Protein AF-A0A8C6ZQV5-F1 (afdb_monomer)

InterPro domains:
  IPR005821 Ion transport domain [PF00520] (79-209)
  IPR005821 Ion transport domain [PF00520] (214-282)
  IPR005821 Ion transport domain [PF00520] (358-431)
  IPR027359 Voltage-dependent channel domain superfamily [G3DSA:1.20.120.350] (350-450)
  IPR028798 Two pore channel protein 2 [PTHR46768] (50-210)

Sequence (469 aa):
RPAAPRIREPSGGGGRARRCSWSREAPVSASPCCRPGAGPRRGGCGGRAAAVYRSINHRVDSKSLWLYRWYYSRICQWILGLTITVILALAFVETPSSLTVTSDVRYRLPPWDPPCGLTESIELLCFLVFVFDVSVKSYLIGWEEFCKTKWLMAYILILIVSLTDWIVSLSFFCTETVRIRRILRPFFLLQNSSMMKKTLKSINSTLPEMDGQQDKEWVGYFRNLPDSLTSLLVLLTTANNPDVMIPAYSKNRAYSIFFILFTVLGNLFLMNLLTAIIYNQFRGYLLKSVQSSLFRRRVGIRAAFEVLLMDVTIEANQGQNMLMVNISANLIFSSLQHPPSPEYQSHFMQKLQFVFSHSYFGCLGNVVALANIISICVSILNTFLLPAINCFFILYYLLETLLKILAMGFKRYWSYPSNRFDGLLTGILLVIDGLVIPVGYGSTCEHVNCVQIPADYSKYEGAFFPPHC

Mean predicted aligned error: 16.5 Å

Solvent-accessible surface area (backbone atoms only — not comparable to full-atom values): 28406 Å² total; per-residue (Å²): 135,86,88,82,84,84,83,78,79,83,83,87,82,93,76,93,77,78,83,78,74,84,70,91,80,78,82,77,82,72,75,94,73,86,71,92,85,78,69,86,68,62,40,60,52,34,45,55,36,19,76,66,53,47,84,92,66,57,61,90,43,77,67,48,48,51,50,51,53,54,58,69,27,72,65,49,48,49,50,55,50,49,44,51,50,50,66,60,52,44,60,45,54,39,91,78,33,65,63,49,98,51,89,51,81,90,77,46,67,84,53,60,78,70,64,84,59,56,68,59,52,55,48,49,55,41,49,52,54,50,53,50,51,52,52,53,48,38,64,43,45,30,61,76,63,38,69,70,35,64,71,54,48,52,49,52,51,52,52,52,54,37,52,50,52,49,54,49,36,59,73,53,70,62,71,67,88,77,67,72,50,66,78,52,51,64,52,61,54,42,71,71,32,73,63,53,48,52,50,50,52,55,49,64,72,68,63,76,94,77,90,84,88,84,92,86,88,88,93,45,63,78,72,46,72,69,43,30,51,51,46,50,54,41,38,56,69,48,77,45,66,63,69,75,48,48,76,49,33,76,75,39,70,72,54,45,56,56,57,51,53,50,42,49,49,37,44,67,45,49,50,47,48,51,52,51,54,52,48,54,53,49,53,56,49,49,53,52,52,53,51,52,41,54,49,37,27,52,54,22,46,50,55,19,49,55,53,44,49,58,54,45,65,66,44,63,84,60,84,80,77,77,64,64,64,58,52,55,55,52,55,55,54,56,73,73,54,78,65,76,62,72,86,64,92,49,72,66,57,47,51,47,26,56,55,59,68,32,75,62,49,58,52,51,53,52,53,52,52,50,51,49,53,52,46,51,67,61,32,75,81,42,71,85,59,44,65,62,53,50,51,53,53,51,51,48,48,49,51,52,46,52,50,41,32,70,35,35,29,63,74,34,36,65,68,37,70,65,54,43,48,54,51,49,51,44,52,50,51,51,51,52,51,64,61,46,53,74,60,64,78,73,60,78,94,75,76,83,88,74,85,82,69,73,95,79,71,83,84,77,87,82,81,90,80,88,84,87,132

Secondary structure (DSSP, 8-state):
---PPPPPPPPP-------------------S---S---TTTHHHHHHHHHTT----S---HHHHHHHHHHTSHHHHHHHHHHHHHHHHGGGTSSSP---S---TTT-PPPPPPPTTHHHHHHHHHHHHHHHHHHHHHHHH-HHHHHH-HHHHHHHHHHHHHHHHHHHHHHTTT--S--THHHHTHHHHHHH-HHHHHHHHHHHTT-----------SS-TTTSHHHHHHHHHHHTTTTTTTTTTHHHHTT-GGGHHHHHHHHIIIIIIIIHHHHHHHHHHHHHHHHHHHHHHHHHHHHHHHHHHHHHHHHHHHHTTS---SHHHHHHHHHHHHHHSPPPPP--SSHHHHHHHHHHTSHHHHHHHHHHHHHHHHHHHHHTT-TTSHHHHHHHHHHHHHHHHHHHHHHH-HHHHTTSHHHHHHHHHHHHHHHHHHHHHHHHTS-----S------TT-TTS--S------

Radius of gyration: 34.75 Å; Cα contacts (8 Å, |Δi|>4): 239; chains: 1; bounding box: 108×85×84 Å

Structure (mmCIF, N/CA/C/O backbone):
data_AF-A0A8C6ZQV5-F1
#
_entry.id   AF-A0A8C6ZQV5-F1
#
loop_
_atom_site.group_PDB
_atom_site.id
_atom_site.type_symbol
_atom_site.label_atom_id
_atom_site.label_alt_id
_atom_site.label_comp_id
_atom_site.label_asym_id
_atom_site.label_entity_id
_atom_site.label_seq_id
_atom_site.pdbx_PDB_ins_code
_atom_site.Cartn_x
_atom_site.Cartn_y
_atom_site.Cartn_z
_atom_site.occupancy
_atom_site.B_iso_or_equiv
_atom_site.auth_seq_id
_atom_site.auth_comp_id
_atom_site.auth_asym_id
_atom_site.auth_atom_id
_atom_site.pdbx_PDB_model_num
ATOM 1 N N . ARG A 1 1 ? -24.378 50.284 -5.896 1.00 38.12 1 ARG A N 1
ATOM 2 C CA . ARG A 1 1 ? -24.395 50.034 -7.365 1.00 38.12 1 ARG A CA 1
ATOM 3 C C . ARG A 1 1 ? -23.042 49.431 -7.721 1.00 38.12 1 ARG A C 1
ATOM 5 O O . ARG A 1 1 ? -22.089 49.974 -7.173 1.00 38.12 1 ARG A O 1
ATOM 12 N N . PRO A 1 2 ? -22.917 48.364 -8.539 1.00 36.16 2 PRO A N 1
ATOM 13 C CA . PRO A 1 2 ? -23.889 47.681 -9.426 1.00 36.16 2 PRO A CA 1
ATOM 14 C C . PRO A 1 2 ? -24.425 46.365 -8.794 1.00 36.16 2 PRO A C 1
ATOM 16 O O . PRO A 1 2 ? -23.757 45.787 -7.953 1.00 36.16 2 PRO A O 1
ATOM 19 N N . ALA A 1 3 ? -25.696 45.957 -8.904 1.00 28.86 3 ALA A N 1
ATOM 20 C CA . ALA A 1 3 ? -26.494 45.497 -10.055 1.00 28.86 3 ALA A CA 1
ATOM 21 C C . ALA A 1 3 ? -26.037 44.133 -10.626 1.00 28.86 3 ALA A C 1
ATOM 23 O O . ALA A 1 3 ? -25.305 44.077 -11.607 1.00 28.86 3 ALA A O 1
ATOM 24 N N . ALA A 1 4 ? -26.498 43.038 -10.004 1.00 27.84 4 ALA A N 1
ATOM 25 C CA . ALA A 1 4 ? -26.439 41.680 -10.555 1.00 27.84 4 ALA A CA 1
ATOM 26 C C . ALA A 1 4 ? -27.669 41.412 -11.460 1.00 27.84 4 ALA A C 1
ATOM 28 O O . ALA A 1 4 ? -28.760 41.904 -11.151 1.00 27.84 4 ALA A O 1
ATOM 29 N N . PRO A 1 5 ? -27.528 40.668 -12.573 1.00 30.03 5 PRO A N 1
ATOM 30 C CA . PRO A 1 5 ? -28.570 40.544 -13.591 1.00 30.03 5 PRO A CA 1
ATOM 31 C C . PRO A 1 5 ? -29.712 39.601 -13.176 1.00 30.03 5 PRO A C 1
ATOM 33 O O . PRO A 1 5 ? -29.487 38.484 -12.714 1.00 30.03 5 PRO A O 1
ATOM 36 N N . ARG A 1 6 ? -30.956 40.053 -13.397 1.00 26.98 6 ARG A N 1
ATOM 37 C CA . ARG A 1 6 ? -32.177 39.230 -13.350 1.00 26.98 6 ARG A CA 1
ATOM 38 C C . ARG A 1 6 ? -32.209 38.300 -14.560 1.00 26.98 6 ARG A C 1
ATOM 40 O O . ARG A 1 6 ? -32.257 38.775 -15.693 1.00 26.98 6 ARG A O 1
ATOM 47 N N . ILE A 1 7 ? -32.269 36.997 -14.318 1.00 27.44 7 ILE A N 1
ATOM 48 C CA . ILE A 1 7 ? -32.634 36.012 -15.338 1.00 27.44 7 ILE A CA 1
ATOM 49 C C . ILE A 1 7 ? -34.166 36.011 -15.439 1.00 27.44 7 ILE A C 1
ATOM 51 O O . ILE A 1 7 ? -34.857 35.803 -14.444 1.00 27.44 7 ILE A O 1
ATOM 55 N N . ARG A 1 8 ? -34.684 36.326 -16.633 1.00 26.48 8 ARG A N 1
ATOM 56 C CA . ARG A 1 8 ? -36.109 36.263 -16.994 1.00 26.48 8 ARG A CA 1
ATOM 57 C C . ARG A 1 8 ? -36.556 34.802 -17.072 1.00 26.48 8 ARG A C 1
ATOM 59 O O . ARG A 1 8 ? -35.966 34.030 -17.822 1.00 26.48 8 ARG A O 1
ATOM 66 N N . GLU A 1 9 ? -37.632 34.461 -16.373 1.00 26.77 9 GLU A N 1
ATOM 67 C CA . GLU A 1 9 ? -38.433 33.278 -16.693 1.00 26.77 9 GLU A CA 1
ATOM 68 C C . GLU A 1 9 ? -39.189 33.514 -18.015 1.00 26.77 9 GLU A C 1
ATOM 70 O O . GLU A 1 9 ? -39.734 34.608 -18.209 1.00 26.77 9 GLU A O 1
ATOM 75 N N . PRO A 1 10 ? -39.251 32.535 -18.936 1.00 28.45 10 PRO A N 1
ATOM 76 C CA . PRO A 1 10 ? -40.171 32.598 -20.055 1.00 28.45 10 PRO A CA 1
ATOM 77 C C . PRO A 1 10 ? -41.591 32.250 -19.593 1.00 28.45 10 PRO A C 1
ATOM 79 O O . PRO A 1 10 ? -41.844 31.229 -18.954 1.00 28.45 10 PRO A O 1
ATOM 82 N N . SER A 1 11 ? -42.506 33.137 -19.967 1.00 28.16 11 SER A N 1
ATOM 83 C CA . SER A 1 11 ? -43.960 33.030 -19.905 1.00 28.16 11 SER A CA 1
ATOM 84 C C . SER A 1 11 ? -44.490 31.727 -20.512 1.00 28.16 11 SER A C 1
ATOM 86 O O . SER A 1 11 ? -44.025 31.281 -21.560 1.00 28.16 11 SER A O 1
ATOM 88 N N . GLY A 1 12 ? -45.490 31.149 -19.846 1.00 25.73 12 GLY A N 1
ATOM 89 C CA . GLY A 1 12 ? -46.036 29.829 -20.138 1.00 25.73 12 GLY A CA 1
ATOM 90 C C . GLY A 1 12 ? -46.786 29.677 -21.464 1.00 25.73 12 GLY A C 1
ATOM 91 O O . GLY A 1 12 ? -47.400 30.605 -21.982 1.00 25.73 12 GLY A O 1
ATOM 92 N N . GLY A 1 13 ? -46.796 28.431 -21.939 1.00 25.06 13 GLY A N 1
ATOM 93 C CA . GLY A 1 13 ? -47.785 27.863 -22.851 1.00 25.06 13 GLY A CA 1
ATOM 94 C C . GLY A 1 13 ? -48.351 26.600 -22.199 1.00 25.06 13 GLY A C 1
ATOM 95 O O . GLY A 1 13 ? -47.598 25.720 -21.788 1.00 25.06 13 GLY A O 1
ATOM 96 N N . GLY A 1 14 ? -49.668 26.571 -21.999 1.00 28.14 14 GLY A N 1
ATOM 97 C CA . GLY A 1 14 ? -50.361 25.612 -21.143 1.00 28.14 14 GLY A CA 1
ATOM 98 C C . GLY A 1 14 ? -50.433 24.181 -21.684 1.00 28.14 14 GLY A C 1
ATOM 99 O O . GLY A 1 14 ? -50.724 23.944 -22.851 1.00 28.14 14 GLY A O 1
ATOM 100 N N . GLY A 1 15 ? -50.275 23.223 -20.772 1.00 24.75 15 GLY A N 1
ATOM 101 C CA . GLY A 1 15 ? -50.618 21.815 -20.957 1.00 24.75 15 GLY A CA 1
ATOM 102 C C . GLY A 1 15 ? -50.916 21.190 -19.594 1.00 24.75 15 GLY A C 1
ATOM 103 O O . GLY A 1 15 ? -50.081 21.222 -18.697 1.00 24.75 15 GLY A O 1
ATOM 104 N N . ARG A 1 16 ? -52.145 20.697 -19.407 1.00 30.30 16 ARG A N 1
ATOM 105 C CA . ARG A 1 16 ? -52.734 20.234 -18.134 1.00 30.30 16 ARG A CA 1
ATOM 106 C C . ARG A 1 16 ? -51.847 19.228 -17.383 1.00 30.30 16 ARG A C 1
ATOM 108 O O . ARG A 1 16 ? -51.823 18.051 -17.732 1.00 30.30 16 ARG A O 1
ATOM 115 N N . ALA A 1 17 ? -51.238 19.653 -16.277 1.00 24.88 17 ALA A N 1
ATOM 116 C CA . ALA A 1 17 ? -50.674 18.743 -15.284 1.00 24.88 17 ALA A CA 1
ATOM 117 C C . ALA A 1 17 ? -51.763 18.342 -14.277 1.00 24.88 17 ALA A C 1
ATOM 119 O O . ALA A 1 17 ? -52.209 19.140 -13.450 1.00 24.88 17 ALA A O 1
ATOM 120 N N . ARG A 1 18 ? -52.213 17.086 -14.375 1.00 24.55 18 ARG A N 1
ATOM 121 C CA . ARG A 1 18 ? -53.040 16.434 -13.358 1.00 24.55 18 ARG A CA 1
ATOM 122 C C . ARG A 1 18 ? -52.272 16.425 -12.037 1.00 24.55 18 ARG A C 1
ATOM 124 O O . ARG A 1 18 ? -51.125 15.993 -11.969 1.00 24.55 18 ARG A O 1
ATOM 131 N N . ARG A 1 19 ? -52.933 16.901 -10.988 1.00 22.38 19 ARG A N 1
ATOM 132 C CA . ARG A 1 19 ? -52.494 16.824 -9.598 1.00 22.38 19 ARG A CA 1
ATOM 133 C C . ARG A 1 19 ? -52.426 15.342 -9.202 1.00 22.38 19 ARG A C 1
ATOM 135 O O . ARG A 1 19 ? -53.451 14.756 -8.877 1.00 22.38 19 ARG A O 1
ATOM 142 N N . CYS A 1 20 ? -51.244 14.728 -9.263 1.00 23.28 20 CYS A N 1
ATOM 143 C CA . CYS A 1 20 ? -51.025 13.411 -8.667 1.00 23.28 20 CYS A CA 1
ATOM 144 C C . CYS A 1 20 ? -50.953 13.577 -7.148 1.00 23.28 20 CYS A C 1
ATOM 146 O O . CYS A 1 20 ? -49.944 14.002 -6.585 1.00 23.28 20 CYS A O 1
ATOM 148 N N . SER A 1 21 ? -52.078 13.277 -6.506 1.00 22.20 21 SER A N 1
ATOM 149 C CA . SER A 1 21 ? -52.161 12.915 -5.100 1.00 22.20 21 SER A CA 1
ATOM 150 C C . SER A 1 21 ? -51.141 11.818 -4.808 1.00 22.20 21 SER A C 1
ATOM 152 O O . SER A 1 21 ? -51.197 10.747 -5.411 1.00 22.20 21 SER A O 1
ATOM 154 N N . TRP A 1 22 ? -50.216 12.070 -3.886 1.00 23.86 22 TRP A N 1
ATOM 155 C CA . TRP A 1 22 ? -49.412 11.002 -3.307 1.00 23.86 22 TRP A CA 1
ATOM 156 C C . TRP A 1 22 ? -50.319 10.176 -2.403 1.00 23.86 22 TRP A C 1
ATOM 158 O O . TRP A 1 22 ? -50.593 10.533 -1.257 1.00 23.86 22 TRP A O 1
ATOM 168 N N . SER A 1 23 ? -50.834 9.098 -2.982 1.00 22.11 23 SER A N 1
ATOM 169 C CA . SER A 1 23 ? -51.510 8.015 -2.296 1.00 22.11 23 SER A CA 1
ATOM 170 C C . SER A 1 23 ? -50.590 7.485 -1.200 1.00 22.11 23 SER A C 1
ATOM 172 O O . SER A 1 23 ? -49.465 7.051 -1.457 1.00 22.11 23 SER A O 1
ATOM 174 N N . ARG A 1 24 ? -51.082 7.533 0.038 1.00 28.81 24 ARG A N 1
ATOM 175 C CA . ARG A 1 24 ? -50.662 6.613 1.092 1.00 28.81 24 ARG A CA 1
ATOM 176 C C . ARG A 1 24 ? -50.919 5.205 0.563 1.00 28.81 24 ARG A C 1
ATOM 178 O O . ARG A 1 24 ? -52.080 4.892 0.367 1.00 28.81 24 ARG A O 1
ATOM 185 N N . GLU A 1 25 ? -49.868 4.436 0.292 1.00 25.12 25 GLU A N 1
ATOM 186 C CA . GLU A 1 25 ? -49.811 2.966 0.398 1.00 25.12 25 GLU A CA 1
ATOM 187 C C . GLU A 1 25 ? -48.550 2.430 -0.295 1.00 25.12 25 GLU A C 1
ATOM 189 O O . GLU A 1 25 ? -48.494 2.228 -1.502 1.00 25.12 25 GLU A O 1
ATOM 194 N N . ALA A 1 26 ? -47.517 2.196 0.512 1.00 22.27 26 ALA A N 1
ATOM 195 C CA . ALA A 1 26 ? -46.573 1.099 0.330 1.00 22.27 26 ALA A CA 1
ATOM 196 C C . ALA A 1 26 ? -45.995 0.803 1.724 1.00 22.27 26 ALA A C 1
ATOM 198 O O . ALA A 1 26 ? -45.198 1.597 2.235 1.00 22.27 26 ALA A O 1
ATOM 199 N N . PRO A 1 27 ? -46.442 -0.266 2.405 1.00 24.61 27 PRO A N 1
ATOM 200 C CA . PRO A 1 27 ? -45.945 -0.590 3.726 1.00 24.61 27 PRO A CA 1
ATOM 201 C C . PRO A 1 27 ? -44.524 -1.132 3.571 1.00 24.61 27 PRO A C 1
ATOM 203 O O . PRO A 1 27 ? -44.310 -2.227 3.056 1.00 24.61 27 PRO A O 1
ATOM 206 N N . VAL A 1 28 ? -43.532 -0.374 4.040 1.00 27.14 28 VAL A N 1
ATOM 207 C CA . VAL A 1 28 ? -42.286 -0.996 4.491 1.00 27.14 28 VAL A CA 1
ATOM 208 C C . VAL A 1 28 ? -42.710 -1.872 5.658 1.00 27.14 28 VAL A C 1
ATOM 210 O O . VAL A 1 28 ? -43.138 -1.354 6.687 1.00 27.14 28 VAL A O 1
ATOM 213 N N . SER A 1 29 ? -42.690 -3.184 5.448 1.00 23.42 29 SER A N 1
ATOM 214 C CA . SER A 1 29 ? -43.018 -4.204 6.436 1.00 23.42 29 SER A CA 1
ATOM 215 C C . SER A 1 29 ? -42.168 -3.995 7.690 1.00 23.42 29 SER A C 1
ATOM 217 O O . SER A 1 29 ? -41.038 -4.472 7.794 1.00 23.42 29 SER A O 1
ATOM 219 N N . ALA A 1 30 ? -42.712 -3.228 8.628 1.00 25.41 30 ALA A N 1
ATOM 220 C CA . ALA A 1 30 ? -42.221 -3.116 9.980 1.00 25.41 30 ALA A CA 1
ATOM 221 C C . ALA A 1 30 ? -42.555 -4.437 10.670 1.00 25.41 30 ALA A C 1
ATOM 223 O O . ALA A 1 30 ? -43.711 -4.716 10.985 1.00 25.41 30 ALA A O 1
ATOM 224 N N . SER A 1 31 ? -41.545 -5.283 10.858 1.00 22.30 31 SER A N 1
ATOM 225 C CA . SER A 1 31 ? -41.691 -6.486 11.667 1.00 22.30 31 SER A CA 1
ATOM 226 C C . SER A 1 31 ? -42.163 -6.103 13.083 1.00 22.30 31 SER A C 1
ATOM 228 O O . SER A 1 31 ? -41.608 -5.178 13.688 1.00 22.30 31 SER A O 1
ATOM 230 N N . PRO A 1 32 ? -43.162 -6.804 13.645 1.00 25.22 32 PRO A N 1
ATOM 231 C CA . PRO A 1 32 ? -43.802 -6.447 14.906 1.00 25.22 32 PRO A CA 1
ATOM 232 C C . PRO A 1 32 ? -42.971 -6.949 16.096 1.00 25.22 32 PRO A C 1
ATOM 234 O O . PRO A 1 32 ? -43.280 -7.976 16.687 1.00 25.22 32 PRO A O 1
ATOM 237 N N . CYS A 1 33 ? -41.877 -6.270 16.451 1.00 23.83 33 CYS A N 1
ATOM 238 C CA . CYS A 1 33 ? -41.068 -6.639 17.630 1.00 23.83 33 CYS A CA 1
ATOM 239 C C . CYS A 1 33 ? -40.565 -5.444 18.459 1.00 23.83 33 CYS A C 1
ATOM 241 O O . CYS A 1 33 ? -39.566 -5.546 19.172 1.00 23.83 33 CYS A O 1
ATOM 243 N N . CYS A 1 34 ? -41.272 -4.315 18.436 1.00 26.92 34 CYS A N 1
ATOM 244 C CA . CYS A 1 34 ? -41.066 -3.254 19.423 1.00 26.92 34 CYS A CA 1
ATOM 245 C C . CYS A 1 34 ? -41.996 -3.479 20.623 1.00 26.92 34 CYS A C 1
ATOM 247 O O . CYS A 1 34 ? -43.039 -2.845 20.740 1.00 26.92 34 CYS A O 1
ATOM 249 N N . ARG A 1 35 ? -41.628 -4.411 21.515 1.00 25.62 35 ARG A N 1
ATOM 250 C CA . ARG A 1 35 ? -42.170 -4.420 22.883 1.00 25.62 35 ARG A CA 1
ATOM 251 C C . ARG A 1 35 ? -41.535 -3.267 23.682 1.00 25.62 35 ARG A C 1
ATOM 253 O O . ARG A 1 35 ? -40.314 -3.103 23.595 1.00 25.62 35 ARG A O 1
ATOM 260 N N . PRO A 1 36 ? -42.315 -2.499 24.461 1.00 28.03 36 PRO A N 1
ATOM 261 C CA . PRO A 1 36 ? -41.799 -1.415 25.290 1.00 28.03 36 PRO A CA 1
ATOM 262 C C . PRO A 1 36 ? -41.079 -2.016 26.506 1.00 28.03 36 PRO A C 1
ATOM 264 O O . PRO A 1 36 ? -41.659 -2.828 27.223 1.00 28.03 36 PRO A O 1
ATOM 267 N N . GLY A 1 37 ? -39.803 -1.675 26.715 1.00 28.50 37 GLY A N 1
ATOM 268 C CA . GLY A 1 37 ? -39.078 -2.108 27.921 1.00 28.50 37 GLY A CA 1
ATOM 269 C C . GLY A 1 37 ? -37.552 -2.236 27.847 1.00 28.50 37 GLY A C 1
ATOM 270 O O . GLY A 1 37 ? -36.955 -2.703 28.810 1.00 28.50 37 GLY A O 1
ATOM 271 N N . ALA A 1 38 ? -36.876 -1.853 26.758 1.00 30.28 38 ALA A N 1
ATOM 272 C CA . ALA A 1 38 ? -35.413 -1.963 26.670 1.00 30.28 38 ALA A CA 1
ATOM 273 C C . ALA A 1 38 ? -34.769 -0.594 26.405 1.00 30.28 38 ALA A C 1
ATOM 275 O O . ALA A 1 38 ? -34.793 -0.122 25.275 1.00 30.28 38 ALA A O 1
ATOM 276 N N . GLY A 1 39 ? -34.197 0.001 27.460 1.00 33.81 39 GLY A N 1
ATOM 277 C CA . GLY A 1 39 ? -33.744 1.398 27.534 1.00 33.81 39 GLY A CA 1
ATOM 278 C C . GLY A 1 39 ? -32.574 1.842 26.622 1.00 33.81 39 GLY A C 1
ATOM 279 O O . GLY A 1 39 ? -32.268 1.195 25.615 1.00 33.81 39 GLY A O 1
ATOM 280 N N . PRO A 1 40 ? -31.845 2.922 26.989 1.00 39.09 40 PRO A N 1
ATOM 281 C CA . PRO A 1 40 ? -31.168 3.881 26.084 1.00 39.09 40 PRO A CA 1
ATOM 282 C C . PRO A 1 40 ? -29.980 3.351 25.246 1.00 39.09 40 PRO A C 1
ATOM 284 O O . PRO A 1 40 ? -29.268 4.096 24.571 1.00 39.09 40 PRO A O 1
ATOM 287 N N . ARG A 1 41 ? -29.723 2.038 25.246 1.00 41.12 41 ARG A N 1
ATOM 288 C CA . ARG A 1 41 ? -28.588 1.405 24.555 1.00 41.12 41 ARG A CA 1
ATOM 289 C C . ARG A 1 41 ? -28.793 1.220 23.047 1.00 41.12 41 ARG A C 1
ATOM 291 O O . ARG A 1 41 ? -27.793 0.960 22.369 1.00 41.12 41 ARG A O 1
ATOM 298 N N . ARG A 1 42 ? -30.017 1.339 22.512 1.00 42.41 42 ARG A N 1
ATOM 299 C CA . ARG A 1 42 ? -30.316 1.132 21.077 1.00 42.41 42 ARG A CA 1
ATOM 300 C C . ARG A 1 42 ? -29.920 2.334 20.202 1.00 42.41 42 ARG A C 1
ATOM 302 O O . ARG A 1 42 ? -29.215 2.133 19.211 1.00 42.41 42 ARG A O 1
ATOM 309 N N . GLY A 1 43 ? -30.223 3.569 20.617 1.00 40.72 43 GLY A N 1
ATOM 310 C CA . GLY A 1 43 ? -29.863 4.793 19.873 1.00 40.72 43 GLY A CA 1
ATOM 311 C C . GLY A 1 43 ? -28.350 4.970 19.639 1.00 40.72 43 GLY A C 1
ATOM 312 O O . GLY A 1 43 ? -27.910 5.373 18.560 1.00 40.72 43 GLY A O 1
ATOM 313 N N . GLY A 1 44 ? -27.518 4.543 20.598 1.00 42.44 44 GLY A N 1
ATOM 314 C CA . GLY A 1 44 ? -26.054 4.626 20.500 1.00 42.44 44 GLY A CA 1
ATOM 315 C C . GLY A 1 44 ? -25.405 3.726 19.433 1.00 42.44 44 GLY A C 1
ATOM 316 O O . GLY A 1 44 ? -24.237 3.935 19.091 1.00 42.44 44 GLY A O 1
ATOM 317 N N . CYS A 1 45 ? -26.125 2.727 18.904 1.00 44.41 45 CYS A N 1
ATOM 318 C CA . CYS A 1 45 ? -25.633 1.863 17.823 1.00 44.41 45 CYS A CA 1
ATOM 319 C C . CYS A 1 45 ? -25.812 2.519 16.444 1.00 44.41 45 CYS A C 1
ATOM 321 O O . CYS A 1 45 ? -24.885 2.493 15.633 1.00 44.41 45 CYS A O 1
ATOM 323 N N . GLY A 1 46 ? -26.954 3.181 16.214 1.00 43.56 46 GLY A N 1
ATOM 324 C CA . GLY A 1 46 ? -27.216 3.949 14.991 1.00 43.56 46 GLY A CA 1
ATOM 325 C C . GLY A 1 46 ? -26.233 5.110 14.815 1.00 43.56 46 GLY A C 1
ATOM 326 O O . GLY A 1 46 ? -25.640 5.259 13.747 1.00 43.56 46 GLY A O 1
ATOM 327 N N . GLY A 1 47 ? -25.951 5.851 15.894 1.00 43.75 47 GLY A N 1
ATOM 328 C CA . GLY A 1 47 ? -24.976 6.950 15.880 1.00 43.75 47 GLY A CA 1
ATOM 329 C C . GLY A 1 47 ? -23.541 6.509 15.550 1.00 43.75 47 GLY A C 1
ATOM 330 O O . GLY A 1 47 ? -22.867 7.146 14.740 1.00 43.75 47 GLY A O 1
ATOM 331 N N . ARG A 1 48 ? -23.075 5.375 16.098 1.00 44.75 48 ARG A N 1
ATOM 332 C CA . ARG A 1 48 ? -21.741 4.820 15.784 1.00 44.75 48 ARG A CA 1
ATOM 333 C C . ARG A 1 48 ? -21.648 4.250 14.367 1.00 44.75 48 ARG A C 1
ATOM 335 O O . ARG A 1 48 ? -20.618 4.417 13.722 1.00 44.75 48 ARG A O 1
ATOM 342 N N . ALA A 1 49 ? -22.708 3.621 13.855 1.00 47.75 49 ALA A N 1
ATOM 343 C CA . ALA A 1 49 ? -22.753 3.163 12.464 1.00 47.75 49 ALA A CA 1
ATOM 344 C C . ALA A 1 49 ? -22.752 4.340 11.465 1.00 47.75 49 ALA A C 1
ATOM 346 O O . ALA A 1 49 ? -22.073 4.272 10.438 1.00 47.75 49 ALA A O 1
ATOM 347 N N . ALA A 1 50 ? -23.438 5.440 11.803 1.00 47.00 50 ALA A N 1
ATOM 348 C CA . ALA A 1 50 ? -23.463 6.677 11.022 1.00 47.00 50 ALA A CA 1
ATOM 349 C C . ALA A 1 50 ? -22.107 7.406 11.008 1.00 47.00 50 ALA A C 1
ATOM 351 O O . ALA A 1 50 ? -21.710 7.936 9.970 1.00 47.00 50 ALA A O 1
ATOM 352 N N . ALA A 1 51 ? -21.376 7.394 12.130 1.00 50.03 51 ALA A N 1
ATOM 353 C CA . ALA A 1 51 ? -20.033 7.970 12.238 1.00 50.03 51 ALA A CA 1
ATOM 354 C C . ALA A 1 51 ? -18.977 7.225 11.393 1.00 50.03 51 ALA A C 1
ATOM 356 O O . ALA A 1 51 ? -17.983 7.825 10.995 1.00 50.03 51 ALA A O 1
ATOM 357 N N . VAL A 1 52 ? -19.205 5.940 11.085 1.00 55.50 52 VAL A N 1
ATOM 358 C CA . VAL A 1 52 ? -18.280 5.067 10.330 1.00 55.50 52 VAL A CA 1
ATOM 359 C C . VAL A 1 52 ? -18.814 4.736 8.919 1.00 55.50 52 VAL A C 1
ATOM 361 O O . VAL A 1 52 ? -18.315 3.841 8.244 1.00 55.50 52 VAL A O 1
ATOM 364 N N . TYR A 1 53 ? -19.820 5.469 8.424 1.00 54.25 53 TYR A N 1
ATOM 365 C CA . TYR A 1 53 ? -20.346 5.345 7.050 1.00 54.25 53 TYR A CA 1
ATOM 366 C C . TYR A 1 53 ? -20.829 3.930 6.651 1.00 54.25 53 TYR A C 1
ATOM 368 O O . TYR A 1 53 ? -20.775 3.540 5.475 1.00 54.25 53 TYR A O 1
ATOM 376 N N . ARG A 1 54 ? -21.328 3.141 7.614 1.00 63.72 54 ARG A N 1
ATOM 377 C CA . ARG A 1 54 ? -21.788 1.758 7.386 1.00 63.72 54 ARG A CA 1
ATOM 378 C C . ARG A 1 54 ? -23.292 1.678 7.072 1.00 63.72 54 ARG A C 1
ATOM 380 O O . ARG A 1 54 ? -24.076 2.489 7.550 1.00 63.72 54 ARG A O 1
ATOM 387 N N . SER A 1 55 ? -23.694 0.689 6.266 1.00 65.88 55 SER A N 1
ATOM 388 C CA . SER A 1 55 ? -25.101 0.367 5.969 1.00 65.88 55 SER A CA 1
ATOM 389 C C . SER A 1 55 ? -25.805 -0.365 7.122 1.00 65.88 55 SER A C 1
ATOM 391 O O . SER A 1 55 ? -25.202 -1.191 7.807 1.00 65.88 55 SER A O 1
ATOM 393 N N . ILE A 1 56 ? -27.101 -0.099 7.309 1.00 63.47 56 ILE A N 1
ATOM 394 C CA . ILE A 1 56 ? -27.934 -0.627 8.405 1.00 63.47 56 ILE A CA 1
ATOM 395 C C . ILE A 1 56 ? -28.690 -1.889 7.938 1.00 63.47 56 ILE A C 1
ATOM 397 O O . ILE A 1 56 ? -29.909 -1.942 7.989 1.00 63.47 56 ILE A O 1
ATOM 401 N N . ASN A 1 57 ? -27.975 -2.906 7.453 1.00 67.56 57 ASN A N 1
ATOM 402 C CA . ASN A 1 57 ? -28.583 -4.188 7.046 1.00 67.56 57 ASN A CA 1
ATOM 403 C C . ASN A 1 57 ? -28.137 -5.316 7.994 1.00 67.56 57 ASN A C 1
ATOM 405 O O . ASN A 1 57 ? -27.563 -6.302 7.546 1.00 67.56 57 ASN A O 1
ATOM 409 N N . HIS A 1 58 ? -28.293 -5.142 9.310 1.00 74.31 58 HIS A N 1
ATOM 410 C CA . HIS A 1 58 ? -27.900 -6.152 10.307 1.00 74.31 58 HIS A CA 1
ATOM 411 C C . HIS A 1 58 ? -29.049 -6.458 11.270 1.00 74.31 58 HIS A C 1
ATOM 413 O O . HIS A 1 58 ? -29.896 -5.597 11.514 1.00 74.31 58 HIS A O 1
ATOM 419 N N . ARG A 1 59 ? -29.070 -7.676 11.829 1.00 75.56 59 ARG A N 1
ATOM 420 C CA . ARG A 1 59 ? -30.079 -8.089 12.821 1.00 75.56 59 ARG A CA 1
ATOM 421 C C . ARG A 1 59 ? -29.993 -7.236 14.094 1.00 75.56 59 ARG A C 1
ATOM 423 O O . ARG A 1 59 ? -28.898 -6.938 14.571 1.00 75.56 59 ARG A O 1
ATOM 430 N N . VAL A 1 60 ? -31.146 -6.885 14.672 1.00 76.62 60 VAL A N 1
ATOM 431 C CA . VAL A 1 60 ? -31.269 -5.953 15.816 1.00 76.62 60 VAL A CA 1
ATOM 432 C C . VAL A 1 60 ? -31.692 -6.682 17.103 1.00 76.62 60 VAL A C 1
ATOM 434 O O . VAL A 1 60 ? -32.535 -6.214 17.865 1.00 76.62 60 VAL A O 1
ATOM 437 N N . ASP A 1 61 ? -31.093 -7.843 17.369 1.00 82.25 61 ASP A N 1
ATOM 438 C CA . ASP A 1 61 ? -31.314 -8.590 18.617 1.00 82.25 61 ASP A CA 1
ATOM 439 C C . ASP A 1 61 ? -30.291 -8.182 19.688 1.00 82.25 61 ASP A C 1
ATOM 441 O O . ASP A 1 61 ? -29.193 -7.721 19.376 1.00 82.25 61 ASP A O 1
ATOM 445 N N . SER A 1 62 ? -30.596 -8.384 20.973 1.00 78.06 62 SER A N 1
ATOM 446 C CA . SER A 1 62 ? -29.685 -8.025 22.077 1.00 78.06 62 SER A CA 1
ATOM 447 C C . SER A 1 62 ? -28.326 -8.741 21.995 1.00 78.06 62 SER A C 1
ATOM 449 O O . SER A 1 62 ? -27.285 -8.096 22.140 1.00 78.06 62 SER A O 1
ATOM 451 N N . LYS A 1 63 ? -28.326 -10.049 21.698 1.00 85.00 63 LYS A N 1
ATOM 452 C CA . LYS A 1 63 ? -27.110 -10.852 21.468 1.00 85.00 63 LYS A CA 1
ATOM 453 C C . LYS A 1 63 ? -26.379 -10.423 20.189 1.00 85.00 63 LYS A C 1
ATOM 455 O O . LYS A 1 63 ? -25.165 -10.228 20.214 1.00 85.00 63 LYS A O 1
ATOM 460 N N . SER A 1 64 ? -27.123 -10.190 19.106 1.00 83.00 64 SER A N 1
ATOM 461 C CA . SER A 1 64 ? -26.603 -9.735 17.808 1.00 83.00 64 SER A CA 1
ATOM 462 C C . SER A 1 64 ? -25.912 -8.367 17.910 1.00 83.00 64 SER A C 1
ATOM 464 O O . SER A 1 64 ? -24.837 -8.172 17.350 1.00 83.00 64 SER A O 1
ATOM 466 N N . LEU A 1 65 ? -26.461 -7.432 18.694 1.00 81.88 65 LEU A N 1
ATOM 467 C CA . LEU A 1 65 ? -25.873 -6.109 18.938 1.00 81.88 65 LEU A CA 1
ATOM 468 C C . LEU A 1 65 ? -24.608 -6.169 19.803 1.00 81.88 65 LEU A C 1
ATOM 470 O O . LEU A 1 65 ? -23.671 -5.403 19.563 1.00 81.88 65 LEU A O 1
ATOM 474 N N . TRP A 1 66 ? -24.566 -7.052 20.806 1.00 86.75 66 TRP A N 1
ATOM 475 C CA . TRP A 1 66 ? -23.347 -7.285 21.586 1.00 86.75 66 TRP A CA 1
ATOM 476 C C . TRP A 1 66 ? -22.234 -7.845 20.694 1.00 86.75 66 TRP A C 1
ATOM 478 O O . TRP A 1 66 ? -21.140 -7.279 20.658 1.00 86.75 66 TRP A O 1
ATOM 488 N N . LEU A 1 67 ? -22.548 -8.872 19.895 1.00 87.44 67 LEU A N 1
ATOM 489 C CA . LEU A 1 67 ? -21.605 -9.482 18.959 1.00 87.44 67 LEU A CA 1
ATOM 490 C C . LEU A 1 67 ? -21.127 -8.473 17.906 1.00 87.44 67 LEU A C 1
ATOM 492 O O . LEU A 1 67 ? -19.934 -8.386 17.637 1.00 87.44 67 LEU A O 1
ATOM 496 N N . TYR A 1 68 ? -22.030 -7.645 17.374 1.00 86.38 68 TYR A N 1
ATOM 497 C CA . TYR A 1 68 ? -21.696 -6.558 16.452 1.00 86.38 68 TYR A CA 1
ATOM 498 C C . TYR A 1 68 ? -20.705 -5.562 17.075 1.00 86.38 68 TYR A C 1
ATOM 500 O O . TYR A 1 68 ? -19.729 -5.170 16.435 1.00 86.38 68 TYR A O 1
ATOM 508 N N . ARG A 1 69 ? -20.920 -5.151 18.334 1.00 86.94 69 ARG A N 1
ATOM 509 C CA . ARG A 1 69 ? -20.020 -4.224 19.047 1.00 86.94 69 ARG A CA 1
ATOM 510 C C . ARG A 1 69 ? -18.647 -4.833 19.307 1.00 86.94 69 ARG A C 1
ATOM 512 O O . ARG A 1 69 ? -17.653 -4.121 19.189 1.00 86.94 69 ARG A O 1
ATOM 519 N N . TRP A 1 70 ? -18.596 -6.113 19.660 1.00 90.12 70 TRP A N 1
ATOM 520 C CA . TRP A 1 70 ? -17.344 -6.831 19.880 1.00 90.12 70 TRP A CA 1
ATOM 521 C C . TRP A 1 70 ? -16.571 -7.037 18.571 1.00 90.12 70 TRP A C 1
ATOM 523 O O . TRP A 1 70 ? -15.394 -6.687 18.496 1.00 90.12 70 TRP A O 1
ATOM 533 N N . TYR A 1 71 ? -17.244 -7.488 17.512 1.00 91.19 71 TYR A N 1
ATOM 534 C CA . TYR A 1 71 ? -16.646 -7.714 16.195 1.00 91.19 71 TYR A CA 1
ATOM 535 C C . TYR A 1 71 ? -16.091 -6.421 15.569 1.00 91.19 71 TYR A C 1
ATOM 537 O O . TYR A 1 71 ? -14.994 -6.404 15.012 1.00 91.19 71 TYR A O 1
ATOM 545 N N . TYR A 1 72 ? -16.801 -5.298 15.720 1.00 87.81 72 TYR A N 1
ATOM 546 C CA . TYR A 1 72 ? -16.327 -3.978 15.276 1.00 87.81 72 TYR A CA 1
ATOM 547 C C . TYR A 1 72 ? -15.528 -3.206 16.324 1.00 87.81 72 TYR A C 1
ATOM 549 O O . TYR A 1 72 ? -15.279 -2.009 16.159 1.00 87.81 72 TYR A O 1
ATOM 557 N N . SER A 1 73 ? -15.102 -3.871 17.396 1.00 90.88 73 SER A N 1
ATOM 558 C CA . SER A 1 73 ? -14.145 -3.286 18.324 1.00 90.88 73 SER A CA 1
ATOM 559 C C . SER A 1 73 ? -12.796 -3.072 17.638 1.00 90.88 73 SER A C 1
ATOM 561 O O . SER A 1 73 ? -12.423 -3.775 16.696 1.00 90.88 73 SER A O 1
ATOM 563 N N . ARG A 1 74 ? -12.036 -2.095 18.141 1.00 89.19 74 ARG A N 1
ATOM 564 C CA . ARG A 1 74 ? -10.710 -1.770 17.605 1.00 89.19 74 ARG A CA 1
ATOM 565 C C . ARG A 1 74 ? -9.791 -2.998 17.648 1.00 89.19 74 ARG A C 1
ATOM 567 O O . ARG A 1 74 ? -9.115 -3.276 16.671 1.00 89.19 74 ARG A O 1
ATOM 574 N N . ILE A 1 75 ? -9.837 -3.757 18.741 1.00 91.62 75 ILE A N 1
ATOM 575 C CA . ILE A 1 75 ? -8.996 -4.937 18.973 1.00 91.62 75 ILE A CA 1
ATOM 576 C C . ILE A 1 75 ? -9.290 -6.037 17.946 1.00 91.62 75 ILE A C 1
ATOM 578 O O . ILE A 1 75 ? -8.370 -6.516 17.296 1.00 91.62 75 ILE A O 1
ATOM 582 N N . CYS A 1 76 ? -10.562 -6.396 17.740 1.00 92.25 76 CYS A N 1
ATOM 583 C CA . CYS A 1 76 ? -10.931 -7.456 16.796 1.00 92.25 76 CYS A CA 1
ATOM 584 C C . CYS A 1 76 ? -10.542 -7.103 15.348 1.00 92.25 76 CYS A C 1
ATOM 586 O O . CYS A 1 76 ? -10.000 -7.938 14.627 1.00 92.25 76 CYS A O 1
ATOM 588 N N . GLN A 1 77 ? -10.728 -5.843 14.941 1.00 92.12 77 GLN A N 1
ATOM 589 C CA . GLN A 1 77 ? -10.316 -5.379 13.612 1.00 92.12 77 GLN A CA 1
ATOM 590 C C . GLN A 1 77 ? -8.786 -5.330 13.448 1.00 92.12 77 GLN A C 1
ATOM 592 O O . GLN A 1 77 ? -8.286 -5.629 12.365 1.00 92.12 77 GLN A O 1
ATOM 597 N N . TRP A 1 78 ? -8.040 -5.003 14.511 1.00 94.31 78 TRP A N 1
ATOM 598 C CA . TRP A 1 78 ? -6.575 -5.084 14.522 1.00 94.31 78 TRP A CA 1
ATOM 599 C C . TRP A 1 78 ? -6.076 -6.523 14.403 1.00 94.31 78 TRP A C 1
ATOM 601 O O . TRP A 1 78 ? -5.156 -6.764 13.632 1.00 94.31 78 TRP A O 1
ATOM 611 N N . ILE A 1 79 ? -6.702 -7.473 15.105 1.00 94.75 79 ILE A N 1
ATOM 612 C CA . ILE A 1 79 ? -6.373 -8.901 14.992 1.00 94.75 79 ILE A CA 1
ATOM 613 C C . ILE A 1 79 ? -6.595 -9.377 13.556 1.00 94.75 79 ILE A C 1
ATOM 615 O O . ILE A 1 79 ? -5.689 -9.954 12.969 1.00 94.75 79 ILE A O 1
ATOM 619 N N . LEU A 1 80 ? -7.747 -9.062 12.953 1.00 93.81 80 LEU A N 1
ATOM 620 C CA . LEU A 1 80 ? -8.023 -9.426 11.561 1.00 93.81 80 LEU A CA 1
ATOM 621 C C . LEU A 1 80 ? -6.998 -8.808 10.593 1.00 93.81 80 LEU A C 1
ATOM 623 O O . LEU A 1 80 ? -6.532 -9.477 9.675 1.00 93.81 80 LEU A O 1
ATOM 627 N N . GLY A 1 81 ? -6.626 -7.541 10.807 1.00 94.31 81 GLY A N 1
ATOM 628 C CA . GLY A 1 81 ? -5.573 -6.875 10.039 1.00 94.31 81 GLY A CA 1
ATOM 629 C C . GLY A 1 81 ? -4.212 -7.556 10.193 1.00 94.31 81 GLY A C 1
ATOM 630 O O . GLY A 1 81 ? -3.548 -7.812 9.193 1.00 94.31 81 GLY A O 1
ATOM 631 N N . LEU A 1 82 ? -3.830 -7.912 11.421 1.00 95.50 82 LEU A N 1
ATOM 632 C CA . LEU A 1 82 ? -2.592 -8.629 11.718 1.00 95.50 82 LEU A CA 1
ATOM 633 C C . LEU A 1 82 ? -2.570 -10.005 11.045 1.00 95.50 82 LEU A C 1
ATOM 635 O O . LEU A 1 82 ? -1.574 -10.343 10.419 1.00 95.50 82 LEU A O 1
ATOM 639 N N . THR A 1 83 ? -3.665 -10.767 11.099 1.00 96.44 83 THR A N 1
ATOM 640 C CA . THR A 1 83 ? -3.777 -12.066 10.418 1.00 96.44 83 THR A CA 1
ATOM 641 C C . THR A 1 83 ? -3.580 -11.933 8.905 1.00 96.44 83 THR A C 1
ATOM 643 O O . THR A 1 83 ? -2.858 -12.733 8.315 1.00 96.44 83 THR A O 1
ATOM 646 N N . ILE A 1 84 ? -4.159 -10.902 8.273 1.00 95.75 84 ILE A N 1
ATOM 647 C CA . ILE A 1 84 ? -3.951 -10.620 6.841 1.00 95.75 84 ILE A CA 1
ATOM 648 C C . ILE A 1 84 ? -2.481 -10.274 6.555 1.00 95.75 84 ILE A C 1
ATOM 650 O O . ILE A 1 84 ? -1.920 -10.724 5.559 1.00 95.75 84 ILE A O 1
ATOM 654 N N . THR A 1 85 ? -1.837 -9.496 7.422 1.00 95.62 85 THR A N 1
ATOM 655 C CA . THR A 1 85 ? -0.411 -9.183 7.272 1.00 95.62 85 THR A CA 1
ATOM 656 C C . THR A 1 85 ? 0.451 -10.437 7.405 1.00 95.62 85 THR A C 1
ATOM 658 O O . THR A 1 85 ? 1.341 -10.642 6.586 1.00 95.62 85 THR A O 1
ATOM 661 N N . VAL A 1 86 ? 0.165 -11.304 8.380 1.00 95.88 86 VAL A N 1
ATOM 662 C CA . VAL A 1 86 ? 0.910 -12.551 8.612 1.00 95.88 86 VAL A CA 1
ATOM 663 C C . VAL A 1 86 ? 0.793 -13.498 7.417 1.00 95.88 86 VAL A C 1
ATOM 665 O O . VAL A 1 86 ? 1.816 -13.957 6.919 1.00 95.88 86 VAL A O 1
ATOM 668 N N . ILE A 1 87 ? -0.417 -13.745 6.897 1.00 95.25 87 ILE A N 1
ATOM 669 C CA . ILE A 1 87 ? -0.607 -14.672 5.765 1.00 95.25 87 ILE A CA 1
ATOM 670 C C . ILE A 1 87 ? 0.111 -14.188 4.492 1.00 95.25 87 ILE A C 1
ATOM 672 O O . ILE A 1 87 ? 0.651 -14.999 3.739 1.00 95.25 87 ILE A O 1
ATOM 676 N N . LEU A 1 88 ? 0.173 -12.870 4.260 1.00 94.88 88 LEU A N 1
ATOM 677 C CA . LEU A 1 88 ? 0.923 -12.287 3.141 1.00 94.88 88 LEU A CA 1
ATOM 678 C C . LEU A 1 88 ? 2.439 -12.322 3.383 1.00 94.88 88 LEU A C 1
ATOM 680 O O . LEU A 1 88 ? 3.194 -12.607 2.457 1.00 94.88 88 LEU A O 1
ATOM 684 N N . ALA A 1 89 ? 2.884 -12.079 4.618 1.00 94.19 89 ALA A N 1
ATOM 685 C CA . ALA A 1 89 ? 4.298 -12.086 4.983 1.00 94.19 89 ALA A CA 1
ATOM 686 C C . ALA A 1 89 ? 4.922 -13.492 4.981 1.00 94.19 89 ALA A C 1
ATOM 688 O O . ALA A 1 89 ? 6.129 -13.616 4.788 1.00 94.19 89 ALA A O 1
ATOM 689 N N . LEU A 1 90 ? 4.123 -14.557 5.130 1.00 92.94 90 LEU A N 1
ATOM 690 C CA . LEU A 1 90 ? 4.614 -15.936 5.025 1.00 92.94 90 LEU A CA 1
ATOM 691 C C . LEU A 1 90 ? 5.337 -16.215 3.696 1.00 92.94 90 LEU A C 1
ATOM 693 O O . LEU A 1 90 ? 6.248 -17.038 3.673 1.00 92.94 90 LEU A O 1
ATOM 697 N N . ALA A 1 91 ? 5.020 -15.483 2.621 1.00 90.75 91 ALA A N 1
ATOM 698 C CA . ALA A 1 91 ? 5.711 -15.605 1.336 1.00 90.75 91 ALA A CA 1
ATOM 699 C C . ALA A 1 91 ? 7.226 -15.316 1.406 1.00 90.75 91 ALA A C 1
ATOM 701 O O . ALA A 1 91 ? 7.963 -15.809 0.562 1.00 90.75 91 ALA A O 1
ATOM 702 N N . PHE A 1 92 ? 7.703 -14.552 2.399 1.00 91.56 92 PHE A N 1
ATOM 703 C CA . PHE A 1 92 ? 9.136 -14.286 2.589 1.00 91.56 92 PHE A CA 1
ATOM 704 C C . PHE A 1 92 ? 9.887 -15.467 3.232 1.00 91.56 92 PHE A C 1
ATOM 706 O O . PHE A 1 92 ? 11.093 -15.619 3.040 1.00 91.56 92 PHE A O 1
ATOM 713 N N . VAL A 1 93 ? 9.182 -16.300 4.004 1.00 91.06 93 VAL A N 1
ATOM 714 C CA . VAL A 1 93 ? 9.762 -17.413 4.781 1.00 91.06 93 VAL A CA 1
ATOM 715 C C . VAL A 1 93 ? 9.548 -18.761 4.091 1.00 91.06 93 VAL A C 1
ATOM 717 O O . VAL A 1 93 ? 10.352 -19.675 4.240 1.00 91.06 93 VAL A O 1
ATOM 720 N N . GLU A 1 94 ? 8.457 -18.903 3.342 1.00 89.19 94 GLU A N 1
ATOM 721 C CA . GLU A 1 94 ? 8.165 -20.095 2.551 1.00 89.19 94 GLU A CA 1
ATOM 722 C C . GLU A 1 94 ? 9.177 -20.335 1.427 1.00 89.19 94 GLU A C 1
ATOM 724 O O . GLU A 1 94 ? 9.838 -19.416 0.968 1.00 89.19 94 GLU A O 1
ATOM 729 N N . THR A 1 95 ? 9.245 -21.567 0.919 1.00 84.44 95 THR A N 1
ATOM 730 C CA . THR A 1 95 ? 10.114 -21.930 -0.206 1.00 84.44 95 THR A CA 1
ATOM 731 C C . THR A 1 95 ? 9.579 -21.378 -1.544 1.00 84.44 95 THR A C 1
ATOM 733 O O . THR A 1 95 ? 8.419 -21.645 -1.885 1.00 84.44 95 THR A O 1
ATOM 736 N N . PRO A 1 96 ? 10.375 -20.640 -2.347 1.00 86.62 96 PRO A N 1
ATOM 737 C CA . PRO A 1 96 ? 11.760 -20.222 -2.100 1.00 86.62 96 PRO A CA 1
ATOM 738 C C . PRO A 1 96 ? 11.847 -19.052 -1.109 1.00 86.62 96 PRO A C 1
ATOM 740 O O . PRO A 1 96 ? 11.206 -18.022 -1.320 1.00 86.62 96 PRO A O 1
ATOM 743 N N . SER A 1 97 ? 12.674 -19.179 -0.066 1.00 86.94 97 SER A N 1
ATOM 744 C CA . SER A 1 97 ? 12.750 -18.139 0.961 1.00 86.94 97 SER A CA 1
ATOM 745 C C . SER A 1 97 ? 13.563 -16.934 0.486 1.00 86.94 97 SER A C 1
ATOM 747 O O . SER A 1 97 ? 14.540 -17.045 -0.268 1.00 86.94 97 SER A O 1
ATOM 749 N N . SER A 1 98 ? 13.142 -15.748 0.923 1.00 89.50 98 SER A N 1
ATOM 750 C CA . SER A 1 98 ? 13.823 -14.482 0.634 1.00 89.50 98 SER A CA 1
ATOM 751 C C . SER A 1 98 ? 14.872 -14.128 1.690 1.00 89.50 98 SER A C 1
ATOM 753 O O . SER A 1 98 ? 15.425 -13.031 1.661 1.00 89.50 98 SER A O 1
ATOM 755 N N . LEU A 1 99 ? 15.099 -15.011 2.666 1.00 88.44 99 LEU A N 1
ATOM 756 C CA . LEU A 1 99 ? 16.033 -14.808 3.770 1.00 88.44 99 LEU A CA 1
ATOM 757 C C . LEU A 1 99 ? 17.465 -15.085 3.301 1.00 88.44 99 LEU A C 1
ATOM 759 O O . LEU A 1 99 ? 18.079 -16.083 3.671 1.00 88.44 99 LEU A O 1
ATOM 763 N N . THR A 1 100 ? 17.985 -14.194 2.459 1.00 88.56 100 THR A N 1
ATOM 764 C CA . THR A 1 100 ? 19.383 -14.183 2.022 1.00 88.56 100 THR A CA 1
ATOM 765 C C . THR A 1 100 ? 19.971 -12.784 2.158 1.00 88.56 100 THR A C 1
ATOM 767 O O . THR A 1 100 ? 19.274 -11.785 2.009 1.00 88.56 100 THR A O 1
ATOM 770 N N . VAL A 1 101 ? 21.273 -12.703 2.450 1.00 88.56 101 VAL A N 1
ATOM 771 C CA . VAL A 1 101 ? 21.985 -11.417 2.598 1.00 88.56 101 VAL A CA 1
ATOM 772 C C . VAL A 1 101 ? 22.052 -10.659 1.268 1.00 88.56 101 VAL A C 1
ATOM 774 O O . VAL A 1 101 ? 21.973 -9.436 1.244 1.00 88.56 101 VAL A O 1
ATOM 777 N N . THR A 1 102 ? 22.165 -11.390 0.157 1.00 90.06 102 THR A N 1
ATOM 778 C CA . THR A 1 102 ? 22.189 -10.844 -1.203 1.00 90.06 102 THR A CA 1
ATOM 779 C C . THR A 1 102 ? 21.148 -11.534 -2.084 1.00 90.06 102 THR A C 1
ATOM 781 O O . THR A 1 102 ? 20.855 -12.722 -1.904 1.00 90.06 102 THR A O 1
ATOM 784 N N . SER A 1 103 ? 20.575 -10.781 -3.025 1.00 89.38 103 SER A N 1
ATOM 785 C CA . SER A 1 103 ? 19.725 -11.291 -4.108 1.00 89.38 103 SER A CA 1
ATOM 786 C C . SER A 1 103 ? 20.520 -11.634 -5.372 1.00 89.38 103 SER A C 1
ATOM 788 O O . SER A 1 103 ? 19.957 -12.232 -6.290 1.00 89.38 103 SER A O 1
ATOM 790 N N . ASP A 1 104 ? 21.812 -11.283 -5.428 1.00 89.50 104 ASP A N 1
ATOM 791 C CA . ASP A 1 104 ? 22.673 -11.577 -6.572 1.00 89.50 104 ASP A CA 1
ATOM 792 C C . ASP A 1 104 ? 22.926 -13.081 -6.673 1.00 89.50 104 ASP A C 1
ATOM 794 O O . ASP A 1 104 ? 23.565 -13.682 -5.809 1.00 89.50 104 ASP A O 1
ATOM 798 N N . VAL A 1 105 ? 22.449 -13.673 -7.769 1.00 89.88 105 VAL A N 1
ATOM 799 C CA . VAL A 1 105 ? 22.580 -15.100 -8.082 1.00 89.88 105 VAL A CA 1
ATOM 800 C C . VAL A 1 105 ? 24.044 -15.555 -8.070 1.00 89.88 105 VAL A C 1
ATOM 802 O O . VAL A 1 105 ? 24.306 -16.711 -7.753 1.00 89.88 105 VAL A O 1
ATOM 805 N N . ARG A 1 106 ? 25.001 -14.663 -8.358 1.00 92.19 106 ARG A N 1
ATOM 806 C CA . ARG A 1 106 ? 26.436 -14.990 -8.403 1.00 92.19 106 ARG A CA 1
ATOM 807 C C . ARG A 1 106 ? 27.039 -15.293 -7.032 1.00 92.19 106 ARG A C 1
ATOM 809 O O . ARG A 1 106 ? 27.937 -16.120 -6.945 1.00 92.19 106 ARG A O 1
ATOM 816 N N . TYR A 1 107 ? 26.549 -14.640 -5.979 1.00 90.69 107 TYR A N 1
ATOM 817 C CA . TYR A 1 107 ? 27.126 -14.703 -4.626 1.00 90.69 107 TYR A CA 1
ATOM 818 C C . TYR A 1 107 ? 26.109 -15.157 -3.568 1.00 90.69 107 TYR A C 1
ATOM 820 O O . TYR A 1 107 ? 26.318 -14.987 -2.365 1.00 90.69 107 TYR A O 1
ATOM 828 N N . ARG A 1 108 ? 24.966 -15.701 -4.001 1.00 88.06 108 ARG A N 1
ATOM 829 C CA . ARG A 1 108 ? 23.863 -16.074 -3.116 1.00 88.06 108 ARG A CA 1
ATOM 830 C C . ARG A 1 108 ? 24.196 -17.339 -2.326 1.00 88.06 108 ARG A C 1
ATOM 832 O O . ARG A 1 108 ? 24.287 -18.427 -2.887 1.00 88.06 108 ARG A O 1
ATOM 839 N N . LEU A 1 109 ? 24.297 -17.192 -1.006 1.00 88.06 109 LEU A N 1
ATOM 840 C CA . LEU A 1 109 ? 24.300 -18.315 -0.066 1.00 88.06 109 LEU A CA 1
ATOM 841 C C . LEU A 1 109 ? 22.976 -19.096 -0.147 1.00 88.06 109 LEU A C 1
ATOM 843 O O . LEU A 1 109 ? 21.941 -18.496 -0.463 1.00 88.06 109 LEU A O 1
ATOM 847 N N . PRO A 1 110 ? 22.984 -20.410 0.152 1.00 86.12 110 PRO A N 1
ATOM 848 C CA . PRO A 1 110 ? 21.766 -21.206 0.141 1.00 86.12 110 PRO A CA 1
ATOM 849 C C . PRO A 1 110 ? 20.716 -20.582 1.079 1.00 86.12 110 PRO A C 1
ATOM 851 O O . PRO A 1 110 ? 21.051 -20.208 2.208 1.00 86.12 110 PRO A O 1
ATOM 854 N N . PRO A 1 111 ? 19.466 -20.415 0.611 1.00 87.00 111 PRO A N 1
ATOM 855 C CA . PRO A 1 111 ? 18.398 -19.852 1.423 1.00 87.00 111 PRO A CA 1
ATOM 856 C C . PRO A 1 111 ? 18.091 -20.748 2.627 1.00 87.00 111 PRO A C 1
ATOM 858 O O . PRO A 1 111 ? 18.263 -21.963 2.576 1.00 87.00 111 PRO A O 1
ATOM 861 N N . TRP A 1 112 ? 17.620 -20.145 3.719 1.00 87.44 112 TRP A N 1
ATOM 862 C CA . TRP A 1 112 ? 17.150 -20.909 4.872 1.00 87.44 112 TRP A CA 1
ATOM 863 C C . TRP A 1 112 ? 15.813 -21.584 4.552 1.00 87.44 112 TRP A C 1
ATOM 865 O O . TRP A 1 112 ? 14.852 -20.893 4.195 1.00 87.44 112 TRP A O 1
ATOM 875 N N . ASP A 1 113 ? 15.745 -22.906 4.710 1.00 87.12 113 ASP A N 1
ATOM 876 C CA . ASP A 1 113 ? 14.525 -23.684 4.500 1.00 87.12 113 ASP A CA 1
ATOM 877 C C . ASP A 1 113 ? 13.815 -23.969 5.837 1.00 87.12 113 ASP A C 1
ATOM 879 O O . ASP A 1 113 ? 14.431 -24.503 6.767 1.00 87.12 113 ASP A O 1
ATOM 883 N N . PRO A 1 114 ? 12.517 -23.634 5.968 1.00 88.31 114 PRO A N 1
ATOM 884 C CA . PRO A 1 114 ? 11.767 -23.910 7.184 1.00 88.31 114 PRO A CA 1
ATOM 885 C C . PRO A 1 114 ? 11.493 -25.414 7.352 1.00 88.31 114 PRO A C 1
ATOM 887 O O . PRO A 1 114 ? 11.265 -26.117 6.362 1.00 88.31 114 PRO A O 1
ATOM 890 N N . PRO A 1 115 ? 11.414 -25.919 8.599 1.00 89.50 115 PRO A N 1
ATOM 891 C CA . PRO A 1 115 ? 11.002 -27.296 8.845 1.00 89.50 115 PRO A CA 1
ATOM 892 C C . PRO A 1 115 ? 9.572 -27.538 8.341 1.00 89.50 115 PRO A C 1
ATOM 894 O O . PRO A 1 115 ? 8.697 -26.667 8.447 1.00 89.50 115 PRO A O 1
ATOM 897 N N . CYS A 1 116 ? 9.324 -28.741 7.814 1.00 84.56 116 CYS A N 1
ATOM 898 C CA . CYS A 1 116 ? 8.007 -29.126 7.316 1.00 84.56 116 CYS A CA 1
ATOM 899 C C . CYS A 1 116 ? 6.943 -28.969 8.416 1.00 84.56 116 CYS A C 1
ATOM 901 O O . CYS A 1 116 ? 7.148 -29.364 9.564 1.00 84.56 116 CYS A O 1
ATOM 903 N N . GLY A 1 117 ? 5.803 -28.371 8.070 1.00 86.44 117 GLY A N 1
ATOM 904 C CA . GLY A 1 117 ? 4.693 -28.149 8.997 1.00 86.44 117 GLY A CA 1
ATOM 905 C C . GLY A 1 117 ? 4.717 -26.822 9.767 1.00 86.44 117 GLY A C 1
ATOM 906 O O . GLY A 1 117 ? 3.651 -26.383 10.193 1.00 86.44 117 GLY A O 1
ATOM 907 N N . LEU A 1 118 ? 5.854 -26.121 9.901 1.00 90.38 118 LEU A N 1
ATOM 908 C CA . LEU A 1 118 ? 5.880 -24.821 10.595 1.00 90.38 118 LEU A CA 1
ATOM 909 C C . LEU A 1 118 ? 5.031 -23.777 9.856 1.00 90.38 118 LEU A C 1
ATOM 911 O O . LEU A 1 118 ? 4.096 -23.219 10.429 1.00 90.38 118 LEU A O 1
ATOM 915 N N . THR A 1 119 ? 5.320 -23.542 8.576 1.00 92.31 119 THR A N 1
ATOM 916 C CA . THR A 1 119 ? 4.579 -22.578 7.745 1.00 92.31 119 THR A CA 1
ATOM 917 C C . THR A 1 119 ? 3.124 -23.004 7.549 1.00 92.31 119 THR A C 1
ATOM 919 O O . THR A 1 119 ? 2.225 -22.171 7.658 1.00 92.31 119 THR A O 1
ATOM 922 N N . GLU A 1 120 ? 2.878 -24.306 7.383 1.00 92.25 120 GLU A N 1
ATOM 923 C CA . GLU A 1 120 ? 1.528 -24.867 7.250 1.00 92.25 120 GLU A CA 1
ATOM 924 C C . GLU A 1 120 ? 0.698 -24.703 8.537 1.00 92.25 120 GLU A C 1
ATOM 926 O O . GLU A 1 120 ? -0.503 -24.450 8.462 1.00 92.25 120 GLU A O 1
ATOM 931 N N . SER A 1 121 ? 1.311 -24.787 9.726 1.00 93.25 121 SER A N 1
ATOM 932 C CA . SER A 1 121 ? 0.610 -24.567 11.002 1.00 93.25 121 SER A CA 1
ATOM 933 C C . SER A 1 121 ? 0.182 -23.108 11.194 1.00 93.25 121 SER A C 1
ATOM 935 O O . SER A 1 121 ? -0.935 -22.836 11.643 1.00 93.25 121 SER A O 1
ATOM 937 N N . ILE A 1 122 ? 1.038 -22.158 10.800 1.00 94.88 122 ILE A N 1
ATOM 938 C CA . ILE A 1 122 ? 0.729 -20.724 10.850 1.00 94.88 122 ILE A CA 1
ATOM 939 C C . ILE A 1 122 ? -0.370 -20.394 9.831 1.00 94.88 122 ILE A C 1
ATOM 941 O O . ILE A 1 122 ? -1.290 -19.630 10.138 1.00 94.88 122 ILE A O 1
ATOM 945 N N . GLU A 1 123 ? -0.317 -20.994 8.639 1.00 94.56 123 GLU A N 1
ATOM 946 C CA . GLU A 1 123 ? -1.352 -20.847 7.613 1.00 94.56 123 GLU A CA 1
ATOM 947 C C . GLU A 1 123 ? -2.710 -21.402 8.089 1.00 94.56 123 GLU A C 1
ATOM 949 O O . GLU A 1 123 ? -3.721 -20.701 7.980 1.00 94.56 123 GLU A O 1
ATOM 954 N N . LEU A 1 124 ? -2.739 -22.581 8.725 1.00 94.88 124 LEU A N 1
ATOM 955 C CA . LEU A 1 124 ? -3.959 -23.143 9.319 1.00 94.88 124 LEU A CA 1
ATOM 956 C C . LEU A 1 124 ? -4.564 -22.206 10.370 1.00 94.88 124 LEU A C 1
ATOM 958 O O . LEU A 1 124 ? -5.769 -21.947 10.350 1.00 94.88 124 LEU A O 1
ATOM 962 N N . LEU A 1 125 ? -3.738 -21.661 11.269 1.00 96.25 125 LEU A N 1
ATOM 963 C CA . LEU A 1 125 ? -4.194 -20.713 12.287 1.00 96.25 125 LEU A CA 1
ATOM 964 C C . LEU A 1 125 ? -4.850 -19.478 11.648 1.00 96.25 125 LEU A C 1
ATOM 966 O O . LEU A 1 125 ? -5.900 -19.024 12.108 1.00 96.25 125 LEU A O 1
ATOM 970 N N . CYS A 1 126 ? -4.275 -18.961 10.559 1.00 96.81 126 CYS A N 1
ATOM 971 C CA . CYS A 1 126 ? -4.855 -17.845 9.813 1.00 96.81 126 CYS A CA 1
ATOM 972 C C . CYS A 1 126 ? -6.200 -18.221 9.173 1.00 96.81 126 CYS A C 1
ATOM 974 O O . CYS A 1 126 ? -7.161 -17.453 9.268 1.00 96.81 126 CYS A O 1
ATOM 976 N N . PHE A 1 127 ? -6.309 -19.409 8.569 1.00 96.31 127 PHE A N 1
ATOM 977 C CA . PHE A 1 127 ? -7.570 -19.876 7.991 1.00 96.31 127 PHE A CA 1
ATOM 978 C C . PHE A 1 127 ? -8.662 -20.073 9.039 1.00 96.31 127 PHE A C 1
ATOM 980 O O . PHE A 1 127 ? -9.802 -19.694 8.779 1.00 96.31 127 PHE A O 1
ATOM 987 N N . LEU A 1 128 ? -8.340 -20.559 10.240 1.00 96.62 128 LEU A N 1
ATOM 988 C CA . LEU A 1 128 ? -9.308 -20.656 11.338 1.00 96.62 128 LEU A CA 1
ATOM 989 C C . LEU A 1 128 ? -9.871 -19.282 11.730 1.00 96.62 128 LEU A C 1
ATOM 991 O O . LEU A 1 128 ? -11.081 -19.136 11.917 1.00 96.62 128 LEU A O 1
ATOM 995 N N . VAL A 1 129 ? -9.022 -18.250 11.781 1.00 96.62 129 VAL A N 1
ATOM 996 C CA . VAL A 1 129 ? -9.469 -16.867 12.020 1.00 96.62 129 VAL A CA 1
ATOM 997 C C . VAL A 1 129 ? -10.373 -16.370 10.885 1.00 96.62 129 VAL A C 1
ATOM 999 O O . VAL A 1 129 ? -11.391 -15.729 11.154 1.00 96.62 129 VAL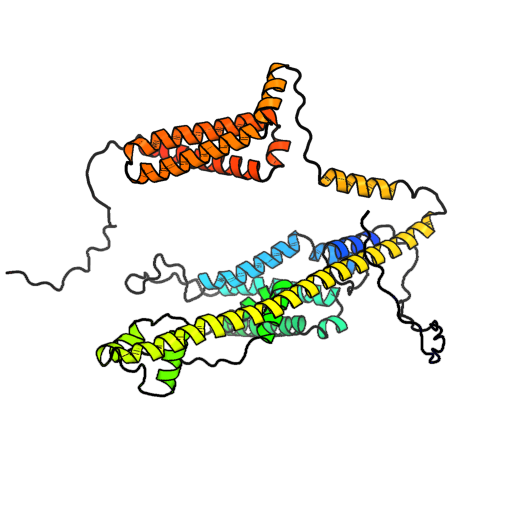 A O 1
ATOM 1002 N N . PHE A 1 130 ? -10.071 -16.691 9.623 1.00 96.75 130 PHE A N 1
ATOM 1003 C CA . PHE A 1 130 ? -10.925 -16.320 8.487 1.00 96.75 130 PHE A CA 1
ATOM 1004 C C . PHE A 1 130 ? -12.262 -17.075 8.463 1.00 96.75 130 PHE A C 1
ATOM 1006 O O . PHE A 1 130 ? -13.295 -16.464 8.182 1.00 96.75 130 PHE A O 1
ATOM 1013 N N . VAL A 1 131 ? -12.284 -18.361 8.829 1.00 96.12 131 VAL A N 1
ATOM 1014 C CA . VAL A 1 131 ? -13.524 -19.136 9.015 1.00 96.12 131 VAL A CA 1
ATOM 1015 C C . VAL A 1 131 ? -14.387 -18.486 10.091 1.00 96.12 131 VAL A C 1
ATOM 1017 O O . VAL A 1 131 ? -15.589 -18.288 9.892 1.00 96.12 131 VAL A O 1
ATOM 1020 N N . PHE A 1 132 ? -13.779 -18.098 11.213 1.00 95.25 132 PHE A N 1
ATOM 1021 C CA . PHE A 1 132 ? -14.474 -17.395 12.283 1.00 95.25 132 PHE A CA 1
ATOM 1022 C C . PHE A 1 132 ? -15.028 -16.037 11.813 1.00 95.25 132 PHE A C 1
ATOM 1024 O O . PHE A 1 132 ? -16.195 -15.730 12.054 1.00 95.25 132 PHE A O 1
ATOM 1031 N N . ASP A 1 133 ? -14.242 -15.251 11.072 1.00 94.62 133 ASP A N 1
ATOM 1032 C CA . ASP A 1 133 ? -14.669 -13.970 10.493 1.00 94.62 133 ASP A CA 1
ATOM 1033 C C . ASP A 1 133 ? -15.875 -14.122 9.547 1.00 94.62 133 ASP A C 1
ATOM 1035 O O . ASP A 1 133 ? -16.861 -13.388 9.673 1.00 94.62 133 ASP A O 1
ATOM 1039 N N . VAL A 1 134 ? -15.838 -15.095 8.628 1.00 94.25 134 VAL A N 1
ATOM 1040 C CA . VAL A 1 134 ? -16.965 -15.402 7.730 1.00 94.25 134 VAL A CA 1
ATOM 1041 C C . VAL A 1 134 ? -18.199 -15.820 8.521 1.00 94.25 134 VAL A C 1
ATOM 1043 O O . VAL A 1 134 ? -19.296 -15.348 8.223 1.00 94.25 134 VAL A O 1
ATOM 1046 N N . SER A 1 135 ? -18.023 -16.661 9.540 1.00 93.25 135 SER A N 1
ATOM 1047 C CA . SER A 1 135 ? -19.115 -17.178 10.372 1.00 93.25 135 SER A CA 1
ATOM 1048 C C . SER A 1 135 ? -19.809 -16.068 11.165 1.00 93.25 135 SER A C 1
ATOM 1050 O O . SER A 1 135 ? -21.036 -15.998 11.222 1.00 93.25 135 SER A O 1
ATOM 1052 N N . VAL A 1 136 ? -19.043 -15.130 11.731 1.00 92.62 136 VAL A N 1
ATOM 1053 C CA . VAL A 1 136 ? -19.613 -13.961 12.417 1.00 92.62 136 VAL A CA 1
ATOM 1054 C C . VAL A 1 136 ? -20.324 -13.037 11.421 1.00 92.62 136 VAL A C 1
ATOM 1056 O O . VAL A 1 136 ? -21.413 -12.536 11.714 1.00 92.62 136 VAL A O 1
ATOM 1059 N N . LYS A 1 137 ? -19.765 -12.831 10.218 1.00 91.12 137 LYS A N 1
ATOM 1060 C CA . LYS A 1 137 ? -20.407 -12.030 9.158 1.00 91.12 137 LYS A CA 1
ATOM 1061 C C . LYS A 1 137 ? -21.720 -12.642 8.675 1.00 91.12 137 LYS A C 1
ATOM 1063 O O . LYS A 1 137 ? -22.695 -11.902 8.531 1.00 91.12 137 LYS A O 1
ATOM 1068 N N . SER A 1 138 ? -21.758 -13.951 8.429 1.00 91.19 138 SER A N 1
ATOM 1069 C CA . SER A 1 138 ? -22.962 -14.648 7.964 1.00 91.19 138 SER A CA 1
ATOM 1070 C C . SER A 1 138 ? -24.082 -14.582 9.003 1.00 91.19 138 SER A C 1
ATOM 1072 O O . SER A 1 138 ? -25.232 -14.315 8.647 1.00 91.19 138 SER A O 1
ATOM 1074 N N . TYR A 1 139 ? -23.741 -14.689 10.291 1.00 90.81 139 TYR A N 1
ATOM 1075 C CA . TYR A 1 139 ? -24.691 -14.518 11.388 1.00 90.81 139 TYR A CA 1
ATOM 1076 C C . TYR A 1 139 ? -25.222 -13.075 11.505 1.00 90.81 139 TYR A C 1
ATOM 1078 O O . TYR A 1 139 ? -26.435 -12.869 11.579 1.00 90.81 139 TYR A O 1
ATOM 1086 N N . LEU A 1 140 ? -24.339 -12.063 11.488 1.00 89.19 140 LEU A N 1
ATOM 1087 C CA . LEU A 1 140 ? -24.718 -10.654 11.691 1.00 89.19 140 LEU A CA 1
ATOM 1088 C C . LEU A 1 140 ? -25.554 -10.064 10.541 1.00 89.19 140 LEU A C 1
ATOM 1090 O O . LEU A 1 140 ? -26.462 -9.267 10.793 1.00 89.19 140 LEU A O 1
ATOM 1094 N N . ILE A 1 141 ? -25.229 -10.419 9.294 1.00 86.88 141 ILE A N 1
ATOM 1095 C CA . ILE A 1 141 ? -25.911 -9.927 8.083 1.00 86.88 141 ILE A CA 1
ATOM 1096 C C . ILE A 1 141 ? -27.199 -10.725 7.821 1.00 86.88 141 ILE A C 1
ATOM 1098 O O . ILE A 1 141 ? -28.195 -10.162 7.376 1.00 86.88 141 ILE A O 1
ATOM 1102 N N . GLY A 1 142 ? -27.201 -12.020 8.154 1.00 86.69 142 GLY A N 1
ATOM 1103 C CA . GLY A 1 142 ? -28.267 -12.960 7.818 1.00 86.69 142 GLY A CA 1
ATOM 1104 C C . GLY A 1 142 ? -27.992 -13.695 6.503 1.00 86.69 142 GLY A C 1
ATOM 1105 O O . GLY A 1 142 ? -27.491 -13.109 5.547 1.00 86.69 142 GLY A O 1
ATOM 1106 N N . TRP A 1 143 ? -28.329 -14.987 6.463 1.00 83.44 143 TRP A N 1
ATOM 1107 C CA . TRP A 1 143 ? -27.961 -15.9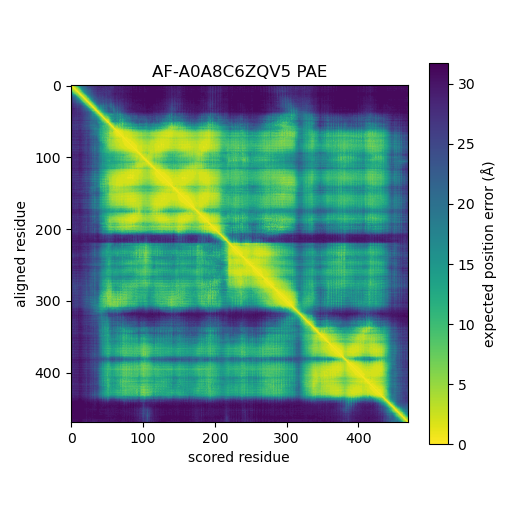07 5.378 1.00 83.44 143 TRP A CA 1
ATOM 1108 C C . TRP A 1 143 ? -28.462 -15.476 3.991 1.00 83.44 143 TRP A C 1
ATOM 1110 O O . TRP A 1 143 ? -27.691 -15.441 3.036 1.00 83.44 143 TRP A O 1
ATOM 1120 N N . GLU A 1 144 ? -29.728 -15.069 3.884 1.00 86.88 144 GLU A N 1
ATOM 1121 C CA . GLU A 1 144 ? -30.325 -14.664 2.604 1.00 86.88 144 GLU A CA 1
ATOM 1122 C C . GLU A 1 144 ? -29.643 -13.433 1.995 1.00 86.88 144 GLU A C 1
ATOM 1124 O O . GLU A 1 144 ? -29.400 -13.372 0.791 1.00 86.88 144 GLU A O 1
ATOM 1129 N N . GLU A 1 145 ? -29.304 -12.450 2.828 1.00 86.44 145 GLU A N 1
ATOM 1130 C CA . GLU A 1 145 ? -28.644 -11.226 2.376 1.00 86.44 145 GLU A CA 1
ATOM 1131 C C . GLU A 1 145 ? -27.142 -11.451 2.152 1.00 86.44 145 GLU A C 1
ATOM 1133 O O . GLU A 1 145 ? -26.544 -10.873 1.243 1.00 86.44 145 GLU A O 1
ATOM 1138 N N . PHE A 1 146 ? -26.537 -12.357 2.923 1.00 87.94 146 PHE A N 1
ATOM 1139 C CA . PHE A 1 146 ? -25.154 -12.782 2.756 1.00 87.94 146 PHE A CA 1
ATOM 1140 C C . PHE A 1 146 ? -24.923 -13.408 1.370 1.00 87.94 146 PHE A C 1
ATOM 1142 O O . PHE A 1 146 ? -24.028 -12.960 0.645 1.00 87.94 146 PHE A O 1
ATOM 1149 N N . CYS A 1 147 ? -25.771 -14.358 0.951 1.00 88.88 147 CYS A N 1
ATOM 1150 C CA . CYS A 1 147 ? -25.649 -15.044 -0.342 1.00 88.88 147 CYS A CA 1
ATOM 1151 C C . CYS A 1 147 ? -25.816 -14.116 -1.557 1.00 88.88 147 CYS A C 1
ATOM 1153 O O . CYS A 1 147 ? -25.235 -14.373 -2.611 1.00 88.88 147 CYS A O 1
ATOM 1155 N N . LYS A 1 148 ? -26.539 -12.996 -1.426 1.00 88.25 148 LYS A N 1
ATOM 1156 C CA . LYS A 1 148 ? -26.662 -12.001 -2.510 1.00 88.25 148 LYS A CA 1
ATOM 1157 C C . LYS A 1 148 ? -25.352 -11.264 -2.789 1.00 88.25 148 LYS A C 1
ATOM 1159 O O . LYS A 1 148 ? -25.141 -10.742 -3.887 1.00 88.25 148 LYS A O 1
ATOM 1164 N N . THR A 1 149 ? -24.453 -11.185 -1.809 1.00 87.69 149 THR A N 1
ATOM 1165 C CA . THR A 1 149 ? -23.199 -10.446 -1.967 1.00 87.69 149 THR A CA 1
ATOM 1166 C C . THR A 1 149 ? -22.110 -11.319 -2.597 1.00 87.69 149 THR A C 1
ATOM 1168 O O . THR A 1 149 ? -21.458 -12.128 -1.942 1.00 87.69 149 THR A O 1
ATOM 1171 N N . LYS A 1 150 ? -21.842 -11.096 -3.893 1.00 91.19 150 LYS A N 1
ATOM 1172 C CA . LYS A 1 150 ? -20.834 -11.851 -4.671 1.00 91.19 150 LYS A CA 1
ATOM 1173 C C . LYS A 1 150 ? -19.450 -11.908 -4.007 1.00 91.19 150 LYS A C 1
ATOM 1175 O O . LYS A 1 150 ? -18.779 -12.928 -4.064 1.00 91.19 150 LYS A O 1
ATOM 1180 N N . TRP A 1 151 ? -19.043 -10.833 -3.330 1.00 90.62 151 TRP A N 1
ATOM 1181 C CA . TRP A 1 151 ? -17.777 -10.765 -2.595 1.00 90.62 151 TRP A CA 1
ATOM 1182 C C . TRP A 1 151 ? -17.712 -11.719 -1.394 1.00 90.62 151 TRP A C 1
ATOM 1184 O O . TRP A 1 151 ? -16.635 -12.217 -1.087 1.00 90.62 151 TRP A O 1
ATOM 1194 N N . LEU A 1 152 ? -18.817 -11.957 -0.678 1.00 90.62 152 LEU A N 1
ATOM 1195 C CA . LEU A 1 152 ? -18.834 -12.910 0.440 1.00 90.62 152 LEU A CA 1
ATOM 1196 C C . LEU A 1 152 ? -18.878 -14.355 -0.069 1.00 90.62 152 LEU A C 1
ATOM 1198 O O . LEU A 1 152 ? -18.196 -15.207 0.489 1.00 90.62 152 LEU A O 1
ATOM 1202 N N . MET A 1 153 ? -19.581 -14.610 -1.175 1.00 92.62 153 MET A N 1
ATOM 1203 C CA . MET A 1 153 ? -19.561 -15.922 -1.833 1.00 92.62 153 MET A CA 1
ATOM 1204 C C . MET A 1 153 ? -18.172 -16.278 -2.372 1.00 92.62 153 MET A C 1
ATOM 1206 O O . MET A 1 153 ? -17.681 -17.373 -2.118 1.00 92.62 153 MET A O 1
ATOM 1210 N N . ALA A 1 154 ? -17.499 -15.335 -3.039 1.00 92.88 154 ALA A N 1
ATOM 1211 C CA . ALA A 1 154 ? -16.117 -15.516 -3.484 1.00 92.88 154 ALA A CA 1
ATOM 1212 C C . ALA A 1 154 ? -15.159 -15.765 -2.306 1.00 92.88 154 ALA A C 1
ATOM 1214 O O . ALA A 1 154 ? -14.231 -16.555 -2.428 1.00 92.88 154 ALA A O 1
ATOM 1215 N N . TYR A 1 155 ? -15.411 -15.144 -1.150 1.00 94.75 155 TYR A N 1
ATOM 1216 C CA . TYR A 1 155 ? -14.618 -15.373 0.057 1.00 94.75 155 TYR A CA 1
ATOM 1217 C C . TYR A 1 155 ? -14.774 -16.794 0.606 1.00 94.75 155 TYR A C 1
ATOM 1219 O O . TYR A 1 15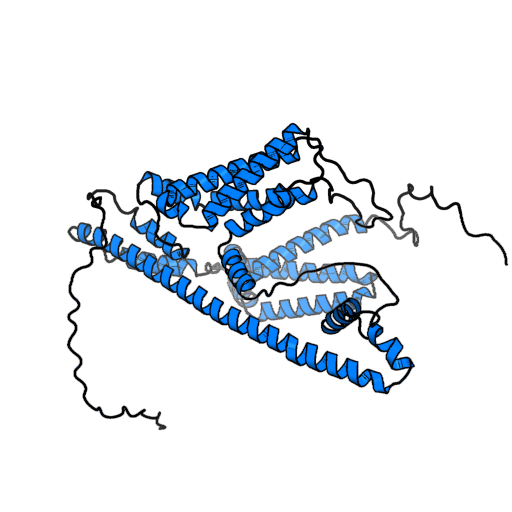5 ? -13.766 -17.415 0.922 1.00 94.75 155 TYR A O 1
ATOM 1227 N N . ILE A 1 156 ? -15.998 -17.334 0.650 1.00 94.38 156 ILE A N 1
ATOM 1228 C CA . ILE A 1 156 ? -16.223 -18.744 1.010 1.00 94.38 156 ILE A CA 1
ATOM 1229 C C . ILE A 1 156 ? -15.535 -19.673 0.009 1.00 94.38 156 ILE A C 1
ATOM 1231 O O . ILE A 1 156 ? -14.829 -20.586 0.422 1.00 94.38 156 ILE A O 1
ATOM 1235 N N . LEU A 1 157 ? -15.706 -19.426 -1.293 1.00 95.25 157 LEU A N 1
ATOM 1236 C CA . LEU A 1 157 ? -15.108 -20.253 -2.341 1.00 95.25 157 LEU A CA 1
ATOM 1237 C C . LEU A 1 157 ? -13.581 -20.309 -2.214 1.00 95.25 157 LEU A C 1
ATOM 1239 O O . LEU A 1 157 ? -13.006 -21.392 -2.186 1.00 95.25 157 LEU A O 1
ATOM 1243 N N . ILE A 1 158 ? -12.933 -19.150 -2.088 1.00 95.31 158 ILE A N 1
ATOM 1244 C CA . ILE A 1 158 ? -11.477 -19.058 -1.941 1.00 95.31 158 ILE A CA 1
ATOM 1245 C C . ILE A 1 158 ? -11.013 -19.742 -0.659 1.00 95.31 158 ILE A C 1
ATOM 1247 O O . ILE A 1 158 ? -10.002 -20.432 -0.673 1.00 95.31 158 ILE A O 1
ATOM 1251 N N . LEU A 1 159 ? -11.761 -19.605 0.434 1.00 95.44 159 LEU A N 1
ATOM 1252 C CA . LEU A 1 159 ? -11.429 -20.269 1.687 1.00 95.44 159 LEU A CA 1
ATOM 1253 C C . LEU A 1 159 ? -11.513 -21.801 1.563 1.00 95.44 159 LEU A C 1
ATOM 1255 O O . LEU A 1 159 ? -10.632 -22.490 2.065 1.00 95.44 159 LEU A O 1
ATOM 1259 N N . ILE A 1 160 ? -12.514 -22.335 0.855 1.00 95.75 160 ILE A N 1
ATOM 1260 C CA . ILE A 1 160 ? -12.644 -23.780 0.596 1.00 95.75 160 ILE A CA 1
ATOM 1261 C C . ILE A 1 160 ? -11.494 -24.289 -0.279 1.00 95.75 160 ILE A C 1
ATOM 1263 O O . ILE A 1 160 ? -10.875 -25.300 0.057 1.00 95.75 160 ILE A O 1
ATOM 1267 N N . VAL A 1 161 ? -11.181 -23.588 -1.374 1.00 95.69 161 VAL A N 1
ATOM 1268 C CA . VAL A 1 161 ? -10.063 -23.951 -2.262 1.00 95.69 161 VAL A CA 1
ATOM 1269 C C . VAL A 1 161 ? -8.746 -23.937 -1.485 1.00 95.69 161 VAL A C 1
ATOM 1271 O O . VAL A 1 161 ? -7.995 -24.906 -1.544 1.00 95.69 161 VAL A O 1
ATOM 1274 N N . SER A 1 162 ? -8.504 -22.899 -0.683 1.00 94.81 162 SER A N 1
ATOM 1275 C CA . SER A 1 162 ? -7.293 -22.790 0.131 1.00 94.81 162 SER A CA 1
ATOM 1276 C C . SER A 1 162 ? -7.189 -23.864 1.218 1.00 94.81 162 SER A C 1
ATOM 1278 O O . SER A 1 162 ? 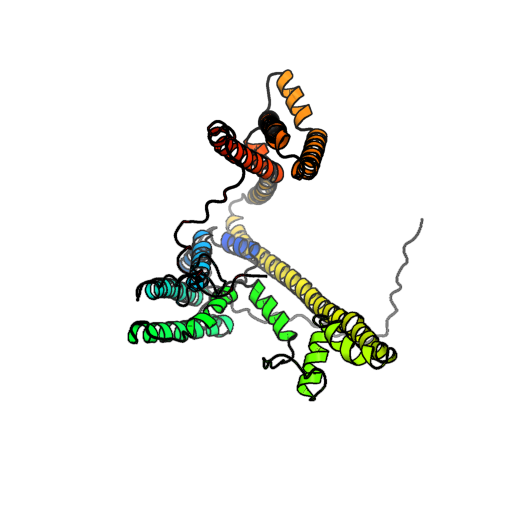-6.101 -24.379 1.446 1.00 94.81 162 SER A O 1
ATOM 1280 N N . LEU A 1 163 ? -8.293 -24.241 1.875 1.00 94.88 163 LEU A N 1
ATOM 1281 C CA . LEU A 1 163 ? -8.289 -25.347 2.841 1.00 94.88 163 LEU A CA 1
ATOM 1282 C C . LEU A 1 163 ? -8.032 -26.698 2.167 1.00 94.88 163 LEU A C 1
ATOM 1284 O O . LEU A 1 163 ? -7.319 -27.528 2.720 1.00 94.88 163 LEU A O 1
ATOM 1288 N N . THR A 1 164 ? -8.584 -26.911 0.972 1.00 93.88 164 THR A N 1
ATOM 1289 C CA . THR A 1 164 ? -8.379 -28.152 0.210 1.00 93.88 164 THR A CA 1
ATOM 1290 C C . THR A 1 164 ? -6.915 -28.299 -0.191 1.00 93.88 164 THR A C 1
ATOM 1292 O O . THR A 1 164 ? -6.306 -29.330 0.070 1.00 93.88 164 THR A O 1
ATOM 1295 N N . ASP A 1 165 ? -6.332 -27.241 -0.750 1.00 92.75 165 ASP A N 1
ATOM 1296 C CA . ASP A 1 165 ? -4.921 -27.190 -1.140 1.00 92.75 165 ASP A CA 1
ATOM 1297 C C . ASP A 1 165 ? -4.004 -27.375 0.092 1.00 92.75 165 ASP A C 1
ATOM 1299 O O . ASP A 1 165 ? -3.004 -28.080 0.019 1.00 92.75 165 ASP A O 1
ATOM 1303 N N . TRP A 1 166 ? -4.375 -26.838 1.265 1.00 93.50 166 TRP A N 1
ATOM 1304 C CA . TRP A 1 166 ? -3.627 -27.045 2.516 1.00 93.50 166 TRP A CA 1
ATOM 1305 C C . TRP A 1 166 ? -3.641 -28.515 2.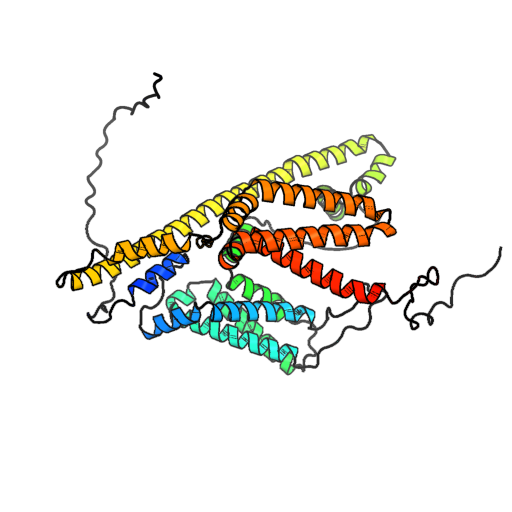968 1.00 93.50 166 TRP A C 1
ATOM 1307 O O . TRP A 1 166 ? -2.597 -29.059 3.332 1.00 93.50 166 TRP A O 1
ATOM 1317 N N . ILE A 1 167 ? -4.797 -29.188 2.884 1.00 92.62 167 ILE A N 1
ATOM 1318 C CA . ILE A 1 167 ? -4.912 -30.631 3.162 1.00 92.62 167 ILE A CA 1
ATOM 1319 C C . ILE A 1 167 ? -4.046 -31.433 2.182 1.00 92.62 167 ILE A C 1
ATOM 1321 O O . ILE A 1 167 ? -3.355 -32.367 2.596 1.00 92.62 167 ILE A O 1
ATOM 1325 N N . VAL A 1 168 ? -4.056 -31.064 0.897 1.00 92.50 168 VAL A N 1
ATOM 1326 C CA . VAL A 1 168 ? -3.229 -31.694 -0.141 1.00 92.50 168 VAL A CA 1
ATOM 1327 C C . VAL A 1 168 ? -1.744 -31.536 0.192 1.00 92.50 168 VAL A C 1
ATOM 1329 O O . VAL A 1 168 ? -1.042 -32.541 0.295 1.00 92.50 168 VAL A O 1
ATOM 1332 N N . SER A 1 169 ? -1.268 -30.323 0.483 1.00 89.75 169 SER A N 1
ATOM 1333 C CA . SER A 1 169 ? 0.144 -30.097 0.822 1.00 89.75 169 SER A CA 1
ATOM 1334 C C . SER A 1 169 ? 0.595 -30.865 2.071 1.00 89.75 169 SER A C 1
ATOM 1336 O O . SER A 1 169 ? 1.729 -31.351 2.110 1.00 89.75 169 SER A O 1
ATOM 1338 N N . LEU A 1 170 ? -0.278 -31.018 3.076 1.00 88.88 170 LEU A N 1
ATOM 1339 C CA . LEU A 1 170 ? 0.007 -31.841 4.256 1.00 88.88 170 LEU A CA 1
ATOM 1340 C C . LEU A 1 170 ? 0.077 -33.334 3.899 1.00 88.88 170 LEU A C 1
ATOM 1342 O O . LEU A 1 170 ? 0.963 -34.040 4.375 1.00 88.88 170 LEU A O 1
ATOM 1346 N N . SER A 1 171 ? -0.817 -33.796 3.022 1.00 91.12 171 SER A N 1
ATOM 1347 C CA . SER A 1 171 ? -0.862 -35.186 2.548 1.00 91.12 171 SER A CA 1
ATOM 1348 C C . SER A 1 171 ? 0.398 -35.575 1.764 1.00 91.12 171 SER A C 1
ATOM 1350 O O . SER A 1 171 ? 0.855 -36.710 1.854 1.00 91.12 171 SER A O 1
ATOM 1352 N N . PHE A 1 172 ? 0.999 -34.623 1.044 1.00 90.44 172 PHE A N 1
ATOM 1353 C CA . PHE A 1 172 ? 2.257 -34.794 0.308 1.00 90.44 172 PHE A CA 1
ATOM 1354 C C . PHE A 1 172 ? 3.512 -34.441 1.130 1.00 90.44 172 PHE A C 1
ATOM 1356 O O . PHE A 1 172 ? 4.577 -34.214 0.554 1.00 90.44 172 PHE A O 1
ATOM 1363 N N . PHE A 1 173 ? 3.423 -34.361 2.464 1.00 87.50 173 PHE A N 1
ATOM 1364 C CA . PHE A 1 173 ? 4.559 -34.045 3.348 1.00 87.50 173 PHE A CA 1
ATOM 1365 C C . PHE A 1 173 ? 5.345 -32.788 2.920 1.00 87.50 173 PHE A C 1
ATOM 1367 O O . PHE A 1 173 ? 6.570 -32.745 3.007 1.00 87.50 173 PHE A O 1
ATOM 1374 N N . CYS A 1 174 ? 4.644 -31.746 2.456 1.00 84.06 174 CYS A N 1
ATOM 1375 C CA . CYS A 1 174 ? 5.230 -30.471 2.018 1.00 84.06 174 CYS A CA 1
ATOM 1376 C C . CYS A 1 174 ? 6.159 -30.548 0.783 1.00 84.06 174 CYS A C 1
ATOM 1378 O O . CYS A 1 174 ? 6.898 -29.595 0.533 1.00 84.06 174 CYS A O 1
ATOM 1380 N N . THR A 1 175 ? 6.107 -31.627 -0.009 1.00 84.44 175 THR A N 1
ATOM 1381 C CA . THR A 1 175 ? 6.952 -31.820 -1.214 1.00 84.44 175 THR A CA 1
ATOM 1382 C C . THR A 1 175 ? 6.391 -31.189 -2.497 1.00 84.44 175 THR A C 1
ATOM 1384 O O . THR A 1 175 ? 6.959 -31.327 -3.578 1.00 84.44 175 THR A O 1
ATOM 1387 N N . GLU A 1 176 ? 5.281 -30.464 -2.388 1.00 84.12 176 GLU A N 1
ATOM 1388 C CA . GLU A 1 176 ? 4.602 -29.830 -3.512 1.00 84.12 176 GLU A CA 1
ATOM 1389 C C . GLU A 1 176 ? 5.339 -28.571 -3.999 1.00 84.12 176 GLU A C 1
ATOM 1391 O O . GLU A 1 176 ? 5.641 -27.659 -3.221 1.00 84.12 176 GLU A O 1
ATOM 1396 N N . THR A 1 177 ? 5.606 -28.511 -5.307 1.00 78.69 177 THR A N 1
ATOM 1397 C CA . THR A 1 177 ? 6.366 -27.426 -5.948 1.00 78.69 177 THR A CA 1
ATOM 1398 C C . THR A 1 177 ? 5.519 -26.188 -6.239 1.00 78.69 177 THR A C 1
ATOM 1400 O O . THR A 1 177 ? 6.025 -25.068 -6.172 1.00 78.69 177 THR A O 1
ATOM 1403 N N . VAL A 1 178 ? 4.226 -26.362 -6.532 1.00 84.12 178 VAL A N 1
ATOM 1404 C CA . VAL A 1 178 ? 3.300 -25.274 -6.874 1.00 84.12 178 VAL A CA 1
ATOM 1405 C C . VAL A 1 178 ? 2.161 -25.242 -5.865 1.00 84.12 178 VAL A C 1
ATOM 1407 O O . VAL A 1 178 ? 1.340 -26.144 -5.830 1.00 84.12 178 VAL A O 1
ATOM 1410 N N . ARG A 1 179 ? 2.085 -24.173 -5.066 1.00 87.25 179 ARG A N 1
ATOM 1411 C CA . ARG A 1 179 ? 1.023 -23.980 -4.065 1.00 87.25 179 ARG A CA 1
ATOM 1412 C C . ARG A 1 179 ? 0.027 -22.933 -4.547 1.00 87.25 179 ARG A C 1
ATOM 1414 O O . ARG A 1 179 ? 0.331 -21.735 -4.527 1.00 87.25 179 ARG A O 1
ATOM 1421 N N . ILE A 1 180 ? -1.164 -23.366 -4.962 1.00 88.88 180 ILE A N 1
ATOM 1422 C CA . ILE A 1 180 ? -2.202 -22.494 -5.545 1.00 88.88 180 ILE A CA 1
ATOM 1423 C C . ILE A 1 180 ? -2.681 -21.453 -4.519 1.00 88.88 180 ILE A C 1
ATOM 1425 O O . ILE A 1 180 ? -2.940 -20.297 -4.873 1.00 88.88 180 ILE A O 1
ATOM 1429 N N . ARG A 1 181 ? -2.700 -21.817 -3.229 1.00 91.25 181 ARG A N 1
ATOM 1430 C CA . ARG A 1 181 ? -3.007 -20.926 -2.091 1.00 91.25 181 ARG A CA 1
ATOM 1431 C C . ARG A 1 181 ? -2.346 -19.559 -2.165 1.00 91.25 181 ARG A C 1
ATOM 1433 O O . ARG A 1 181 ? -2.991 -18.559 -1.851 1.00 91.25 181 ARG A O 1
ATOM 1440 N N . ARG A 1 182 ? -1.081 -19.488 -2.592 1.00 90.88 182 ARG A N 1
ATOM 1441 C CA . ARG A 1 182 ? -0.290 -18.245 -2.598 1.00 90.88 182 ARG A CA 1
ATOM 1442 C C . ARG A 1 182 ? -0.932 -17.155 -3.450 1.00 90.88 182 ARG A C 1
ATOM 1444 O O . ARG A 1 182 ? -1.018 -16.008 -3.016 1.00 90.88 182 ARG A O 1
ATOM 1451 N N . ILE A 1 183 ? -1.447 -17.534 -4.619 1.00 91.81 183 ILE A N 1
ATOM 1452 C CA . ILE A 1 183 ? -2.085 -16.620 -5.577 1.00 91.81 183 ILE A CA 1
ATOM 1453 C C . ILE A 1 183 ? -3.406 -16.078 -5.012 1.00 91.81 183 ILE A C 1
ATOM 1455 O O . ILE A 1 183 ? -3.805 -14.953 -5.308 1.00 91.81 183 ILE A O 1
ATOM 1459 N N . LEU A 1 184 ? -4.071 -16.851 -4.150 1.00 92.88 184 LEU A N 1
ATOM 1460 C CA . LEU A 1 184 ? -5.358 -16.492 -3.561 1.00 92.88 184 LEU A CA 1
ATOM 1461 C C . LEU A 1 184 ? -5.235 -15.566 -2.335 1.00 92.88 184 LEU A C 1
ATOM 1463 O O . LEU A 1 184 ? -6.188 -14.854 -2.020 1.00 92.88 184 LEU A O 1
ATOM 1467 N N . ARG A 1 185 ? -4.081 -15.502 -1.652 1.00 93.69 185 ARG A N 1
ATOM 1468 C CA . ARG A 1 185 ? -3.899 -14.704 -0.416 1.00 93.69 185 ARG A CA 1
ATOM 1469 C C . ARG A 1 185 ? -4.198 -13.202 -0.554 1.00 93.69 185 ARG A C 1
ATOM 1471 O O . ARG A 1 185 ? -4.856 -12.660 0.341 1.00 93.69 185 ARG A O 1
ATOM 1478 N N . PRO A 1 186 ? -3.809 -12.506 -1.644 1.00 93.75 186 PRO A N 1
ATOM 1479 C CA . PRO A 1 186 ? -4.153 -11.096 -1.840 1.00 93.75 186 PRO A CA 1
ATOM 1480 C C . PRO A 1 186 ? -5.663 -10.823 -1.805 1.00 93.75 186 PRO A C 1
ATOM 1482 O O . PRO A 1 186 ? -6.088 -9.721 -1.445 1.00 93.75 186 PRO A O 1
ATOM 1485 N N . PHE A 1 187 ? -6.496 -11.827 -2.105 1.00 93.62 187 PHE A N 1
ATOM 1486 C CA . PHE A 1 187 ? -7.943 -11.694 -2.008 1.00 93.62 187 PHE A CA 1
ATOM 1487 C C . PHE A 1 187 ? -8.412 -11.375 -0.583 1.00 93.62 187 PHE A C 1
ATOM 1489 O O . PHE A 1 187 ? -9.345 -10.590 -0.427 1.00 93.62 187 PHE A O 1
ATOM 1496 N N . PHE A 1 188 ? -7.773 -11.902 0.468 1.00 92.75 188 PHE A N 1
ATOM 1497 C CA . PHE A 1 188 ? -8.178 -11.629 1.855 1.00 92.75 188 PHE A CA 1
ATOM 1498 C C . PHE A 1 188 ? -8.011 -10.146 2.226 1.00 92.75 188 PHE A C 1
ATOM 1500 O O . PHE A 1 188 ? -8.879 -9.559 2.880 1.00 92.75 188 PHE A O 1
ATOM 1507 N N . LEU A 1 189 ? -6.955 -9.501 1.717 1.00 92.94 189 LEU A N 1
ATOM 1508 C CA . LEU A 1 189 ? -6.747 -8.058 1.850 1.00 92.94 189 LEU A CA 1
ATOM 1509 C C . LEU A 1 189 ? -7.801 -7.264 1.062 1.00 92.94 189 LEU A C 1
ATOM 1511 O O . LEU A 1 189 ? -8.431 -6.346 1.599 1.00 92.94 189 LEU A O 1
ATOM 1515 N N . LEU A 1 190 ? -8.041 -7.654 -0.195 1.00 90.19 190 LEU A N 1
ATOM 1516 C CA . LEU A 1 190 ? -9.065 -7.042 -1.048 1.00 90.19 190 LEU A CA 1
ATOM 1517 C C . LEU A 1 190 ? -10.463 -7.162 -0.441 1.00 90.19 190 LEU A C 1
ATOM 1519 O O . LEU A 1 190 ? -11.258 -6.223 -0.495 1.00 90.19 190 LEU A O 1
ATOM 1523 N N . GLN A 1 191 ? -10.765 -8.301 0.176 1.00 90.12 191 GLN A N 1
ATOM 1524 C CA . GLN A 1 191 ? -12.055 -8.575 0.778 1.00 90.12 191 GLN A CA 1
ATOM 1525 C C . GLN A 1 191 ? -12.324 -7.694 2.002 1.00 90.12 191 GLN A C 1
ATOM 1527 O O . GLN A 1 191 ? -13.470 -7.273 2.209 1.00 90.12 191 GLN A O 1
ATOM 1532 N N . ASN A 1 192 ? -11.296 -7.378 2.790 1.00 87.31 192 ASN A N 1
ATOM 1533 C CA . ASN A 1 192 ? -11.430 -6.527 3.969 1.00 87.31 192 ASN A CA 1
ATOM 1534 C C . ASN A 1 192 ? -11.517 -5.029 3.606 1.00 87.31 192 ASN A C 1
ATOM 1536 O O . ASN A 1 192 ? -12.256 -4.265 4.230 1.00 87.31 192 ASN A O 1
ATOM 1540 N N . SER A 1 193 ? -10.822 -4.596 2.549 1.00 88.06 193 SER A N 1
ATOM 1541 C CA . SER A 1 193 ? -10.765 -3.183 2.163 1.00 88.06 193 SER A CA 1
ATOM 1542 C C . SER A 1 193 ? -11.903 -2.761 1.229 1.00 88.06 193 SER A C 1
ATOM 1544 O O . SER A 1 193 ? -11.950 -3.090 0.044 1.00 88.06 193 SER A O 1
ATOM 1546 N N . SER A 1 194 ? -12.820 -1.931 1.736 1.00 80.94 194 SER A N 1
ATOM 1547 C CA . SER A 1 194 ? -13.905 -1.366 0.916 1.00 80.94 194 SER A CA 1
ATOM 1548 C C . SER A 1 194 ? -13.420 -0.385 -0.160 1.00 80.94 194 SER A C 1
ATOM 1550 O O . SER A 1 194 ? -14.095 -0.220 -1.177 1.00 80.94 194 SER A O 1
ATOM 1552 N N . MET A 1 195 ? -12.264 0.255 0.042 1.00 75.62 195 MET A N 1
ATOM 1553 C CA . MET A 1 195 ? -11.678 1.185 -0.924 1.00 75.62 195 MET A CA 1
ATOM 1554 C C . MET A 1 195 ? -11.039 0.427 -2.084 1.00 75.62 195 MET A C 1
ATOM 1556 O O . MET A 1 195 ? -11.365 0.716 -3.232 1.00 75.62 195 MET A O 1
ATOM 1560 N N . MET A 1 196 ? -10.247 -0.613 -1.799 1.00 82.25 196 MET A N 1
ATOM 1561 C CA . MET A 1 196 ? -9.590 -1.421 -2.835 1.00 82.25 196 MET A CA 1
ATOM 1562 C C . MET A 1 196 ? -10.604 -2.094 -3.765 1.00 82.25 196 MET A C 1
ATOM 1564 O O . MET A 1 196 ? -10.420 -2.063 -4.976 1.00 82.25 196 MET A O 1
ATOM 1568 N N . LYS A 1 197 ? -11.733 -2.599 -3.240 1.00 85.56 197 LYS A N 1
ATOM 1569 C CA . LYS A 1 197 ? -12.826 -3.142 -4.077 1.00 85.56 197 LYS A CA 1
ATOM 1570 C C . LYS A 1 197 ? -13.358 -2.130 -5.079 1.00 85.56 197 LYS A C 1
ATOM 1572 O O . LYS A 1 197 ? -13.682 -2.475 -6.213 1.00 85.56 197 LYS A O 1
ATOM 1577 N N . LYS A 1 198 ? -13.503 -0.878 -4.649 1.00 81.06 198 LYS A N 1
ATOM 1578 C CA . LYS A 1 198 ? -14.011 0.175 -5.518 1.00 81.06 198 LYS A CA 1
ATOM 1579 C C . LYS A 1 198 ? -12.950 0.623 -6.533 1.00 81.06 198 LYS A C 1
ATOM 1581 O O . LYS A 1 198 ? -13.314 0.860 -7.679 1.00 81.06 198 LYS A O 1
ATOM 1586 N N . THR A 1 199 ? -11.677 0.684 -6.137 1.00 80.00 199 THR A N 1
ATOM 1587 C CA . THR A 1 199 ? -10.555 0.980 -7.040 1.00 80.00 199 THR A CA 1
ATOM 1588 C C . THR A 1 199 ? -10.409 -0.102 -8.105 1.00 80.00 199 THR A C 1
ATOM 1590 O O . THR A 1 199 ? -10.417 0.223 -9.285 1.00 80.00 199 THR A O 1
ATOM 1593 N N . LEU A 1 200 ? -10.402 -1.385 -7.725 1.00 81.62 200 LEU A N 1
ATOM 1594 C CA . LEU A 1 200 ? -10.366 -2.501 -8.676 1.00 81.62 200 LEU A CA 1
ATOM 1595 C C . LEU A 1 200 ? -11.563 -2.496 -9.619 1.00 81.62 200 LEU A C 1
ATOM 1597 O O . LEU A 1 200 ? -11.399 -2.737 -10.804 1.00 81.62 200 LEU A O 1
ATOM 1601 N N . LYS A 1 201 ? -12.765 -2.173 -9.127 1.00 78.81 201 LYS A N 1
ATOM 1602 C CA . LYS A 1 201 ? -13.932 -2.027 -10.003 1.00 78.81 201 LYS A CA 1
ATOM 1603 C C . LYS A 1 201 ? -13.748 -0.889 -11.015 1.00 78.81 201 LYS A C 1
ATOM 1605 O O . LYS A 1 201 ? -14.176 -1.035 -12.154 1.00 78.81 201 LYS A O 1
ATOM 1610 N N . SER A 1 202 ? -13.125 0.219 -10.608 1.00 65.75 202 SER A N 1
ATOM 1611 C CA . SER A 1 202 ? -12.793 1.334 -11.502 1.00 65.75 202 SER A CA 1
ATOM 1612 C C . SER A 1 202 ? -11.763 0.917 -12.553 1.00 65.75 202 SER A C 1
ATOM 1614 O O . SER A 1 202 ? -11.981 1.189 -13.723 1.00 65.75 202 SER A O 1
ATOM 1616 N N . ILE A 1 203 ? -10.704 0.206 -12.147 1.00 74.38 203 ILE A N 1
ATOM 1617 C CA . ILE A 1 203 ? -9.639 -0.292 -13.034 1.00 74.38 203 ILE A CA 1
ATOM 1618 C C . ILE A 1 203 ? -10.180 -1.346 -14.010 1.00 74.38 203 ILE A C 1
ATOM 1620 O O . ILE A 1 203 ? -9.934 -1.269 -15.207 1.00 74.38 203 ILE A O 1
ATOM 1624 N N . ASN A 1 204 ? -10.983 -2.298 -13.532 1.00 70.75 204 ASN A N 1
ATOM 1625 C CA . ASN A 1 204 ? -11.589 -3.335 -14.371 1.00 70.75 204 ASN A CA 1
ATOM 1626 C C . ASN A 1 204 ? -12.593 -2.766 -15.383 1.00 70.75 204 ASN A C 1
ATOM 1628 O O . ASN A 1 204 ? -12.886 -3.390 -16.389 1.00 70.75 204 ASN A O 1
ATOM 1632 N N . SER A 1 205 ? -13.125 -1.569 -15.124 1.00 63.88 205 SER A N 1
ATOM 1633 C CA . SER A 1 205 ? -13.964 -0.862 -16.096 1.00 63.88 205 SER A CA 1
ATOM 1634 C C . SER A 1 205 ? -13.136 -0.149 -17.177 1.00 63.88 205 SER A C 1
ATOM 1636 O O . SER A 1 205 ? -13.719 0.432 -18.086 1.00 63.88 205 SER A O 1
ATOM 1638 N N . THR A 1 206 ? -11.801 -0.154 -17.065 1.00 55.88 206 THR A N 1
ATOM 1639 C CA . THR A 1 206 ? -10.865 0.554 -17.954 1.00 55.88 206 THR A CA 1
ATOM 1640 C C . THR A 1 206 ? -9.837 -0.348 -18.641 1.00 55.88 206 THR A C 1
ATOM 1642 O O . THR A 1 206 ? -9.070 0.163 -19.445 1.00 55.88 206 THR A O 1
ATOM 1645 N N . LEU A 1 207 ? -9.793 -1.651 -18.341 1.00 49.84 207 LEU A N 1
ATOM 1646 C CA . LEU A 1 207 ? -8.827 -2.579 -18.939 1.00 49.84 207 LEU A CA 1
ATOM 1647 C C . LEU A 1 207 ? -9.373 -3.161 -20.257 1.00 49.84 207 LEU A C 1
ATOM 1649 O O . LEU A 1 207 ? -10.327 -3.938 -20.202 1.00 49.84 207 LEU A O 1
ATOM 1653 N N . PRO A 1 208 ? -8.803 -2.825 -21.429 1.00 52.91 208 PRO A N 1
ATOM 1654 C CA . PRO A 1 208 ? -8.847 -3.713 -22.584 1.00 52.91 208 PRO A CA 1
ATOM 1655 C C . PRO A 1 208 ? -7.901 -4.905 -22.356 1.00 52.91 208 PRO A C 1
ATOM 1657 O O . PRO A 1 208 ? -6.871 -4.769 -21.692 1.00 52.91 208 PRO A O 1
ATOM 1660 N N . GLU A 1 209 ? -8.270 -6.072 -22.886 1.00 42.22 209 GLU A N 1
ATOM 1661 C CA . GLU A 1 209 ? -7.451 -7.290 -22.860 1.00 42.22 209 GLU A CA 1
ATOM 1662 C C . GLU A 1 209 ? -6.115 -7.054 -23.574 1.00 42.22 209 GLU A C 1
ATOM 1664 O O . GLU A 1 209 ? -6.075 -6.612 -24.723 1.00 42.22 209 GLU A O 1
ATOM 1669 N N . MET A 1 210 ? -5.016 -7.335 -22.875 1.00 40.22 210 MET A N 1
ATOM 1670 C CA . MET A 1 210 ? -3.660 -7.298 -23.413 1.00 40.22 210 MET A CA 1
ATOM 1671 C C . MET A 1 210 ? -2.987 -8.619 -23.045 1.00 40.22 210 MET A C 1
ATOM 1673 O O . MET A 1 210 ? -2.639 -8.831 -21.883 1.00 40.22 210 MET A O 1
ATOM 1677 N N . ASP A 1 211 ? -2.845 -9.500 -24.033 1.00 35.69 211 ASP A N 1
ATOM 1678 C CA . ASP A 1 211 ? -2.080 -10.740 -23.910 1.00 35.69 211 ASP A CA 1
ATOM 1679 C C . ASP A 1 211 ? -0.585 -10.451 -24.083 1.00 35.69 211 ASP A C 1
ATOM 1681 O O . ASP A 1 211 ? -0.172 -9.703 -24.974 1.00 35.69 211 ASP A O 1
ATOM 1685 N N . GLY A 1 212 ? 0.224 -11.030 -23.197 1.00 38.09 212 GLY A N 1
ATOM 1686 C CA . GLY A 1 212 ? 1.673 -10.874 -23.160 1.00 38.09 212 GLY A CA 1
ATOM 1687 C C . GLY A 1 212 ? 2.382 -12.188 -23.463 1.00 38.09 212 GLY A C 1
ATOM 1688 O O . GLY A 1 212 ? 2.056 -13.221 -22.886 1.00 38.09 212 GLY A O 1
ATOM 1689 N N . GLN A 1 213 ? 3.403 -12.126 -24.317 1.00 34.47 213 GLN A N 1
ATOM 1690 C CA . GLN A 1 213 ? 4.375 -13.200 -24.516 1.00 34.47 213 GLN A CA 1
ATOM 1691 C C . GLN A 1 213 ? 5.787 -12.596 -24.515 1.00 34.47 213 GLN A C 1
ATOM 1693 O O . GLN A 1 213 ? 5.995 -11.502 -25.041 1.00 34.47 213 GLN A O 1
ATOM 1698 N N . GLN A 1 214 ? 6.740 -13.301 -23.903 1.00 39.81 214 GLN A N 1
ATOM 1699 C CA . GLN A 1 214 ? 8.027 -12.774 -23.454 1.00 39.81 214 GLN A CA 1
ATOM 1700 C C . GLN A 1 214 ? 9.249 -13.573 -24.003 1.00 39.81 214 GLN A C 1
ATOM 1702 O O . GLN A 1 214 ? 9.168 -14.789 -24.159 1.00 39.81 214 GLN A O 1
ATOM 1707 N N . ASP A 1 215 ? 10.352 -12.832 -24.235 1.00 36.25 215 ASP A N 1
ATOM 1708 C CA . ASP A 1 215 ? 11.803 -13.136 -24.400 1.00 36.25 215 ASP A CA 1
ATOM 1709 C C . ASP A 1 215 ? 12.395 -13.819 -25.665 1.00 36.25 215 ASP A C 1
ATOM 1711 O O . ASP A 1 215 ? 12.202 -15.009 -25.907 1.00 36.25 215 ASP A O 1
ATOM 1715 N N . LYS A 1 216 ? 13.305 -13.117 -26.380 1.00 37.91 216 LYS A N 1
ATOM 1716 C CA . LYS A 1 216 ? 14.792 -13.150 -26.229 1.00 37.91 216 LYS A CA 1
ATOM 1717 C C . LYS A 1 216 ? 15.485 -12.160 -27.190 1.00 37.91 216 LYS A C 1
ATOM 1719 O O . LYS A 1 216 ? 14.958 -11.802 -28.236 1.00 37.91 216 LYS A O 1
ATOM 1724 N N . GLU A 1 217 ? 16.662 -11.699 -26.784 1.00 48.62 217 GLU A N 1
ATOM 1725 C CA . GLU A 1 217 ? 17.274 -10.426 -27.171 1.00 48.62 217 GLU A CA 1
ATOM 1726 C C . GLU A 1 217 ? 18.228 -10.491 -28.392 1.00 48.62 217 GLU A C 1
ATOM 1728 O O . GLU A 1 217 ? 19.005 -11.433 -28.550 1.00 48.62 217 GLU A O 1
ATOM 1733 N N . TRP A 1 218 ? 18.192 -9.395 -29.165 1.00 48.50 218 TRP A N 1
ATOM 1734 C CA . TRP A 1 218 ? 19.087 -8.916 -30.236 1.00 48.50 218 TRP A CA 1
ATOM 1735 C C . TRP A 1 218 ? 18.933 -9.467 -31.673 1.00 48.50 218 TRP A C 1
ATOM 1737 O O . TRP A 1 218 ? 18.795 -10.654 -31.937 1.00 48.50 218 TRP A O 1
ATOM 1747 N N . VAL A 1 219 ? 19.023 -8.512 -32.617 1.00 48.94 219 VAL A N 1
ATOM 1748 C CA . VAL A 1 219 ? 19.060 -8.560 -34.102 1.00 48.94 219 VAL A CA 1
ATOM 1749 C C . VAL A 1 219 ? 17.740 -8.266 -34.867 1.00 48.94 219 VAL A C 1
ATOM 1751 O O . VAL A 1 219 ? 17.759 -8.177 -36.094 1.00 48.94 219 VAL A O 1
ATOM 1754 N N . GLY A 1 220 ? 16.599 -8.009 -34.210 1.00 57.00 220 GLY A N 1
ATOM 1755 C CA . GLY A 1 220 ? 15.282 -8.085 -34.877 1.00 57.00 220 GLY A CA 1
ATOM 1756 C C . GLY A 1 220 ? 14.303 -6.906 -34.833 1.00 57.00 220 GLY A C 1
ATOM 1757 O O . GLY A 1 220 ? 13.149 -7.160 -35.149 1.00 57.00 220 GLY A O 1
ATOM 1758 N N . TYR A 1 221 ? 14.691 -5.665 -34.496 1.00 70.25 221 TYR A N 1
ATOM 1759 C CA . TYR A 1 221 ? 13.716 -4.574 -34.244 1.00 70.25 221 TYR A CA 1
ATOM 1760 C C . TYR A 1 221 ? 12.592 -4.436 -35.290 1.00 70.25 221 TYR A C 1
ATOM 1762 O O . TYR A 1 221 ? 11.453 -4.175 -34.928 1.00 70.25 221 TYR A O 1
ATOM 1770 N N . PHE A 1 222 ? 12.898 -4.637 -36.577 1.00 76.31 222 PHE A N 1
ATOM 1771 C CA . PHE A 1 222 ? 11.915 -4.600 -37.667 1.00 76.31 222 PHE A CA 1
ATOM 1772 C C . PHE A 1 222 ? 12.063 -5.793 -38.625 1.00 76.31 222 PHE A C 1
ATOM 1774 O O . PHE A 1 222 ? 12.134 -5.614 -39.840 1.00 76.31 222 PHE A O 1
ATOM 1781 N N . ARG A 1 223 ? 12.197 -7.019 -38.093 1.00 75.75 223 ARG A N 1
ATOM 1782 C CA . ARG A 1 223 ? 12.274 -8.241 -38.924 1.00 75.75 223 ARG A CA 1
ATOM 1783 C C . ARG A 1 223 ? 10.906 -8.843 -39.224 1.00 75.75 223 ARG A C 1
ATOM 1785 O O . ARG A 1 223 ? 10.616 -9.130 -40.380 1.00 75.75 223 ARG A O 1
ATOM 1792 N N . ASN A 1 224 ? 10.077 -9.004 -38.196 1.00 77.38 224 ASN A N 1
ATOM 1793 C CA . ASN A 1 224 ? 8.728 -9.554 -38.305 1.00 77.38 224 ASN A CA 1
ATOM 1794 C C . ASN A 1 224 ? 7.703 -8.571 -37.730 1.00 77.38 224 ASN A C 1
ATOM 1796 O O . ASN A 1 224 ? 8.044 -7.687 -36.943 1.00 77.38 224 ASN A O 1
ATOM 1800 N N . LEU A 1 225 ? 6.432 -8.742 -38.093 1.00 77.44 225 LEU A N 1
ATOM 1801 C CA . LEU A 1 225 ? 5.326 -7.939 -37.565 1.00 77.44 225 LEU A CA 1
ATOM 1802 C C . LEU A 1 225 ? 5.233 -7.941 -36.020 1.00 77.44 225 LEU A C 1
ATOM 1804 O O . LEU A 1 225 ? 5.146 -6.846 -35.467 1.00 77.44 225 LEU A O 1
ATOM 1808 N N . PRO A 1 226 ? 5.306 -9.083 -35.300 1.00 80.44 226 PRO A N 1
ATOM 1809 C CA . PRO A 1 226 ? 5.295 -9.070 -33.833 1.00 80.44 226 PRO A CA 1
ATOM 1810 C C . PRO A 1 226 ? 6.495 -8.322 -33.239 1.00 80.44 226 PRO A C 1
ATOM 1812 O O . PRO A 1 226 ? 6.302 -7.487 -32.363 1.00 80.44 226 PRO A O 1
ATOM 1815 N N . ASP A 1 227 ? 7.704 -8.533 -33.766 1.00 74.75 227 ASP A N 1
ATOM 1816 C CA . ASP A 1 227 ? 8.930 -7.869 -33.289 1.00 74.75 227 ASP A CA 1
ATOM 1817 C C . ASP A 1 227 ? 8.899 -6.352 -33.535 1.00 74.75 227 ASP A C 1
ATOM 1819 O O . ASP A 1 227 ? 9.377 -5.556 -32.727 1.00 74.75 227 ASP A O 1
ATOM 1823 N N . SER A 1 228 ? 8.287 -5.944 -34.650 1.00 83.06 228 SER A N 1
ATOM 1824 C CA . SER A 1 228 ? 8.087 -4.535 -34.998 1.00 83.06 228 SER A CA 1
ATOM 1825 C C . SER A 1 228 ? 7.067 -3.879 -34.070 1.00 83.06 228 SER A C 1
ATOM 1827 O O . SER A 1 228 ? 7.278 -2.759 -33.608 1.00 83.06 228 SER A O 1
ATOM 1829 N N . LEU A 1 229 ? 5.967 -4.576 -33.766 1.00 85.25 229 LEU A N 1
ATOM 1830 C CA . LEU A 1 229 ? 4.942 -4.093 -32.843 1.00 85.25 229 LEU A CA 1
ATOM 1831 C C . LEU A 1 229 ? 5.474 -3.983 -31.414 1.00 85.25 229 LEU A C 1
ATOM 1833 O O . LEU A 1 229 ? 5.234 -2.963 -30.774 1.00 85.25 229 LEU A O 1
ATOM 1837 N N . THR A 1 230 ? 6.223 -4.973 -30.921 1.00 83.94 230 THR A N 1
ATOM 1838 C CA . THR A 1 230 ? 6.843 -4.903 -29.590 1.00 83.94 230 THR A CA 1
ATOM 1839 C C . THR A 1 230 ? 7.882 -3.788 -29.530 1.00 83.94 230 THR A C 1
ATOM 1841 O O . THR A 1 230 ? 7.862 -2.995 -28.593 1.00 83.94 230 THR A O 1
ATOM 1844 N N . SER A 1 231 ? 8.719 -3.633 -30.558 1.00 83.75 231 SER A N 1
ATOM 1845 C CA . SER A 1 231 ? 9.714 -2.553 -30.625 1.00 83.75 231 SER A CA 1
ATOM 1846 C C . SER A 1 231 ? 9.075 -1.161 -30.632 1.00 83.75 231 SER A C 1
ATOM 1848 O O . SER A 1 231 ? 9.574 -0.261 -29.954 1.00 83.75 231 SER A O 1
ATOM 1850 N N . LEU A 1 232 ? 7.956 -0.980 -31.346 1.00 88.00 232 LEU A N 1
ATOM 1851 C CA . LEU A 1 232 ? 7.184 0.267 -31.354 1.00 88.00 232 LEU A CA 1
ATOM 1852 C C . LEU A 1 232 ? 6.400 0.485 -30.051 1.00 88.00 232 LEU A C 1
ATOM 1854 O O . LEU A 1 232 ? 6.276 1.621 -29.603 1.00 88.00 232 LEU A O 1
ATOM 1858 N N . LEU A 1 233 ? 5.911 -0.577 -29.409 1.00 88.38 233 LEU A N 1
ATOM 1859 C CA . LEU A 1 233 ? 5.256 -0.507 -28.100 1.00 88.38 233 LEU A CA 1
ATOM 1860 C C . LEU A 1 233 ? 6.246 -0.113 -26.993 1.00 88.38 233 LEU A C 1
ATOM 1862 O O . LEU A 1 233 ? 5.919 0.704 -26.138 1.00 88.38 233 LEU A O 1
ATOM 1866 N N . VAL A 1 234 ? 7.471 -0.640 -27.028 1.00 88.62 234 VAL A N 1
ATOM 1867 C CA . VAL A 1 234 ? 8.563 -0.227 -26.129 1.00 88.62 234 VAL A CA 1
ATOM 1868 C C . VAL A 1 234 ? 9.029 1.196 -26.462 1.00 88.62 234 VAL A C 1
ATOM 1870 O O . VAL A 1 234 ? 9.318 1.984 -25.564 1.00 88.62 234 VAL A O 1
ATOM 1873 N N . LEU A 1 235 ? 9.025 1.589 -27.739 1.00 88.75 235 LEU A N 1
ATOM 1874 C CA . LEU A 1 235 ? 9.311 2.973 -28.128 1.00 88.75 235 LEU A CA 1
ATOM 1875 C C . LEU A 1 235 ? 8.230 3.950 -27.643 1.00 88.75 235 LEU A C 1
ATOM 1877 O O . LEU A 1 235 ? 8.548 5.078 -27.268 1.00 88.75 235 LEU A O 1
ATOM 1881 N N . LEU A 1 236 ? 6.974 3.509 -27.564 1.00 90.69 236 LEU A N 1
ATOM 1882 C CA . LEU A 1 236 ? 5.872 4.259 -26.958 1.00 90.69 236 LEU A CA 1
ATOM 1883 C C . LEU A 1 236 ? 6.074 4.483 -25.442 1.00 90.69 236 LEU A C 1
ATOM 1885 O O . LEU A 1 236 ? 5.439 5.354 -24.861 1.00 90.69 236 LEU A O 1
ATOM 1889 N N . THR A 1 237 ? 6.976 3.746 -24.781 1.00 90.50 237 THR A N 1
ATOM 1890 C CA . THR A 1 237 ? 7.427 4.039 -23.404 1.00 90.50 237 THR A CA 1
ATOM 1891 C C . THR A 1 237 ? 8.797 4.724 -23.354 1.00 90.50 237 THR A C 1
ATOM 1893 O O . THR A 1 237 ? 9.290 5.041 -22.274 1.00 90.50 237 THR A O 1
ATOM 1896 N N . THR A 1 238 ? 9.412 5.007 -24.508 1.00 90.75 238 THR A N 1
ATOM 1897 C CA . THR A 1 238 ? 10.761 5.587 -24.691 1.00 90.75 238 THR A CA 1
ATOM 1898 C C . THR A 1 238 ? 11.921 4.791 -24.099 1.00 90.75 238 THR A C 1
ATOM 1900 O O . THR A 1 238 ? 13.035 5.302 -24.044 1.00 90.75 238 THR A O 1
ATOM 1903 N N . ALA A 1 239 ? 11.702 3.535 -23.703 1.00 88.69 239 ALA A N 1
ATOM 1904 C CA . ALA A 1 239 ? 12.725 2.734 -23.031 1.00 88.69 239 ALA A CA 1
ATOM 1905 C C . ALA A 1 239 ? 13.893 2.328 -23.951 1.00 88.69 239 ALA A C 1
ATOM 1907 O O . ALA A 1 239 ? 14.998 2.112 -23.469 1.00 88.69 239 ALA A O 1
ATOM 1908 N N . ASN A 1 240 ? 13.660 2.251 -25.265 1.00 87.44 240 ASN A N 1
ATOM 1909 C CA . ASN A 1 240 ? 14.650 1.869 -26.280 1.00 87.44 240 ASN A CA 1
ATOM 1910 C C . ASN A 1 240 ? 15.056 3.032 -27.214 1.00 87.44 240 ASN A C 1
ATOM 1912 O O . ASN A 1 240 ? 15.550 2.792 -28.316 1.00 87.44 240 ASN A O 1
ATOM 1916 N N . ASN A 1 241 ? 14.827 4.292 -26.821 1.00 87.00 241 ASN A N 1
ATOM 1917 C CA . ASN A 1 241 ? 15.304 5.474 -27.551 1.00 87.00 241 ASN A CA 1
ATOM 1918 C C . ASN A 1 241 ? 16.661 5.919 -26.963 1.00 87.00 241 ASN A C 1
ATOM 1920 O O . ASN A 1 241 ? 16.703 6.180 -25.762 1.00 87.00 241 ASN A O 1
ATOM 1924 N N . PRO A 1 242 ? 17.753 6.062 -27.744 1.00 89.25 242 PRO A N 1
ATOM 1925 C CA . PRO A 1 242 ? 17.846 6.078 -29.212 1.00 89.25 242 PRO A CA 1
ATOM 1926 C C . PRO A 1 242 ? 18.122 4.728 -29.896 1.00 89.25 242 PRO A C 1
ATOM 1928 O O . PRO A 1 242 ? 18.171 4.683 -31.126 1.00 89.25 242 PRO A O 1
ATOM 1931 N N . ASP A 1 243 ? 18.289 3.642 -29.146 1.00 86.38 243 ASP A N 1
ATOM 1932 C CA . ASP A 1 243 ? 18.788 2.346 -29.635 1.00 86.38 243 ASP A CA 1
ATOM 1933 C C . ASP A 1 243 ? 18.017 1.764 -30.830 1.00 86.38 243 ASP A C 1
ATOM 1935 O O . ASP A 1 243 ? 18.628 1.257 -31.774 1.00 86.38 243 ASP A O 1
ATOM 1939 N N . VAL A 1 244 ? 16.687 1.896 -30.856 1.00 86.81 244 VAL A N 1
ATOM 1940 C CA . VAL A 1 244 ? 15.845 1.435 -31.978 1.00 86.81 244 VAL A CA 1
ATOM 1941 C C . VAL A 1 244 ? 16.028 2.274 -33.254 1.00 86.81 244 VAL A C 1
ATOM 1943 O O . VAL A 1 244 ? 15.837 1.781 -34.367 1.00 86.81 244 VAL A O 1
ATOM 1946 N N . MET A 1 245 ? 16.428 3.542 -33.113 1.00 87.31 245 MET A N 1
ATOM 1947 C CA . MET A 1 245 ? 16.580 4.502 -34.210 1.00 87.31 245 MET A CA 1
ATOM 1948 C C . MET A 1 245 ? 17.996 4.494 -34.811 1.00 87.31 245 MET A C 1
ATOM 1950 O O . MET A 1 245 ? 18.144 4.748 -36.009 1.00 87.31 245 MET A O 1
ATOM 1954 N N . ILE A 1 246 ? 19.035 4.193 -34.020 1.00 84.38 246 ILE A N 1
ATOM 1955 C CA . ILE A 1 246 ? 20.451 4.284 -34.431 1.00 84.38 246 ILE A CA 1
ATOM 1956 C C . ILE A 1 246 ? 20.762 3.541 -35.751 1.00 84.38 246 ILE A C 1
ATOM 1958 O O . ILE A 1 246 ? 21.374 4.160 -36.629 1.00 84.38 246 ILE A O 1
ATOM 1962 N N . PRO A 1 247 ? 20.335 2.276 -35.973 1.00 83.31 247 PRO A N 1
ATOM 1963 C CA . PRO A 1 247 ? 20.663 1.543 -37.202 1.00 83.31 247 PRO A CA 1
ATOM 1964 C C . PRO A 1 247 ? 20.020 2.126 -38.469 1.00 83.31 247 PRO A C 1
ATOM 1966 O O . PRO A 1 247 ? 20.554 1.971 -39.567 1.00 83.31 247 PRO A O 1
ATOM 1969 N N . ALA A 1 248 ? 18.863 2.779 -38.336 1.00 81.50 248 ALA A N 1
ATOM 1970 C CA . ALA A 1 248 ? 18.202 3.464 -39.442 1.00 81.50 248 ALA A CA 1
ATOM 1971 C C . ALA A 1 248 ? 18.836 4.842 -39.678 1.00 81.50 248 ALA A C 1
ATOM 1973 O O . ALA A 1 248 ? 19.145 5.203 -40.813 1.00 81.50 248 ALA A O 1
ATOM 1974 N N . TYR A 1 249 ? 19.107 5.583 -38.603 1.00 85.94 249 TYR A N 1
ATOM 1975 C CA . TYR A 1 249 ? 19.708 6.913 -38.655 1.00 85.94 249 TYR A CA 1
ATOM 1976 C C . TYR A 1 249 ? 21.104 6.920 -39.291 1.00 85.94 249 TYR A C 1
ATOM 1978 O O . TYR A 1 249 ? 21.428 7.827 -40.059 1.00 85.94 249 TYR A O 1
ATOM 1986 N N . SER A 1 250 ? 21.915 5.892 -39.022 1.00 84.50 250 SER A N 1
ATOM 1987 C CA . SER A 1 250 ? 23.254 5.750 -39.606 1.00 84.50 250 SER A CA 1
ATOM 1988 C C . SER A 1 250 ? 23.234 5.498 -41.117 1.00 84.50 250 SER A C 1
ATOM 1990 O O . SER A 1 250 ? 24.197 5.844 -41.798 1.00 84.50 250 SER A O 1
ATOM 1992 N N . LYS A 1 251 ? 22.134 4.954 -41.663 1.00 81.62 251 LYS A N 1
ATOM 1993 C CA . LYS A 1 251 ? 21.943 4.794 -43.113 1.00 81.62 251 LYS A CA 1
ATOM 1994 C C . LYS A 1 251 ? 21.480 6.083 -43.781 1.00 81.62 251 LYS A C 1
ATOM 1996 O O . LYS A 1 251 ? 21.982 6.438 -44.842 1.00 81.62 251 LYS A O 1
ATOM 2001 N N . ASN A 1 252 ? 20.504 6.770 -43.191 1.00 87.06 252 ASN A N 1
ATOM 2002 C CA . ASN A 1 252 ? 20.049 8.074 -43.663 1.00 87.06 252 ASN A CA 1
ATOM 2003 C C . ASN A 1 252 ? 19.470 8.878 -42.497 1.00 87.06 252 ASN A C 1
ATOM 2005 O O . ASN A 1 252 ? 18.559 8.423 -41.801 1.00 87.06 252 ASN A O 1
ATOM 2009 N N . ARG A 1 253 ? 19.939 10.121 -42.343 1.00 92.69 253 ARG A N 1
ATOM 2010 C CA . ARG A 1 253 ? 19.463 11.043 -41.304 1.00 92.69 253 ARG A CA 1
ATOM 2011 C C . ARG A 1 253 ? 17.966 11.332 -41.417 1.00 92.69 253 ARG A C 1
ATOM 2013 O O . ARG A 1 253 ? 17.348 11.619 -40.403 1.00 92.69 253 ARG A O 1
ATOM 2020 N N . ALA A 1 254 ? 17.377 11.218 -42.610 1.00 92.88 254 ALA A N 1
ATOM 2021 C CA . ALA A 1 254 ? 15.946 11.437 -42.827 1.00 92.88 254 ALA A CA 1
ATOM 2022 C C . ALA A 1 254 ? 15.048 10.434 -42.074 1.00 92.88 254 ALA A C 1
ATOM 2024 O O . ALA A 1 254 ? 13.918 10.773 -41.729 1.00 92.88 254 ALA A O 1
ATOM 2025 N N . TYR A 1 255 ? 15.537 9.225 -41.767 1.00 86.38 255 TYR A N 1
ATOM 2026 C CA . TYR A 1 255 ? 14.737 8.220 -41.060 1.00 86.38 255 TYR A CA 1
ATOM 2027 C C . TYR A 1 255 ? 14.419 8.603 -39.604 1.00 86.38 255 TYR A C 1
ATOM 2029 O O . TYR A 1 255 ? 13.456 8.076 -39.050 1.00 86.38 255 TYR A O 1
ATOM 2037 N N . SER A 1 256 ? 15.142 9.551 -38.987 1.00 90.50 256 SER A N 1
ATOM 2038 C CA . SER A 1 256 ? 14.814 10.042 -37.634 1.00 90.50 256 SER A CA 1
ATOM 2039 C C . SER A 1 256 ? 13.453 10.735 -37.562 1.00 90.50 256 SER A C 1
ATOM 2041 O O . SER A 1 256 ? 12.806 10.695 -36.519 1.00 90.50 256 SER A O 1
ATOM 2043 N N . ILE A 1 257 ? 12.982 11.315 -38.672 1.00 94.50 257 ILE A N 1
ATOM 2044 C CA . ILE A 1 257 ? 11.694 12.018 -38.743 1.00 94.50 257 ILE A CA 1
ATOM 2045 C C . ILE A 1 257 ? 10.545 11.074 -38.368 1.00 94.50 257 ILE A C 1
ATOM 2047 O O . ILE A 1 257 ? 9.647 11.472 -37.629 1.00 94.50 257 ILE A O 1
ATOM 2051 N N . PHE A 1 258 ? 10.599 9.814 -38.813 1.00 92.75 258 PHE A N 1
ATOM 2052 C CA . PHE A 1 258 ? 9.599 8.801 -38.469 1.00 92.75 258 PHE A CA 1
ATOM 2053 C C . PHE A 1 258 ? 9.534 8.555 -36.954 1.00 92.75 258 PHE A C 1
ATOM 2055 O O . PHE A 1 258 ? 8.460 8.634 -36.361 1.00 92.75 258 PHE A O 1
ATOM 2062 N N . PHE A 1 259 ? 10.683 8.315 -36.317 1.00 91.31 259 PHE A N 1
ATOM 2063 C CA . PHE A 1 259 ? 10.758 8.024 -34.882 1.00 91.31 259 PHE A CA 1
ATOM 2064 C C . PHE A 1 259 ? 10.382 9.236 -34.020 1.00 91.31 259 PHE A C 1
ATOM 2066 O O . PHE A 1 259 ? 9.701 9.079 -33.005 1.00 91.31 259 PHE A O 1
ATOM 2073 N N . ILE A 1 260 ? 10.755 10.449 -34.443 1.00 93.31 260 ILE A N 1
ATOM 2074 C CA . ILE A 1 260 ? 10.361 11.700 -33.779 1.00 93.31 260 ILE A CA 1
ATOM 2075 C C . ILE A 1 260 ? 8.843 11.888 -33.858 1.00 93.31 260 ILE A C 1
ATOM 2077 O O . ILE A 1 260 ? 8.205 12.124 -32.833 1.00 93.31 260 ILE A O 1
ATOM 2081 N N . LEU A 1 261 ? 8.247 11.737 -35.046 1.00 94.50 261 LEU A N 1
ATOM 2082 C CA . LEU A 1 261 ? 6.801 11.870 -35.236 1.00 94.50 261 LEU A CA 1
ATOM 2083 C C . LEU A 1 261 ? 6.032 10.827 -34.414 1.00 94.50 261 LEU A C 1
ATOM 2085 O O . LEU A 1 261 ? 5.074 11.173 -33.725 1.00 94.50 261 LEU A O 1
ATOM 2089 N N . PHE A 1 262 ? 6.477 9.568 -34.450 1.00 93.31 262 PHE A N 1
ATOM 2090 C CA . PHE A 1 262 ? 5.882 8.480 -33.677 1.00 93.31 262 PHE A CA 1
ATOM 2091 C C . PHE A 1 262 ? 5.923 8.768 -32.171 1.00 93.31 262 PHE A C 1
ATOM 2093 O O . PHE A 1 262 ? 4.902 8.654 -31.499 1.00 93.31 262 PHE A O 1
ATOM 2100 N N . THR A 1 263 ? 7.070 9.210 -31.650 1.00 91.75 263 THR A N 1
ATOM 2101 C CA . THR A 1 263 ? 7.249 9.510 -30.219 1.00 91.75 263 THR A CA 1
ATOM 2102 C C . THR A 1 263 ? 6.407 10.712 -29.783 1.00 91.75 263 THR A C 1
ATOM 2104 O O . THR A 1 263 ? 5.778 10.680 -28.727 1.00 91.75 263 THR A O 1
ATOM 2107 N N . VAL A 1 264 ? 6.341 11.765 -30.603 1.00 92.31 264 VAL A N 1
ATOM 2108 C CA . VAL A 1 264 ? 5.522 12.957 -30.329 1.00 92.31 264 VAL A CA 1
ATOM 2109 C C . VAL A 1 264 ? 4.036 12.602 -30.309 1.00 92.31 264 VAL A C 1
ATOM 2111 O O . VAL A 1 264 ? 3.344 12.928 -29.347 1.00 92.31 264 VAL A O 1
ATOM 2114 N N . LEU A 1 265 ? 3.538 11.896 -31.325 1.00 94.00 265 LEU A N 1
ATOM 2115 C CA . LEU A 1 265 ? 2.132 11.490 -31.384 1.00 94.00 265 LEU A CA 1
ATOM 2116 C C . LEU A 1 265 ? 1.786 10.477 -30.282 1.00 94.00 265 LEU A C 1
ATOM 2118 O O . LEU A 1 265 ? 0.774 10.614 -29.599 1.00 94.00 265 LEU A O 1
ATOM 2122 N N . GLY A 1 266 ? 2.638 9.482 -30.065 1.00 90.19 266 GLY A N 1
ATOM 2123 C CA . GLY A 1 266 ? 2.428 8.450 -29.059 1.00 90.19 266 GLY A CA 1
ATOM 2124 C C . GLY A 1 266 ? 2.424 8.998 -27.632 1.00 90.19 266 GLY A C 1
ATOM 2125 O O . GLY A 1 266 ? 1.457 8.821 -26.889 1.00 90.19 266 GLY A O 1
ATOM 2126 N N . ASN A 1 267 ? 3.469 9.728 -27.250 1.00 86.44 267 ASN A N 1
ATOM 2127 C CA . ASN A 1 267 ? 3.656 10.122 -25.854 1.00 86.44 267 ASN A CA 1
ATOM 2128 C C . ASN A 1 267 ? 2.923 11.409 -25.514 1.00 86.44 267 ASN A C 1
ATOM 2130 O O . ASN A 1 267 ? 2.295 11.507 -24.462 1.00 86.44 267 ASN A O 1
ATOM 2134 N N . LEU A 1 268 ? 2.984 12.411 -26.395 1.00 86.25 268 LEU A N 1
ATOM 2135 C CA . LEU A 1 268 ? 2.385 13.706 -26.085 1.00 86.25 268 LEU A CA 1
ATOM 2136 C C . LEU A 1 268 ? 0.883 13.721 -26.346 1.00 86.25 268 LEU A C 1
ATOM 2138 O O . LEU A 1 268 ? 0.172 14.424 -25.631 1.00 86.25 268 LEU A O 1
ATOM 2142 N N . PHE A 1 269 ? 0.389 12.954 -27.323 1.00 89.19 269 PHE A N 1
ATOM 2143 C CA . PHE A 1 269 ? -1.042 12.903 -27.618 1.00 89.19 269 PHE A CA 1
ATOM 2144 C C . PHE A 1 269 ? -1.719 11.679 -26.991 1.00 89.19 269 PHE A C 1
ATOM 2146 O O . PHE A 1 269 ? -2.587 11.857 -26.137 1.00 89.19 269 PHE A O 1
ATOM 2153 N N . LEU A 1 270 ? -1.323 10.446 -27.339 1.00 87.69 270 LEU A N 1
ATOM 2154 C CA . LEU A 1 270 ? -2.052 9.247 -26.891 1.00 87.69 270 LEU A CA 1
ATOM 2155 C C . LEU A 1 270 ? -1.914 8.976 -25.384 1.00 87.69 270 LEU A C 1
ATOM 2157 O O . LEU A 1 270 ? -2.932 8.785 -24.718 1.00 87.69 270 LEU A O 1
ATOM 2161 N N . MET A 1 271 ? -0.703 9.010 -24.815 1.00 87.94 271 MET A N 1
ATOM 2162 C CA . MET A 1 271 ? -0.509 8.752 -23.375 1.00 87.94 271 MET A CA 1
ATOM 2163 C C . MET A 1 271 ? -1.139 9.835 -22.484 1.00 87.94 271 MET A C 1
ATOM 2165 O O . MET A 1 271 ? -1.762 9.531 -21.460 1.00 87.94 271 MET A O 1
ATOM 2169 N N . ASN A 1 272 ? -1.061 11.103 -22.896 1.00 88.94 272 ASN A N 1
ATOM 2170 C CA . ASN A 1 272 ? -1.715 12.203 -22.183 1.00 88.94 272 ASN A CA 1
ATOM 2171 C C . ASN A 1 272 ? -3.246 12.147 -22.306 1.00 88.94 272 ASN A C 1
ATOM 2173 O O . ASN A 1 272 ? -3.948 12.411 -21.327 1.00 88.94 272 ASN A O 1
ATOM 2177 N N . LEU A 1 273 ? -3.778 11.746 -23.466 1.00 90.56 273 LEU A N 1
ATOM 2178 C CA . LEU A 1 273 ? -5.211 11.509 -23.645 1.00 90.56 273 LEU A CA 1
ATOM 2179 C C . LEU A 1 273 ? -5.696 10.341 -22.775 1.00 90.56 273 LEU A C 1
ATOM 2181 O O . LEU A 1 273 ? -6.716 10.474 -22.099 1.00 90.56 273 LEU A O 1
ATOM 2185 N N . LEU A 1 274 ? -4.954 9.229 -22.733 1.00 86.31 274 LEU A N 1
ATOM 2186 C CA . LEU A 1 274 ? -5.260 8.087 -21.867 1.00 86.31 274 LEU A CA 1
ATOM 2187 C C . LEU A 1 274 ? -5.309 8.518 -20.395 1.00 86.31 274 LEU A C 1
ATOM 2189 O O . LEU A 1 274 ? -6.277 8.226 -19.690 1.00 86.31 274 LEU A O 1
ATOM 2193 N N . THR A 1 275 ? -4.319 9.294 -19.952 1.00 88.12 275 THR A N 1
ATOM 2194 C CA . THR A 1 275 ? -4.278 9.861 -18.596 1.00 88.12 275 THR A CA 1
ATOM 2195 C C . THR A 1 275 ? -5.489 10.761 -18.323 1.00 88.12 275 THR A C 1
ATOM 2197 O O . THR A 1 275 ? -6.108 10.654 -17.262 1.00 88.12 275 THR A O 1
ATOM 2200 N N . ALA A 1 276 ? -5.895 11.600 -19.284 1.00 91.88 276 ALA A N 1
ATOM 2201 C CA . ALA A 1 276 ? -7.082 12.448 -19.159 1.00 91.88 276 ALA A CA 1
ATOM 2202 C C . ALA A 1 276 ? -8.387 11.634 -19.061 1.00 91.88 276 ALA A C 1
ATOM 2204 O O . ALA A 1 276 ? -9.264 11.963 -18.256 1.00 91.88 276 ALA A O 1
ATOM 2205 N N . ILE A 1 277 ? -8.517 10.546 -19.830 1.00 90.44 277 ILE A N 1
ATOM 2206 C CA . ILE A 1 277 ? -9.665 9.628 -19.763 1.00 90.44 277 ILE A CA 1
ATOM 2207 C C . ILE A 1 277 ? -9.728 8.959 -18.384 1.00 90.44 277 ILE A C 1
ATOM 2209 O O . ILE A 1 277 ? -10.780 8.985 -17.737 1.00 90.44 277 ILE A O 1
ATOM 2213 N N . ILE A 1 278 ? -8.603 8.420 -17.901 1.00 87.31 278 ILE A N 1
ATOM 2214 C CA . ILE A 1 278 ? -8.509 7.787 -16.578 1.00 87.31 278 ILE A CA 1
ATOM 2215 C C . ILE A 1 278 ? -8.857 8.797 -15.478 1.00 87.31 278 ILE A C 1
ATOM 2217 O O . ILE A 1 278 ? -9.664 8.495 -14.594 1.00 87.31 278 ILE A O 1
ATOM 2221 N N . TYR A 1 279 ? -8.320 10.019 -15.550 1.00 87.06 279 TYR A N 1
ATOM 2222 C CA . TYR A 1 279 ? -8.617 11.078 -14.587 1.00 87.06 279 TYR A CA 1
ATOM 2223 C C . TYR A 1 279 ? -10.106 11.437 -14.565 1.00 87.06 279 TYR A C 1
ATOM 2225 O O . TYR A 1 279 ? -10.695 11.550 -13.488 1.00 87.06 279 TYR A O 1
ATOM 2233 N N . ASN A 1 280 ? -10.748 11.572 -15.729 1.00 86.50 280 ASN A N 1
ATOM 2234 C CA . ASN A 1 280 ? -12.173 11.894 -15.805 1.00 86.50 280 ASN A CA 1
ATOM 2235 C C . ASN A 1 280 ? -13.051 10.791 -15.192 1.00 86.50 280 ASN A C 1
ATOM 2237 O O . ASN A 1 280 ? -13.984 11.102 -14.442 1.00 86.50 280 ASN A O 1
ATOM 2241 N N . GLN A 1 281 ? -12.718 9.516 -15.422 1.00 82.50 281 GLN A N 1
ATOM 2242 C CA . GLN A 1 281 ? -13.401 8.391 -14.773 1.00 82.50 281 GLN A CA 1
ATOM 2243 C C . GLN A 1 281 ? -13.182 8.397 -13.254 1.00 82.50 281 GLN A C 1
ATOM 2245 O O . GLN A 1 281 ? -14.135 8.269 -12.477 1.00 82.50 281 GLN A O 1
ATOM 2250 N N . PHE A 1 282 ? -11.944 8.627 -12.811 1.00 84.56 282 PHE A N 1
ATOM 2251 C CA . PHE A 1 282 ? -11.604 8.665 -11.392 1.00 84.56 282 PHE A CA 1
ATOM 2252 C C . PHE A 1 282 ? -12.270 9.838 -10.657 1.00 84.56 282 PHE A C 1
ATOM 2254 O O . PHE A 1 282 ? -12.818 9.659 -9.567 1.00 84.56 282 PHE A O 1
ATOM 2261 N N . ARG A 1 283 ? -12.309 11.031 -11.263 1.00 83.50 283 ARG A N 1
ATOM 2262 C CA . ARG A 1 283 ? -12.991 12.217 -10.719 1.00 83.50 283 ARG A CA 1
ATOM 2263 C C . ARG A 1 283 ? -14.492 11.973 -10.557 1.00 83.50 283 ARG A C 1
ATOM 2265 O O . ARG A 1 283 ? -15.046 12.282 -9.498 1.00 83.50 283 ARG A O 1
ATOM 2272 N N . GLY A 1 284 ? -15.145 11.384 -11.564 1.00 82.00 284 GLY A N 1
ATOM 2273 C CA . GLY A 1 284 ? -16.557 10.995 -11.483 1.00 82.00 284 GLY A CA 1
ATOM 2274 C C . GLY A 1 284 ? -16.816 9.983 -10.362 1.00 82.00 284 GLY A C 1
ATOM 2275 O O . GLY A 1 284 ? -17.764 10.122 -9.581 1.00 82.00 284 GLY A O 1
ATOM 2276 N N . TYR A 1 285 ? -15.922 9.006 -10.217 1.00 84.38 285 TYR A N 1
ATOM 2277 C CA . TYR A 1 285 ? -15.963 8.026 -9.139 1.00 84.38 285 TYR A CA 1
ATOM 2278 C C . TYR A 1 285 ? -15.785 8.657 -7.740 1.00 84.38 285 TYR A C 1
ATOM 2280 O O . TYR A 1 285 ? -16.559 8.336 -6.831 1.00 84.38 285 TYR A O 1
ATOM 2288 N N . LEU A 1 286 ? -14.827 9.574 -7.552 1.00 80.50 286 LEU A N 1
ATOM 2289 C CA . LEU A 1 286 ? -14.588 10.248 -6.269 1.00 80.50 286 LEU A CA 1
ATOM 2290 C C . LEU A 1 286 ? -15.819 11.026 -5.803 1.00 80.50 286 LEU A C 1
ATOM 2292 O O . LEU A 1 286 ? -16.251 10.856 -4.661 1.00 80.50 286 LEU A O 1
ATOM 2296 N N . LEU A 1 287 ? -16.429 11.818 -6.692 1.00 83.19 287 LEU A N 1
ATOM 2297 C CA . LEU A 1 287 ? -17.643 12.575 -6.378 1.00 83.19 287 LEU A CA 1
ATOM 2298 C C . LEU A 1 287 ? -18.785 11.645 -5.955 1.00 83.19 287 LEU A C 1
ATOM 2300 O O . LEU A 1 287 ? -19.416 11.873 -4.922 1.00 83.19 287 LEU A O 1
ATOM 2304 N N . LYS A 1 288 ? -18.996 10.543 -6.686 1.00 85.69 288 LYS A N 1
ATOM 2305 C CA . LYS A 1 288 ? -20.007 9.534 -6.339 1.00 85.69 288 LYS A CA 1
ATOM 2306 C C . LYS A 1 288 ? -19.707 8.847 -5.000 1.00 85.69 288 LYS A C 1
ATOM 2308 O O . LYS A 1 288 ? -20.626 8.573 -4.225 1.00 85.69 288 LYS A O 1
ATOM 2313 N N . SER A 1 289 ? -18.434 8.583 -4.698 1.00 80.12 289 SER A N 1
ATOM 2314 C CA . SER A 1 289 ? -18.001 7.988 -3.427 1.00 80.12 289 SER A CA 1
ATOM 2315 C C . SER A 1 289 ? -18.254 8.935 -2.248 1.00 80.12 289 SER A C 1
ATOM 2317 O O . SER A 1 289 ? -18.827 8.509 -1.242 1.00 80.12 289 SER A O 1
ATOM 2319 N N . VAL A 1 290 ? -17.922 10.225 -2.391 1.00 82.31 290 VAL A N 1
ATOM 2320 C CA . VAL A 1 290 ? -18.184 11.266 -1.381 1.00 82.31 290 VAL A CA 1
ATOM 2321 C C . VAL A 1 290 ? -19.687 11.457 -1.172 1.00 82.31 290 VAL A C 1
ATOM 2323 O O . VAL A 1 290 ? -20.150 11.424 -0.033 1.00 82.31 290 VAL A O 1
ATOM 2326 N N . GLN A 1 291 ? -20.473 11.571 -2.247 1.00 88.06 291 GLN A N 1
ATOM 2327 C CA . GLN A 1 291 ? -21.932 11.692 -2.164 1.00 88.06 291 GLN A CA 1
ATOM 2328 C C . GLN A 1 291 ? -22.569 10.485 -1.464 1.00 88.06 291 GLN A C 1
ATOM 2330 O O . GLN A 1 291 ? -23.385 10.664 -0.561 1.00 88.06 291 GLN A O 1
ATOM 2335 N N . SER A 1 292 ? -22.170 9.257 -1.819 1.00 80.12 292 SER A N 1
ATOM 2336 C CA . SER A 1 292 ? -22.677 8.047 -1.158 1.00 80.12 292 SER A CA 1
ATOM 2337 C C . SER A 1 292 ? -22.294 7.999 0.323 1.00 80.12 292 SER A C 1
ATOM 2339 O O . SER A 1 292 ? -23.108 7.593 1.152 1.00 80.12 292 SER A O 1
ATOM 2341 N N . SER A 1 293 ? -21.086 8.449 0.667 1.00 75.19 293 SER A N 1
ATOM 2342 C CA . SER A 1 293 ? -20.625 8.558 2.052 1.00 75.19 293 SER A CA 1
ATOM 2343 C C . SER A 1 293 ? -21.497 9.535 2.855 1.00 75.19 293 SER A C 1
ATOM 2345 O O . SER A 1 293 ? -22.080 9.165 3.877 1.00 75.19 293 SER A O 1
ATOM 2347 N N . LEU A 1 294 ? -21.705 10.753 2.342 1.00 81.19 294 LEU A N 1
ATOM 2348 C CA . LEU A 1 294 ? -22.566 11.755 2.979 1.00 81.19 294 LEU A CA 1
ATOM 2349 C C . LEU A 1 294 ? -24.024 11.292 3.082 1.00 81.19 294 LEU A C 1
ATOM 2351 O O . LEU A 1 294 ? -24.662 11.513 4.112 1.00 81.19 294 LEU A O 1
ATOM 2355 N N . PHE A 1 295 ? -24.542 10.613 2.056 1.00 83.06 295 PHE A N 1
ATOM 2356 C CA . PHE A 1 295 ? -25.890 10.049 2.070 1.00 83.06 295 PHE A CA 1
ATOM 2357 C C . PHE A 1 295 ? -26.054 9.006 3.184 1.00 83.06 295 PHE A C 1
ATOM 2359 O O . PHE A 1 295 ? -26.970 9.121 3.996 1.00 83.06 295 PHE A O 1
ATOM 2366 N N . ARG A 1 296 ? -25.124 8.045 3.301 1.00 76.56 296 ARG A N 1
ATOM 2367 C CA . ARG A 1 296 ? -25.131 7.033 4.377 1.00 76.56 296 ARG A CA 1
ATOM 2368 C C . ARG A 1 296 ? -25.066 7.672 5.762 1.00 76.56 296 ARG A C 1
ATOM 2370 O O . ARG A 1 296 ? -25.792 7.252 6.659 1.00 76.56 296 ARG A O 1
ATOM 2377 N N . ARG A 1 297 ? -24.246 8.715 5.928 1.00 75.00 297 ARG A N 1
ATOM 2378 C CA . ARG A 1 297 ? -24.153 9.468 7.186 1.00 75.00 297 ARG A CA 1
ATOM 2379 C C . ARG A 1 297 ? -25.473 10.157 7.536 1.00 75.00 297 ARG A C 1
ATOM 2381 O O . ARG A 1 297 ? -25.917 10.047 8.673 1.00 75.00 297 ARG A O 1
ATOM 2388 N N . ARG A 1 298 ? -26.124 10.825 6.574 1.00 77.38 298 ARG A N 1
ATOM 2389 C CA . ARG A 1 298 ? -27.427 11.483 6.788 1.00 77.38 298 ARG A CA 1
ATOM 2390 C C . ARG A 1 298 ? -28.519 10.485 7.168 1.00 77.38 298 ARG A C 1
ATOM 2392 O O . ARG A 1 298 ? -29.236 10.732 8.132 1.00 77.38 298 ARG A O 1
ATOM 2399 N N . VAL A 1 299 ? -28.610 9.357 6.460 1.00 75.06 299 VAL A N 1
ATOM 2400 C CA . VAL A 1 299 ? -29.581 8.292 6.768 1.00 75.06 299 VAL A CA 1
ATOM 2401 C C . VAL A 1 299 ? -29.336 7.718 8.165 1.00 75.06 299 VAL A C 1
ATOM 2403 O O . VAL A 1 299 ? -30.279 7.578 8.935 1.00 75.06 299 VAL A O 1
ATOM 2406 N N . GLY A 1 300 ? -28.077 7.454 8.530 1.00 71.75 300 GLY A N 1
ATOM 2407 C CA . GLY A 1 300 ? -27.738 6.931 9.854 1.00 71.75 300 GLY A CA 1
ATOM 2408 C C . GLY A 1 300 ? -28.049 7.898 11.002 1.00 71.75 300 GLY A C 1
ATOM 2409 O O . GLY A 1 300 ? -28.586 7.473 12.021 1.00 71.75 300 GLY A O 1
ATOM 2410 N N . ILE A 1 301 ? -27.767 9.197 10.831 1.00 74.38 301 ILE A N 1
ATOM 2411 C CA . ILE A 1 301 ? -28.112 10.227 11.827 1.00 74.38 301 ILE A CA 1
ATOM 2412 C C . ILE A 1 301 ? -29.632 10.351 11.961 1.00 74.38 301 ILE A C 1
ATOM 2414 O O . ILE A 1 301 ? -30.136 10.387 13.079 1.00 74.38 301 ILE A O 1
ATOM 2418 N N . ARG A 1 302 ? -30.365 10.369 10.840 1.00 75.25 302 ARG A N 1
ATOM 2419 C CA . ARG A 1 302 ? -31.829 10.463 10.848 1.00 75.25 302 ARG A CA 1
ATOM 2420 C C . ARG A 1 302 ? -32.476 9.259 11.533 1.00 75.25 302 ARG A C 1
ATOM 2422 O O . ARG A 1 302 ? -33.310 9.456 12.404 1.00 75.25 302 ARG A O 1
ATOM 2429 N N . ALA A 1 303 ? -32.044 8.041 11.209 1.00 72.00 303 ALA A N 1
ATOM 2430 C CA . ALA A 1 303 ? -32.550 6.830 11.853 1.00 72.00 303 ALA A CA 1
ATOM 2431 C C . ALA A 1 303 ? -32.252 6.810 13.364 1.00 72.00 303 ALA A C 1
ATOM 2433 O O . ALA A 1 303 ? -33.101 6.422 14.160 1.00 72.00 303 ALA A O 1
ATOM 2434 N N . ALA A 1 304 ? -31.062 7.263 13.782 1.00 71.94 304 ALA A N 1
ATOM 2435 C CA . ALA A 1 304 ? -30.729 7.383 15.201 1.00 71.94 304 ALA A CA 1
ATOM 2436 C C . ALA A 1 304 ? -31.602 8.431 15.912 1.00 71.94 304 ALA A C 1
ATOM 2438 O O . ALA A 1 304 ? -32.047 8.189 17.031 1.00 71.94 304 ALA A O 1
ATOM 2439 N N . PHE A 1 305 ? -31.862 9.567 15.259 1.00 73.56 305 PHE A N 1
ATOM 2440 C CA . PHE A 1 305 ? -32.724 10.622 15.784 1.00 73.56 305 PHE A CA 1
ATOM 2441 C C . PHE A 1 305 ? -34.181 10.163 15.914 1.00 73.56 305 PHE A C 1
ATOM 2443 O O . PHE A 1 305 ? -34.782 10.383 16.956 1.00 73.56 305 PHE A O 1
ATOM 2450 N N . GLU A 1 306 ? -34.726 9.465 14.915 1.00 72.88 306 GLU A N 1
ATOM 2451 C CA . GLU A 1 306 ? -36.094 8.926 14.958 1.00 72.88 306 GLU A CA 1
ATOM 2452 C C . GLU A 1 306 ? -36.273 7.904 16.098 1.00 72.88 306 GLU A C 1
ATOM 2454 O O . GLU A 1 306 ? -37.256 7.981 16.829 1.00 72.88 306 GLU A O 1
ATOM 2459 N N . VAL A 1 307 ? -35.299 7.012 16.329 1.00 68.31 307 VAL A N 1
ATOM 2460 C CA . VAL A 1 307 ? -35.333 6.068 17.467 1.00 68.31 307 VAL A CA 1
ATOM 2461 C C . VAL A 1 307 ? -35.262 6.797 18.812 1.00 68.31 307 VAL A C 1
ATOM 2463 O O . VAL A 1 307 ? -36.009 6.461 19.725 1.00 68.31 307 VAL A O 1
ATOM 2466 N N . LEU A 1 308 ? -34.394 7.806 18.939 1.00 64.88 308 LEU A N 1
ATOM 2467 C CA . LEU A 1 308 ? -34.281 8.600 20.168 1.00 64.88 308 LEU A CA 1
ATOM 2468 C C . LEU A 1 308 ? -35.539 9.427 20.439 1.00 64.88 308 LEU A C 1
ATOM 2470 O O . LEU A 1 308 ? -35.937 9.558 21.590 1.00 64.88 308 LEU A O 1
ATOM 2474 N N . LEU A 1 309 ? -36.180 9.966 19.399 1.00 64.81 309 LEU A N 1
ATOM 2475 C CA . LEU A 1 309 ? -37.442 10.685 19.545 1.00 64.81 309 LEU A CA 1
ATOM 2476 C C . LEU A 1 309 ? -38.567 9.772 20.037 1.00 64.81 309 LEU A C 1
ATOM 2478 O O . LEU A 1 309 ? -39.372 10.225 20.844 1.00 64.81 309 LEU A O 1
ATOM 2482 N N . MET A 1 310 ? -38.605 8.505 19.611 1.00 61.00 310 MET A N 1
ATOM 2483 C CA . MET A 1 310 ? -39.584 7.547 20.136 1.00 61.00 310 MET A CA 1
ATOM 2484 C C . MET A 1 310 ? -39.381 7.264 21.633 1.00 61.00 310 MET A C 1
ATOM 2486 O O . MET A 1 310 ? -40.365 7.218 22.369 1.00 61.00 310 MET A O 1
ATOM 2490 N N . ASP A 1 311 ? -38.133 7.165 22.104 1.00 56.81 311 ASP A N 1
ATOM 2491 C CA . ASP A 1 311 ? -37.827 7.033 23.540 1.00 56.81 311 ASP A CA 1
ATOM 2492 C C . ASP A 1 311 ? -38.167 8.328 24.314 1.00 56.81 311 ASP A C 1
ATOM 2494 O O . ASP A 1 311 ? -38.763 8.284 25.389 1.00 56.81 311 ASP A O 1
ATOM 2498 N N . VAL A 1 312 ? -37.878 9.504 23.741 1.00 54.56 312 VAL A N 1
ATOM 2499 C CA . VAL A 1 312 ? -38.174 10.817 24.346 1.00 54.56 312 VAL A CA 1
ATOM 2500 C C . VAL A 1 312 ? -39.676 11.080 24.457 1.00 54.56 312 VAL A C 1
ATOM 2502 O O . VAL A 1 312 ? -40.108 11.668 25.443 1.00 54.56 312 VAL A O 1
ATOM 2505 N N . THR A 1 313 ? -40.499 10.631 23.505 1.00 50.72 313 THR A N 1
ATOM 2506 C CA . THR A 1 313 ? -41.964 10.739 23.632 1.00 50.72 313 THR A CA 1
ATOM 2507 C C . THR A 1 313 ? -42.538 9.881 24.762 1.00 50.72 313 THR A C 1
ATOM 2509 O O . THR A 1 313 ? -43.618 10.191 25.255 1.00 50.72 313 THR A O 1
ATOM 2512 N N . ILE A 1 314 ? -41.816 8.847 25.209 1.00 50.62 314 ILE A N 1
ATOM 2513 C CA . ILE A 1 314 ? -42.200 8.014 26.359 1.00 50.62 314 ILE A CA 1
ATOM 2514 C C . ILE A 1 314 ? -41.781 8.694 27.676 1.00 50.62 314 ILE A C 1
ATOM 2516 O O . ILE A 1 314 ? -42.543 8.673 28.641 1.00 50.62 314 ILE A O 1
ATOM 2520 N N . GLU A 1 315 ? -40.624 9.365 27.708 1.00 46.97 315 GLU A N 1
ATOM 2521 C CA . GLU A 1 315 ? -40.139 10.106 28.887 1.00 46.97 315 GLU A CA 1
ATOM 2522 C C . GLU A 1 315 ? -40.661 11.551 28.991 1.00 46.97 315 GLU A C 1
ATOM 2524 O O . GLU A 1 315 ? -40.562 12.155 30.050 1.00 46.97 315 GLU A O 1
ATOM 2529 N N . ALA A 1 316 ? -41.285 12.128 27.958 1.00 46.19 316 ALA A N 1
ATOM 2530 C CA . ALA A 1 316 ? -41.889 13.469 28.022 1.00 46.19 316 ALA A CA 1
ATOM 2531 C C . ALA A 1 316 ? -43.080 13.576 29.003 1.00 46.19 316 ALA A C 1
ATOM 2533 O O . ALA A 1 316 ? -43.536 14.684 29.280 1.00 46.19 316 ALA A O 1
ATOM 2534 N N . ASN A 1 317 ? -43.532 12.458 29.583 1.00 46.97 317 ASN A N 1
ATOM 2535 C CA . ASN A 1 317 ? -44.418 12.446 30.753 1.00 46.97 317 ASN A CA 1
ATOM 2536 C C . ASN A 1 317 ? -43.687 12.649 32.099 1.00 46.97 317 ASN A C 1
ATOM 2538 O O . ASN A 1 317 ? -44.342 12.810 33.125 1.00 46.97 317 ASN A O 1
ATOM 2542 N N . GLN A 1 318 ? -42.354 12.696 32.124 1.00 44.62 318 GLN A N 1
ATOM 2543 C CA . GLN A 1 318 ? -41.533 13.085 33.273 1.00 44.62 318 GLN A CA 1
ATOM 2544 C C . GLN A 1 318 ? -40.394 13.987 32.784 1.00 44.62 318 GLN A C 1
ATOM 2546 O O . GLN A 1 318 ? -39.351 13.545 32.313 1.00 44.62 318 GLN A O 1
ATOM 2551 N N . GLY A 1 319 ? -40.639 15.296 32.829 1.00 46.31 319 GLY A N 1
ATOM 2552 C CA . GLY A 1 319 ? -39.796 16.296 32.182 1.00 46.31 319 GLY A CA 1
ATOM 2553 C C . GLY A 1 319 ? -38.340 16.309 32.653 1.00 46.31 319 GLY A C 1
ATOM 2554 O O . GLY A 1 319 ? -38.088 16.490 33.837 1.00 46.31 319 GLY A O 1
ATOM 2555 N N . GLN A 1 320 ? -37.405 16.212 31.696 1.00 50.59 320 GLN A N 1
ATOM 2556 C CA . GLN A 1 320 ? -36.051 16.799 31.717 1.00 50.59 320 GLN A CA 1
ATOM 2557 C C . GLN A 1 320 ? -35.298 16.494 30.398 1.00 50.59 320 GLN A C 1
ATOM 2559 O O . GLN A 1 320 ? -34.373 15.696 30.367 1.00 50.59 320 GLN A O 1
ATOM 2564 N N . ASN A 1 321 ? -35.656 17.139 29.275 1.00 47.94 321 ASN A N 1
ATOM 2565 C CA . ASN A 1 321 ? -35.025 16.838 27.968 1.00 47.94 321 ASN A CA 1
ATOM 2566 C C . ASN A 1 321 ? -34.223 17.978 27.314 1.00 47.94 321 ASN A C 1
ATOM 2568 O O . ASN A 1 321 ? -33.629 17.785 26.255 1.00 47.94 321 ASN A O 1
ATOM 2572 N N . MET A 1 322 ? -34.101 19.145 27.953 1.00 41.50 322 MET A N 1
ATOM 2573 C CA . MET A 1 322 ? -33.323 20.264 27.392 1.00 41.50 322 MET A CA 1
ATOM 2574 C C . MET A 1 322 ? -31.813 20.203 27.724 1.00 41.50 322 MET A C 1
ATOM 2576 O O . MET A 1 322 ? -31.006 20.830 27.040 1.00 41.50 322 MET A O 1
ATOM 2580 N N . LEU A 1 323 ? -31.398 19.411 28.724 1.00 43.81 323 LEU A N 1
ATOM 2581 C CA . LEU A 1 323 ? -30.008 19.372 29.214 1.00 43.81 323 LEU A CA 1
ATOM 2582 C C . LEU A 1 323 ? -29.067 18.489 28.359 1.00 43.81 323 LEU A C 1
ATOM 2584 O O . LEU A 1 323 ? -27.895 18.817 28.174 1.00 43.81 323 LEU A O 1
ATOM 2588 N N . MET A 1 324 ? -29.571 17.385 27.797 1.00 41.38 324 MET A N 1
ATOM 2589 C CA . MET A 1 324 ? -28.757 16.372 27.095 1.00 41.38 324 MET A CA 1
ATOM 2590 C C . MET A 1 324 ? -28.173 16.856 25.757 1.00 41.38 324 MET A C 1
ATOM 2592 O O . MET A 1 324 ? -27.055 16.482 25.397 1.00 41.38 324 MET A O 1
ATOM 2596 N N . VAL A 1 325 ? -28.880 17.729 25.028 1.00 49.44 325 VAL A N 1
ATOM 2597 C CA . VAL A 1 325 ? -28.398 18.257 23.735 1.00 49.44 325 VAL A CA 1
ATOM 2598 C C . VAL A 1 325 ? -27.187 19.175 23.938 1.00 49.44 325 VAL A C 1
ATOM 2600 O O . VAL A 1 325 ? -26.197 19.058 23.213 1.00 49.44 325 VAL A O 1
ATOM 2603 N N . ASN A 1 326 ? -27.208 20.012 24.979 1.00 43.59 326 ASN A N 1
ATOM 2604 C CA . ASN A 1 326 ? -26.143 20.978 25.260 1.00 43.59 326 ASN A CA 1
ATOM 2605 C C . ASN A 1 326 ? -24.841 20.300 25.739 1.00 43.59 326 ASN A C 1
ATOM 2607 O O . ASN A 1 326 ? -23.738 20.714 25.381 1.00 43.59 326 ASN A O 1
ATOM 2611 N N . ILE A 1 327 ? -24.958 19.189 26.478 1.00 50.53 327 ILE A N 1
ATOM 2612 C CA . ILE A 1 327 ? -23.812 18.386 26.939 1.00 50.53 327 ILE A CA 1
ATOM 2613 C C . ILE A 1 327 ? -23.059 17.764 25.751 1.00 50.53 327 ILE A C 1
ATOM 2615 O O . ILE A 1 327 ? -21.829 17.760 25.733 1.00 50.53 327 ILE A O 1
ATOM 2619 N N . SER A 1 328 ? -23.775 17.298 24.720 1.00 53.75 328 SER A N 1
ATOM 2620 C CA . SER A 1 328 ? -23.155 16.688 23.535 1.00 53.75 328 SER A CA 1
ATOM 2621 C C . SER A 1 328 ? -22.365 17.687 22.677 1.00 53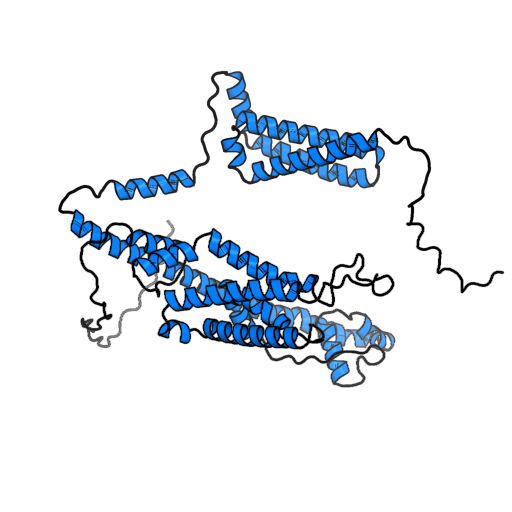.75 328 SER A C 1
ATOM 2623 O O . SER A 1 328 ? -21.276 17.356 22.210 1.00 53.75 328 SER A O 1
ATOM 2625 N N . ALA A 1 329 ? -22.852 18.924 22.527 1.00 49.09 329 ALA A N 1
ATOM 2626 C CA . ALA A 1 329 ? -22.147 19.978 21.797 1.00 49.09 329 ALA A CA 1
ATOM 2627 C C . ALA A 1 329 ? -20.885 20.447 22.544 1.00 49.09 329 ALA A C 1
ATOM 2629 O O . ALA A 1 329 ? -19.818 20.558 21.939 1.00 49.09 329 ALA A O 1
ATOM 2630 N N . ASN A 1 330 ? -20.978 20.623 23.867 1.00 48.97 330 ASN A N 1
ATOM 2631 C CA . ASN A 1 330 ? -19.843 21.018 24.706 1.00 48.97 330 ASN A CA 1
ATOM 2632 C C . ASN A 1 330 ? -18.765 19.926 24.814 1.00 48.97 330 ASN A C 1
ATOM 2634 O O . ASN A 1 330 ? -17.581 20.249 24.824 1.00 48.97 330 ASN A O 1
ATOM 2638 N N . LEU A 1 331 ? -19.141 18.641 24.830 1.00 49.22 331 LEU A N 1
ATOM 2639 C CA . LEU A 1 331 ? -18.192 17.515 24.791 1.00 49.22 331 LEU A CA 1
ATOM 2640 C C . LEU A 1 331 ? -17.456 17.396 23.447 1.00 49.22 331 LEU A C 1
ATOM 2642 O O . LEU A 1 331 ? -16.290 17.009 23.407 1.00 49.22 331 LEU A O 1
ATOM 2646 N N . ILE A 1 332 ? -18.120 17.724 22.335 1.00 53.38 332 ILE A N 1
ATOM 2647 C CA . ILE A 1 332 ? -17.480 17.739 21.013 1.00 53.38 332 ILE A CA 1
ATOM 2648 C C . ILE A 1 332 ? -16.527 18.935 20.911 1.00 53.38 332 ILE A C 1
ATOM 2650 O O . ILE A 1 332 ? -15.394 18.770 20.458 1.00 53.38 332 ILE A O 1
ATOM 2654 N N . PHE A 1 333 ? -16.942 20.112 21.384 1.00 51.06 333 PHE A N 1
ATOM 2655 C CA . PHE A 1 333 ? -16.106 21.313 21.388 1.00 51.06 333 PHE A CA 1
ATOM 2656 C C . PHE A 1 333 ? -14.883 21.166 22.307 1.00 51.06 333 PHE A C 1
ATOM 2658 O O . PHE A 1 333 ? -13.776 21.533 21.919 1.00 51.06 333 PHE A O 1
ATOM 2665 N N . SER A 1 334 ? -15.037 20.538 23.478 1.00 52.41 334 SER A N 1
ATOM 2666 C CA . SER A 1 334 ? -13.916 20.287 24.393 1.00 52.41 334 SER A CA 1
ATOM 2667 C C . SER A 1 334 ? -12.896 19.289 23.839 1.00 52.41 334 SER A C 1
ATOM 2669 O O . SER A 1 334 ? -11.711 19.415 24.129 1.00 52.41 334 SER A O 1
ATOM 2671 N N . SER A 1 335 ? -13.315 18.344 22.987 1.00 51.69 335 SER A N 1
ATOM 2672 C CA . SER A 1 335 ? -12.402 17.386 22.341 1.00 51.69 335 SER A CA 1
ATOM 2673 C C . SER A 1 335 ? -11.498 17.997 21.258 1.00 51.69 335 SER A C 1
ATOM 2675 O O . SER A 1 335 ? -10.477 17.405 20.912 1.00 51.69 335 SER A O 1
ATOM 2677 N N . LEU A 1 336 ? -11.855 19.175 20.732 1.00 56.66 336 LEU A N 1
ATOM 2678 C CA . LEU A 1 336 ? -11.081 19.910 19.723 1.00 56.66 336 LEU A CA 1
ATOM 2679 C C . LEU A 1 336 ? -10.093 20.912 20.340 1.00 56.66 336 LEU A C 1
ATOM 2681 O O . LEU A 1 336 ? -9.217 21.410 19.635 1.00 56.66 336 LEU A O 1
ATOM 2685 N N . GLN A 1 337 ? -10.218 21.207 21.637 1.00 66.12 337 GLN A N 1
ATOM 2686 C CA . GLN A 1 337 ? -9.444 22.254 22.294 1.00 66.12 337 GLN A CA 1
ATOM 2687 C C . GLN A 1 337 ? -8.162 21.690 22.924 1.00 66.12 337 GLN A C 1
ATOM 2689 O O . GLN A 1 337 ? -8.192 20.742 23.708 1.00 66.12 337 GLN A O 1
ATOM 2694 N N . HIS A 1 338 ? -7.017 22.302 22.611 1.00 71.00 338 HIS A N 1
ATOM 2695 C CA . HIS A 1 338 ? -5.752 22.001 23.283 1.00 71.00 338 HIS A CA 1
ATOM 2696 C C . HIS A 1 338 ? -5.824 22.350 24.781 1.00 71.00 338 HIS A C 1
ATOM 2698 O O . HIS A 1 338 ? -6.493 23.323 25.143 1.00 71.00 338 HIS A O 1
ATOM 2704 N N . PRO A 1 339 ? -5.122 21.606 25.659 1.00 76.94 339 PRO A N 1
ATOM 2705 C CA . PRO A 1 339 ? -5.105 21.916 27.084 1.00 76.94 339 PRO A CA 1
ATOM 2706 C C . PRO A 1 339 ? -4.550 23.332 27.330 1.00 76.94 339 PRO A C 1
ATOM 2708 O O . PRO A 1 339 ? -3.647 23.768 26.603 1.00 76.94 339 PRO A O 1
ATOM 2711 N N . PRO A 1 340 ? -5.069 24.060 28.338 1.00 76.69 340 PRO A N 1
ATOM 2712 C CA . PRO A 1 340 ? -4.594 25.401 28.663 1.00 76.69 340 PRO A CA 1
ATOM 2713 C C . PRO A 1 340 ? -3.119 25.372 29.085 1.00 76.69 340 PRO A C 1
ATOM 2715 O O . PRO A 1 340 ? -2.604 24.353 29.549 1.00 76.69 340 PRO A O 1
ATOM 2718 N N . SER A 1 341 ? -2.417 26.488 28.881 1.00 74.50 341 SER A N 1
ATOM 2719 C CA . SER A 1 341 ? -1.031 26.636 29.339 1.00 74.50 341 SER A CA 1
ATOM 2720 C C . SER A 1 341 ? -0.978 26.720 30.866 1.00 74.50 341 SER A C 1
ATOM 2722 O O . SER A 1 341 ? -1.939 27.208 31.462 1.00 74.50 341 SER A O 1
ATOM 2724 N N . PRO A 1 342 ? 0.124 26.281 31.497 1.00 79.94 342 PRO A N 1
ATOM 2725 C CA . PRO A 1 342 ? 0.330 26.461 32.928 1.00 79.94 342 PRO A CA 1
ATOM 2726 C C . PRO A 1 342 ? 0.342 27.951 33.301 1.00 79.94 342 PRO A C 1
ATOM 2728 O O . PRO A 1 342 ? 0.769 28.796 32.510 1.00 79.94 342 PRO A O 1
ATOM 2731 N N . GLU A 1 343 ? -0.138 28.253 34.505 1.00 81.12 343 GLU A N 1
ATOM 2732 C CA . GLU A 1 343 ? -0.123 29.591 35.093 1.00 81.12 343 GLU A CA 1
ATOM 2733 C C . GLU A 1 343 ? 1.018 29.656 36.115 1.00 81.12 343 GLU A C 1
ATOM 2735 O O . GLU A 1 343 ? 1.019 28.936 37.115 1.00 81.12 343 GLU A O 1
ATOM 2740 N N . TYR A 1 344 ? 2.039 30.467 35.832 1.00 82.06 344 TYR A N 1
ATOM 2741 C CA . TYR A 1 344 ? 3.196 30.628 36.712 1.00 82.06 344 TYR A CA 1
ATOM 2742 C C . TYR A 1 344 ? 3.003 31.818 37.649 1.00 82.06 344 TYR A C 1
ATOM 2744 O O . TYR A 1 344 ? 2.628 32.899 37.207 1.00 82.06 344 TYR A O 1
ATOM 2752 N N . GLN A 1 345 ? 3.330 31.650 38.932 1.00 80.06 345 GLN A N 1
ATOM 2753 C CA . GLN A 1 345 ? 3.269 32.737 39.919 1.00 80.06 345 GLN A CA 1
ATOM 2754 C C . GLN A 1 345 ? 4.399 33.766 39.747 1.00 80.06 345 GLN A C 1
ATOM 2756 O O . GLN A 1 345 ? 4.247 34.924 40.125 1.00 80.06 345 GLN A O 1
ATOM 2761 N N . SER A 1 346 ? 5.544 33.366 39.181 1.00 88.75 346 SER A N 1
ATOM 2762 C CA . SER A 1 346 ? 6.694 34.254 39.016 1.00 88.75 346 SER A CA 1
ATOM 2763 C C . SER A 1 346 ? 6.628 35.048 37.709 1.00 88.75 346 SER A C 1
ATOM 2765 O O . SER A 1 346 ? 6.437 34.506 36.618 1.00 88.75 346 SER A O 1
ATOM 2767 N N . HIS A 1 347 ? 6.882 36.353 37.810 1.00 85.00 347 HIS A N 1
ATOM 2768 C CA . HIS A 1 347 ? 6.882 37.271 36.667 1.00 85.00 347 HIS A CA 1
ATOM 2769 C C . HIS A 1 347 ? 7.959 36.923 35.618 1.00 85.00 347 HIS A C 1
ATOM 2771 O O . HIS A 1 347 ? 7.801 37.185 34.426 1.00 85.00 347 HIS A O 1
ATOM 2777 N N . PHE A 1 348 ? 9.056 36.289 36.046 1.00 85.19 348 PHE A N 1
ATOM 2778 C CA . PHE A 1 348 ? 10.110 35.806 35.152 1.00 85.19 348 PHE A CA 1
ATOM 2779 C C . PHE A 1 348 ? 9.629 34.659 34.246 1.00 85.19 348 PHE A C 1
ATOM 2781 O O . PHE A 1 348 ? 9.832 34.714 33.034 1.00 85.19 348 PHE A O 1
ATOM 2788 N N . MET A 1 349 ? 8.928 33.660 34.798 1.00 80.88 349 MET A N 1
ATOM 2789 C CA . MET A 1 349 ? 8.401 32.534 34.014 1.00 80.88 349 MET A CA 1
ATOM 2790 C C . MET A 1 349 ? 7.293 32.971 33.050 1.00 80.88 349 MET A C 1
ATOM 2792 O O . MET A 1 349 ? 7.245 32.484 31.925 1.00 80.88 349 MET A O 1
ATOM 2796 N N . GLN A 1 350 ? 6.463 33.946 33.434 1.00 84.06 350 GLN A N 1
ATOM 2797 C CA . GLN A 1 350 ? 5.443 34.520 32.545 1.00 84.06 350 GLN A CA 1
ATOM 2798 C C . GLN A 1 350 ? 6.061 35.226 31.325 1.00 84.06 350 GLN A C 1
ATOM 2800 O O . GLN A 1 350 ? 5.581 35.068 30.201 1.00 84.06 350 GLN A O 1
ATOM 2805 N N . LYS A 1 351 ? 7.169 35.959 31.514 1.00 84.31 351 LYS A N 1
ATOM 2806 C CA . LYS A 1 351 ? 7.912 36.564 30.396 1.00 84.31 351 LYS A CA 1
ATOM 2807 C C . LYS A 1 351 ? 8.507 35.508 29.467 1.00 84.31 351 LYS A C 1
ATOM 2809 O O . LYS A 1 351 ? 8.377 35.637 28.252 1.00 84.31 351 LYS A O 1
ATOM 2814 N N . LEU A 1 352 ? 9.119 34.456 30.015 1.00 82.44 352 LEU A N 1
ATOM 2815 C CA . LEU A 1 352 ? 9.652 33.352 29.206 1.00 82.44 352 LEU A CA 1
ATOM 2816 C C . LEU A 1 352 ? 8.541 32.632 28.435 1.00 82.44 352 LEU A C 1
ATOM 2818 O O . LEU A 1 352 ? 8.701 32.356 27.249 1.00 82.44 352 LEU A O 1
ATOM 2822 N N . GLN A 1 353 ? 7.396 32.389 29.073 1.00 86.44 353 GLN A N 1
ATOM 2823 C CA . GLN A 1 353 ? 6.224 31.791 28.438 1.00 86.44 353 GLN A CA 1
ATOM 2824 C C . GLN A 1 353 ? 5.736 32.619 27.244 1.00 86.44 353 GLN A C 1
ATOM 2826 O O . GLN A 1 353 ? 5.442 32.054 26.193 1.00 86.44 353 GLN A O 1
ATOM 2831 N N . PHE A 1 354 ? 5.699 33.948 27.368 1.00 84.19 354 PHE A N 1
ATOM 2832 C CA . PHE A 1 354 ? 5.324 34.832 26.264 1.00 84.19 354 PHE A CA 1
ATOM 2833 C C . PHE A 1 354 ? 6.328 34.778 25.100 1.00 84.19 354 PHE A C 1
ATOM 2835 O O . PHE A 1 354 ? 5.925 34.660 23.944 1.00 84.19 354 PHE A O 1
ATOM 2842 N N . VAL A 1 355 ? 7.632 34.809 25.398 1.00 86.19 355 VAL A N 1
ATOM 2843 C CA . VAL A 1 355 ? 8.697 34.802 24.380 1.00 86.19 355 VAL A CA 1
ATOM 2844 C C . VAL A 1 355 ? 8.749 33.470 23.625 1.00 86.19 355 VAL A C 1
ATOM 2846 O O . VAL A 1 355 ? 8.706 33.458 22.395 1.00 86.19 355 VAL A O 1
ATOM 2849 N N . PHE A 1 356 ? 8.790 32.341 24.336 1.00 84.50 356 PHE A N 1
ATOM 2850 C CA . PHE A 1 356 ? 8.932 31.015 23.720 1.00 84.50 356 PHE A CA 1
ATOM 2851 C C . PHE A 1 356 ? 7.637 30.469 23.115 1.00 84.50 356 PHE A C 1
ATOM 2853 O O . PHE A 1 356 ? 7.685 29.568 22.279 1.00 84.50 356 PHE A O 1
ATOM 2860 N N . SER A 1 357 ? 6.479 31.020 23.491 1.00 81.19 357 SER A N 1
ATOM 2861 C CA . SER A 1 357 ? 5.209 30.723 22.821 1.00 81.19 357 SER A CA 1
ATOM 2862 C C . SER A 1 357 ? 5.003 31.546 21.542 1.00 81.19 357 SER A C 1
ATOM 2864 O O . SER A 1 357 ? 4.019 31.317 20.833 1.00 81.19 357 SER A O 1
ATOM 2866 N N . HIS A 1 358 ? 5.875 32.513 21.235 1.00 85.12 358 HIS A N 1
ATOM 2867 C CA . HIS A 1 358 ? 5.706 33.361 20.062 1.00 85.12 358 HIS A CA 1
ATOM 2868 C C . HIS A 1 358 ? 6.038 32.610 18.767 1.00 85.12 358 HIS A C 1
ATOM 2870 O O . HIS A 1 358 ? 7.023 31.877 18.677 1.00 85.12 358 HIS A O 1
ATOM 2876 N N . SER A 1 359 ? 5.289 32.885 17.698 1.00 82.19 359 SER A N 1
ATOM 2877 C CA . SER A 1 359 ? 5.514 32.284 16.373 1.00 82.19 359 SER A CA 1
ATOM 2878 C C . SER A 1 359 ? 6.905 32.567 15.775 1.00 82.19 359 SER A C 1
ATOM 2880 O O . SER A 1 359 ? 7.340 31.850 14.876 1.00 82.19 359 SER A O 1
ATOM 2882 N N . TYR A 1 360 ? 7.617 33.589 16.266 1.00 86.12 360 TYR A N 1
ATOM 2883 C CA . TYR A 1 360 ? 8.968 33.930 15.800 1.00 86.12 360 TYR A CA 1
ATOM 2884 C C . TYR A 1 360 ? 10.004 32.920 16.292 1.00 86.12 360 TYR A C 1
ATOM 2886 O O . TYR A 1 360 ? 10.968 32.651 15.584 1.00 86.12 360 TYR A O 1
ATOM 2894 N N . PHE A 1 361 ? 9.777 32.315 17.461 1.00 88.44 361 PHE A N 1
ATOM 2895 C CA . PHE A 1 361 ? 10.658 31.281 17.990 1.00 88.44 361 PHE A CA 1
ATOM 2896 C C . PHE A 1 361 ? 10.664 30.038 17.088 1.00 88.44 361 PHE A C 1
ATOM 2898 O O . PHE A 1 361 ? 11.718 29.479 16.809 1.00 88.44 361 PHE A O 1
ATOM 2905 N N . GLY A 1 362 ? 9.506 29.672 16.524 1.00 85.50 362 GLY A N 1
ATOM 2906 C CA . GLY A 1 362 ? 9.429 28.625 15.500 1.00 85.50 362 GLY A CA 1
ATOM 2907 C C . GLY A 1 362 ? 10.146 28.998 14.196 1.00 85.50 362 GLY A C 1
ATOM 2908 O O . GLY A 1 362 ? 10.802 28.156 13.593 1.00 85.50 362 GLY A O 1
ATOM 2909 N N . CYS A 1 363 ? 10.078 30.267 13.776 1.00 89.25 363 CYS A N 1
ATOM 2910 C CA . CYS A 1 363 ? 10.820 30.746 12.605 1.00 89.25 363 CYS A CA 1
ATOM 2911 C C . CYS A 1 363 ? 12.340 30.633 12.813 1.00 89.25 363 CYS A C 1
ATOM 2913 O O . CYS A 1 363 ? 13.045 30.159 11.927 1.00 89.25 363 CYS A O 1
ATOM 2915 N N . LEU A 1 364 ? 12.832 30.995 14.004 1.00 91.94 364 LEU A N 1
ATOM 2916 C CA . LEU A 1 364 ? 14.241 30.844 14.370 1.00 91.94 364 LEU A CA 1
ATOM 2917 C C . LEU A 1 364 ? 14.688 29.377 14.296 1.00 91.94 364 LEU A C 1
ATOM 2919 O O . LEU A 1 364 ? 15.707 29.095 13.670 1.00 91.94 364 LEU A O 1
ATOM 2923 N N . GLY A 1 365 ? 13.902 28.451 14.859 1.00 90.94 365 GLY A N 1
ATOM 2924 C CA . GLY A 1 365 ? 14.185 27.014 14.777 1.00 90.94 365 GLY A CA 1
ATOM 2925 C C . GLY A 1 365 ? 14.296 26.518 13.329 1.00 90.94 365 GLY A C 1
ATOM 2926 O O . GLY A 1 365 ? 15.227 25.792 12.989 1.00 90.94 365 GLY A O 1
ATOM 2927 N N . ASN A 1 366 ? 13.426 27.000 12.434 1.00 91.25 366 ASN A N 1
ATOM 2928 C CA . ASN A 1 366 ? 13.492 26.666 11.006 1.00 91.25 366 ASN A CA 1
ATOM 2929 C C . ASN A 1 366 ? 14.761 27.205 10.324 1.00 91.25 366 ASN A C 1
ATOM 2931 O O . ASN A 1 366 ? 15.348 26.515 9.492 1.00 91.25 366 ASN A O 1
ATOM 2935 N N . VAL A 1 367 ? 15.202 28.419 10.672 1.00 95.19 367 VAL A N 1
ATOM 2936 C CA . VAL A 1 367 ? 16.458 28.991 10.154 1.00 95.19 367 VAL A CA 1
ATOM 2937 C C . VAL A 1 367 ? 17.655 28.162 10.617 1.00 95.19 367 VAL A C 1
ATOM 2939 O O . VAL A 1 367 ? 18.534 27.856 9.813 1.00 95.19 367 VAL A O 1
ATOM 2942 N N . VAL A 1 368 ? 17.672 27.744 11.884 1.00 94.25 368 VAL A N 1
ATOM 2943 C CA . VAL A 1 368 ? 18.738 26.889 12.426 1.00 94.25 368 VAL A CA 1
ATOM 2944 C C . VAL A 1 368 ? 18.722 25.501 11.782 1.00 94.25 368 VAL A C 1
ATOM 2946 O O . VAL A 1 368 ? 19.780 24.977 11.443 1.00 94.25 368 VAL A O 1
ATOM 2949 N N . ALA A 1 369 ? 17.547 24.921 11.524 1.00 92.19 369 ALA A N 1
ATOM 2950 C CA . ALA A 1 369 ? 17.428 23.668 10.778 1.00 92.19 369 ALA A CA 1
ATOM 2951 C C . ALA A 1 369 ? 17.964 23.783 9.342 1.00 92.19 369 ALA A C 1
ATOM 2953 O O . ALA A 1 369 ? 18.679 22.897 8.878 1.00 92.19 369 ALA A O 1
ATOM 2954 N N . LEU A 1 370 ? 17.687 24.893 8.654 1.00 94.81 370 LEU A N 1
ATOM 2955 C CA . LEU A 1 370 ? 18.242 25.158 7.327 1.00 94.81 370 LEU A CA 1
ATOM 2956 C C . LEU A 1 370 ? 19.769 25.332 7.371 1.00 94.81 370 LEU A C 1
ATOM 2958 O O . LEU A 1 370 ? 20.469 24.786 6.520 1.00 94.81 370 LEU A O 1
ATOM 2962 N N . ALA A 1 371 ? 20.293 26.026 8.384 1.00 93.31 371 ALA A N 1
ATOM 2963 C CA . ALA A 1 371 ? 21.733 26.152 8.599 1.00 93.31 371 ALA A CA 1
ATOM 2964 C C . ALA A 1 371 ? 22.400 24.790 8.852 1.00 93.31 371 ALA A C 1
ATOM 2966 O O . ALA A 1 371 ? 23.469 24.532 8.306 1.00 93.31 371 ALA A O 1
ATOM 2967 N N . ASN A 1 372 ? 21.751 23.898 9.607 1.00 91.56 372 ASN A N 1
ATOM 2968 C CA . ASN A 1 372 ? 22.220 22.529 9.819 1.00 91.56 372 ASN A CA 1
ATOM 2969 C C . ASN A 1 372 ? 22.286 21.744 8.497 1.00 91.56 372 ASN A C 1
ATOM 2971 O O . ASN A 1 372 ? 23.315 21.152 8.188 1.00 91.56 372 ASN A O 1
ATOM 2975 N N . ILE A 1 373 ? 21.245 21.816 7.657 1.00 92.06 373 ILE A N 1
ATOM 2976 C CA . ILE A 1 373 ? 21.243 21.165 6.333 1.00 92.06 373 ILE A CA 1
ATOM 2977 C C . ILE A 1 373 ? 22.395 21.684 5.464 1.00 92.06 373 ILE A C 1
ATOM 2979 O O . ILE A 1 373 ? 23.141 20.885 4.902 1.00 92.06 373 ILE A O 1
ATOM 2983 N N . ILE A 1 374 ? 22.576 23.006 5.382 1.00 90.50 374 ILE A N 1
ATOM 2984 C CA . ILE A 1 374 ? 23.683 23.610 4.624 1.00 90.50 374 ILE A CA 1
ATOM 2985 C C . ILE A 1 374 ? 25.026 23.142 5.184 1.00 90.50 374 ILE A C 1
ATOM 2987 O O . ILE A 1 374 ? 25.921 22.789 4.416 1.00 90.50 374 ILE A O 1
ATOM 2991 N N . SER A 1 375 ? 25.162 23.097 6.509 1.00 87.19 375 SER A N 1
ATOM 2992 C CA . SER A 1 375 ? 26.390 22.642 7.142 1.00 87.19 375 SER A CA 1
ATOM 2993 C C . SER A 1 375 ? 26.687 21.182 6.825 1.00 87.19 375 SER A C 1
ATOM 2995 O O . SER A 1 375 ? 27.820 20.877 6.482 1.00 87.19 375 SER A O 1
ATOM 2997 N N . ILE A 1 376 ? 25.695 20.290 6.862 1.00 87.31 376 ILE A N 1
ATOM 2998 C CA . ILE A 1 376 ? 25.866 18.888 6.461 1.00 87.31 376 ILE A CA 1
ATOM 2999 C C . ILE A 1 376 ? 26.297 18.816 4.991 1.00 87.31 376 ILE A C 1
ATOM 3001 O O . ILE A 1 376 ? 27.264 18.128 4.678 1.00 87.31 376 ILE A O 1
ATOM 3005 N N . CYS A 1 377 ? 25.650 19.569 4.094 1.00 85.06 377 CYS A N 1
ATOM 3006 C CA . CYS A 1 377 ? 26.008 19.599 2.673 1.00 85.06 377 CYS A CA 1
ATOM 3007 C C . CYS A 1 377 ? 27.464 20.029 2.430 1.00 85.06 377 CYS A C 1
ATOM 3009 O O . CYS A 1 377 ? 28.144 19.433 1.598 1.00 85.06 377 CYS A O 1
ATOM 3011 N N . VAL A 1 378 ? 27.950 21.040 3.155 1.00 85.19 378 VAL A N 1
ATOM 3012 C CA . VAL A 1 378 ? 29.334 21.530 3.038 1.00 85.19 378 VAL A CA 1
ATOM 3013 C C . VAL A 1 378 ? 30.326 20.579 3.723 1.00 85.19 378 VAL A C 1
ATOM 3015 O O . VAL A 1 378 ? 31.415 20.332 3.204 1.00 85.19 378 VAL A O 1
ATOM 3018 N N . SER A 1 379 ? 29.955 20.007 4.869 1.00 76.00 379 SER A N 1
ATOM 3019 C CA . SER A 1 379 ? 30.813 19.133 5.677 1.00 76.00 379 SER A CA 1
ATOM 3020 C C . SER A 1 379 ? 30.935 17.701 5.148 1.00 76.00 379 SER A C 1
ATOM 3022 O O . SER A 1 379 ? 31.846 17.000 5.578 1.00 76.00 379 SER A O 1
ATOM 3024 N N . ILE A 1 380 ? 30.126 17.271 4.167 1.00 75.50 380 ILE A N 1
ATOM 3025 C CA . ILE A 1 380 ? 30.380 16.023 3.412 1.00 75.50 380 ILE A CA 1
ATOM 3026 C C . ILE A 1 380 ? 31.789 16.031 2.790 1.00 75.50 380 ILE A C 1
ATOM 3028 O O . ILE A 1 380 ? 32.410 14.980 2.662 1.00 75.50 380 ILE A O 1
ATOM 3032 N N . LEU A 1 381 ? 32.323 17.212 2.457 1.00 70.31 381 LEU A N 1
ATOM 3033 C CA . LEU A 1 381 ? 33.672 17.361 1.910 1.00 70.31 381 LEU A CA 1
ATOM 3034 C C . LEU A 1 381 ? 34.779 17.379 2.984 1.00 70.31 381 LEU A C 1
ATOM 3036 O O . LEU A 1 381 ? 35.934 17.129 2.657 1.00 70.31 381 LEU A O 1
ATOM 3040 N N . ASN A 1 382 ? 34.449 17.684 4.247 1.00 68.88 382 ASN A N 1
ATOM 3041 C CA . ASN A 1 382 ? 35.407 17.894 5.341 1.00 68.88 382 ASN A CA 1
ATOM 3042 C C . ASN A 1 382 ? 34.920 17.241 6.647 1.00 68.88 382 ASN A C 1
ATOM 3044 O O . ASN A 1 382 ? 34.159 17.831 7.416 1.00 68.88 382 ASN A O 1
ATOM 3048 N N . THR A 1 383 ? 35.416 16.036 6.928 1.00 74.12 383 THR A N 1
ATOM 3049 C CA . THR A 1 383 ? 34.939 15.170 8.022 1.00 74.12 383 THR A CA 1
ATOM 3050 C C . THR A 1 383 ? 35.384 15.600 9.425 1.00 74.12 383 THR A C 1
ATOM 3052 O O . THR A 1 383 ? 34.740 15.228 10.402 1.00 74.12 383 THR A O 1
ATOM 3055 N N . PHE A 1 384 ? 36.443 16.408 9.554 1.00 74.62 384 PHE A N 1
ATOM 3056 C CA . PHE A 1 384 ? 37.043 16.751 10.854 1.00 74.62 384 PHE A CA 1
ATOM 3057 C C . PHE A 1 384 ? 36.168 17.667 11.731 1.00 74.62 384 PHE A C 1
ATOM 3059 O O . PHE A 1 384 ? 36.135 17.512 12.948 1.00 74.62 384 PHE A O 1
ATOM 3066 N N . LEU A 1 385 ? 35.432 18.611 11.133 1.00 74.00 385 LEU A N 1
ATOM 3067 C CA . LEU A 1 385 ? 34.576 19.560 11.870 1.00 74.00 385 LEU A CA 1
ATOM 3068 C C . LEU A 1 385 ? 33.155 19.033 12.121 1.00 74.00 385 LEU A C 1
ATOM 3070 O O . LEU A 1 385 ? 32.411 19.612 12.913 1.00 74.00 385 LEU A O 1
ATOM 3074 N N . LEU A 1 386 ? 32.775 17.939 11.459 1.00 78.50 386 LEU A N 1
ATOM 3075 C CA . LEU A 1 386 ? 31.415 17.409 11.473 1.00 78.50 386 LEU A CA 1
ATOM 3076 C C . LEU A 1 386 ? 30.918 17.029 12.888 1.00 78.50 386 LEU A C 1
ATOM 3078 O O . LEU A 1 386 ? 29.791 17.404 13.216 1.00 78.50 386 LEU A O 1
ATOM 3082 N N . PRO A 1 387 ? 31.714 16.386 13.772 1.00 79.56 387 PRO A N 1
ATOM 3083 C CA . PRO A 1 387 ? 31.245 16.032 15.117 1.00 79.56 387 PRO A CA 1
ATOM 3084 C C . PRO A 1 387 ? 30.952 17.254 15.999 1.00 79.56 387 PRO A C 1
ATOM 3086 O O . PRO A 1 387 ? 29.938 17.295 16.692 1.00 79.56 387 PRO A O 1
ATOM 3089 N N . ALA A 1 388 ? 31.808 18.280 15.944 1.00 82.31 388 ALA A N 1
ATOM 3090 C CA . ALA A 1 388 ? 31.639 19.499 16.736 1.00 82.31 388 ALA A CA 1
ATOM 3091 C C . ALA A 1 388 ? 30.394 20.287 16.303 1.00 82.31 388 ALA A C 1
ATOM 3093 O O . ALA A 1 388 ? 29.626 20.767 17.138 1.00 82.31 388 ALA A O 1
ATOM 3094 N N . ILE A 1 389 ? 30.173 20.376 14.990 1.00 85.12 389 ILE A N 1
ATOM 3095 C CA . ILE A 1 389 ? 29.001 21.035 14.418 1.00 85.12 389 ILE A CA 1
ATOM 3096 C C . ILE A 1 389 ? 27.715 20.272 14.772 1.00 85.12 389 ILE A C 1
ATOM 3098 O O . ILE A 1 389 ? 26.731 20.888 15.187 1.00 85.12 389 ILE A O 1
ATOM 3102 N N . ASN A 1 390 ? 27.725 18.940 14.673 1.00 85.75 390 ASN A N 1
ATOM 3103 C CA . ASN A 1 390 ? 26.577 18.112 15.045 1.00 85.75 390 ASN A CA 1
ATOM 3104 C C . ASN A 1 390 ? 26.217 18.280 16.528 1.00 85.75 390 ASN A C 1
ATOM 3106 O O . ASN A 1 390 ? 25.050 18.507 16.845 1.00 85.75 390 ASN A O 1
ATOM 3110 N N . CYS A 1 391 ? 27.210 18.264 17.423 1.00 86.62 391 CYS A N 1
ATOM 3111 C CA . CYS A 1 391 ? 27.005 18.494 18.855 1.00 86.62 391 CYS A CA 1
ATOM 3112 C C . CYS A 1 391 ? 26.364 19.868 19.130 1.00 86.62 391 CYS A C 1
ATOM 3114 O O . CYS A 1 391 ? 25.406 19.966 19.901 1.00 86.62 391 CYS A O 1
ATOM 3116 N N . PHE A 1 392 ? 26.815 20.923 18.440 1.00 89.88 392 PHE A N 1
ATOM 3117 C CA . PHE A 1 392 ? 26.231 22.263 18.560 1.00 89.88 392 PHE A CA 1
ATOM 3118 C C . PHE A 1 392 ? 24.740 22.293 18.182 1.00 89.88 392 PHE A C 1
ATOM 3120 O O . PHE A 1 392 ? 23.920 22.826 18.935 1.00 89.88 392 PHE A O 1
ATOM 3127 N N . PHE A 1 393 ? 24.364 21.698 17.045 1.00 92.38 393 PHE A N 1
ATOM 3128 C CA . PHE A 1 393 ? 22.965 21.668 16.610 1.00 92.38 393 PHE A CA 1
ATOM 3129 C C . PHE A 1 393 ? 22.085 20.791 17.511 1.00 92.38 393 PHE A C 1
ATOM 3131 O O . PHE A 1 393 ? 20.967 21.187 17.837 1.00 92.38 393 PHE A O 1
ATOM 3138 N N . ILE A 1 394 ? 22.584 19.639 17.971 1.00 90.62 394 ILE A N 1
ATOM 3139 C CA . ILE A 1 394 ? 21.849 18.762 18.895 1.00 90.62 394 ILE A CA 1
ATOM 3140 C C . ILE A 1 394 ? 21.599 19.472 20.232 1.00 90.62 394 ILE A C 1
ATOM 3142 O O . ILE A 1 394 ? 20.477 19.434 20.745 1.00 90.62 394 ILE A O 1
ATOM 3146 N N . LEU A 1 395 ? 22.602 20.176 20.768 1.00 91.19 395 LEU A N 1
ATOM 3147 C CA . LEU A 1 395 ? 22.454 20.985 21.979 1.00 91.19 395 LEU A CA 1
ATOM 3148 C C . LEU A 1 395 ? 21.395 22.081 21.792 1.00 91.19 395 LEU A C 1
ATOM 3150 O O . LEU A 1 395 ? 20.567 22.291 22.681 1.00 91.19 395 LEU A O 1
ATOM 3154 N N . TYR A 1 396 ? 21.387 22.749 20.633 1.00 93.94 396 TYR A N 1
ATOM 3155 C CA . TYR A 1 396 ? 20.369 23.744 20.303 1.00 93.94 396 TYR A CA 1
ATOM 3156 C C . TYR A 1 396 ? 18.959 23.137 20.306 1.00 93.94 396 TYR A C 1
ATOM 3158 O O . TYR A 1 396 ? 18.072 23.683 20.961 1.00 93.94 396 TYR A O 1
ATOM 3166 N N . TYR A 1 397 ? 18.742 21.992 19.648 1.00 93.94 397 TYR A N 1
ATOM 3167 C CA . TYR A 1 397 ? 17.425 21.340 19.607 1.00 93.94 397 TYR A CA 1
ATOM 3168 C C . TYR A 1 397 ? 16.966 20.831 20.979 1.00 93.94 397 TYR A C 1
ATOM 3170 O O . TYR A 1 397 ? 15.779 20.926 21.315 1.00 93.94 397 TYR A O 1
ATOM 3178 N N . LEU A 1 398 ? 17.897 20.332 21.801 1.00 92.62 398 LEU A N 1
ATOM 3179 C CA . LEU A 1 398 ? 17.615 19.961 23.187 1.00 92.62 398 LEU A CA 1
ATOM 3180 C C . LEU A 1 398 ? 17.161 21.185 23.986 1.00 92.62 398 LEU A C 1
ATOM 3182 O O . LEU A 1 398 ? 16.124 21.135 24.651 1.00 92.62 398 LEU A O 1
ATOM 3186 N N . LEU A 1 399 ? 17.899 22.293 23.890 1.00 92.31 399 LEU A N 1
ATOM 3187 C CA . LEU A 1 399 ? 17.557 23.535 24.572 1.00 92.31 399 LEU A CA 1
ATOM 3188 C C . LEU A 1 399 ? 16.200 24.070 24.096 1.00 92.31 399 LEU A C 1
ATOM 3190 O O . LEU A 1 399 ? 15.351 24.400 24.919 1.00 92.31 399 LEU A O 1
ATOM 3194 N N . GLU A 1 400 ? 15.957 24.099 22.786 1.00 92.12 400 GLU A N 1
ATOM 3195 C CA . GLU A 1 400 ? 14.686 24.520 22.194 1.00 92.12 400 GLU A CA 1
ATOM 3196 C C . GLU A 1 400 ? 13.510 23.687 22.728 1.00 92.12 400 GLU A C 1
ATOM 3198 O O . GLU A 1 400 ? 12.482 24.234 23.140 1.00 92.12 400 GLU A O 1
ATOM 3203 N N . THR A 1 401 ? 13.672 22.362 22.778 1.00 91.25 401 THR A N 1
ATOM 3204 C CA . THR A 1 401 ? 12.656 21.427 23.276 1.00 91.25 401 THR A CA 1
ATOM 3205 C C . THR A 1 401 ? 12.390 21.620 24.767 1.00 91.25 401 THR A C 1
ATOM 3207 O O . THR A 1 401 ? 11.229 21.702 25.176 1.00 91.25 401 THR A O 1
ATOM 3210 N N . LEU A 1 402 ? 13.439 21.758 25.584 1.00 91.62 402 LEU A N 1
ATOM 3211 C CA . LEU A 1 402 ? 13.312 22.021 27.019 1.00 91.62 402 LEU A CA 1
ATOM 3212 C C . LEU A 1 402 ? 12.602 23.353 27.279 1.00 91.62 402 LEU A C 1
ATOM 3214 O O . LEU A 1 402 ? 11.653 23.396 28.061 1.00 91.62 402 LEU A O 1
ATOM 3218 N N . LEU A 1 403 ? 12.992 24.420 26.577 1.00 90.50 403 LEU A N 1
ATOM 3219 C CA . LEU A 1 403 ? 12.370 25.740 26.701 1.00 90.50 403 LEU A CA 1
ATOM 3220 C C . LEU A 1 403 ? 10.895 25.716 26.272 1.00 90.50 403 LEU A C 1
ATOM 3222 O O . LEU A 1 403 ? 10.049 26.289 26.958 1.00 90.50 403 LEU A O 1
ATOM 3226 N N . LYS A 1 404 ? 10.549 24.990 25.201 1.00 89.75 404 LYS A N 1
ATOM 3227 C CA . LYS A 1 404 ? 9.156 24.786 24.766 1.00 89.75 404 LYS A CA 1
ATOM 3228 C C . LYS A 1 404 ? 8.327 24.004 25.791 1.00 89.75 404 LYS A C 1
ATOM 3230 O O . LYS A 1 404 ? 7.178 24.373 26.044 1.00 89.75 404 LYS A O 1
ATOM 3235 N N . ILE A 1 405 ? 8.878 22.945 26.388 1.00 90.25 405 ILE A N 1
ATOM 3236 C CA . ILE A 1 405 ? 8.197 22.158 27.431 1.00 90.25 405 ILE A CA 1
ATOM 3237 C C . ILE A 1 405 ? 7.989 23.003 28.693 1.00 90.25 405 ILE A C 1
ATOM 3239 O O . ILE A 1 405 ? 6.902 22.955 29.271 1.00 90.25 405 ILE A O 1
ATOM 3243 N N . LEU A 1 406 ? 8.985 23.801 29.087 1.00 89.06 406 LEU A N 1
ATOM 3244 C CA . LEU A 1 406 ? 8.890 24.720 30.222 1.00 89.06 406 LEU A CA 1
ATOM 3245 C C . LEU A 1 406 ? 7.882 25.848 29.971 1.00 89.06 406 LEU A C 1
ATOM 3247 O O . LEU A 1 406 ? 7.155 26.203 30.883 1.00 89.06 406 LEU A O 1
ATOM 3251 N N . ALA A 1 407 ? 7.788 26.390 28.756 1.00 86.56 407 ALA A N 1
ATOM 3252 C CA . ALA A 1 407 ? 6.856 27.476 28.450 1.00 86.56 407 ALA A CA 1
ATOM 3253 C C . ALA A 1 407 ? 5.397 27.005 28.300 1.00 86.56 407 ALA A C 1
ATOM 3255 O O . ALA A 1 407 ? 4.472 27.645 28.797 1.00 86.56 407 ALA A O 1
ATOM 3256 N N . MET A 1 408 ? 5.164 25.896 27.591 1.00 84.56 408 MET A N 1
ATOM 3257 C CA . MET A 1 408 ? 3.809 25.426 27.262 1.00 84.56 408 MET A CA 1
ATOM 3258 C C . MET A 1 408 ? 3.268 24.378 28.240 1.00 84.56 408 MET A C 1
ATOM 3260 O O . MET A 1 408 ? 2.056 24.157 28.285 1.00 84.56 408 MET A O 1
ATOM 3264 N N . GLY A 1 409 ? 4.140 23.721 29.005 1.00 86.88 409 GLY A N 1
ATOM 3265 C CA . GLY A 1 409 ? 3.820 22.545 29.805 1.00 86.88 409 GLY A CA 1
ATOM 3266 C C . GLY A 1 409 ? 3.798 21.255 28.976 1.00 86.88 409 GLY A C 1
ATOM 3267 O O . GLY A 1 409 ? 3.387 21.228 27.813 1.00 86.88 409 GLY A O 1
ATOM 3268 N N . PHE A 1 410 ? 4.186 20.143 29.605 1.00 87.00 410 PHE A N 1
ATOM 3269 C CA . PHE A 1 410 ? 4.331 18.835 28.951 1.00 87.00 410 PHE A CA 1
ATOM 3270 C C . PHE A 1 410 ? 3.062 18.370 28.209 1.00 87.00 410 PHE A C 1
ATOM 3272 O O . PHE A 1 410 ? 3.123 17.943 27.056 1.00 87.00 410 PHE A O 1
ATOM 3279 N N . LYS A 1 411 ? 1.883 18.518 28.835 1.00 86.69 411 LYS A N 1
ATOM 3280 C CA . LYS A 1 411 ? 0.593 18.098 28.251 1.00 86.69 411 LYS A CA 1
ATOM 3281 C C . LYS A 1 411 ? 0.233 18.878 26.985 1.00 86.69 411 LYS A C 1
ATOM 3283 O O . LYS A 1 411 ? -0.300 18.298 26.042 1.00 86.69 411 LYS A O 1
ATOM 3288 N N . ARG A 1 412 ? 0.513 20.184 26.955 1.00 86.38 412 ARG A N 1
ATOM 3289 C CA . ARG A 1 412 ? 0.225 21.036 25.795 1.00 86.38 412 ARG A CA 1
ATOM 3290 C C . ARG A 1 412 ? 1.248 20.825 24.689 1.00 86.38 412 ARG A C 1
ATOM 3292 O O . ARG A 1 412 ? 0.847 20.714 23.536 1.00 86.38 412 ARG A O 1
ATOM 3299 N N . TYR A 1 413 ? 2.527 20.666 25.038 1.00 88.94 413 TYR A N 1
ATOM 3300 C CA . TYR A 1 413 ? 3.586 20.320 24.089 1.00 88.94 413 TYR A CA 1
ATOM 3301 C C . TYR A 1 413 ? 3.248 19.040 23.308 1.00 88.94 413 TYR A C 1
ATOM 3303 O O . TYR A 1 413 ? 3.219 19.065 22.079 1.00 88.94 413 TYR A O 1
ATOM 3311 N N . TRP A 1 414 ? 2.871 17.960 24.006 1.00 88.06 414 TRP A N 1
ATOM 3312 C CA . TRP A 1 414 ? 2.525 16.677 23.378 1.00 88.06 414 TRP A CA 1
ATOM 3313 C C . TRP A 1 414 ? 1.196 16.694 22.609 1.00 88.06 414 TRP A C 1
ATOM 3315 O O . TRP A 1 414 ? 0.893 15.777 21.846 1.00 88.06 414 TRP A O 1
ATOM 3325 N N . SER A 1 415 ? 0.380 17.735 22.784 1.00 88.06 415 SER A N 1
ATOM 3326 C CA . SER A 1 415 ? -0.860 17.876 22.028 1.00 88.06 415 SER A CA 1
ATOM 3327 C C . SER A 1 415 ? -0.617 18.329 20.586 1.00 88.06 415 SER A C 1
ATOM 3329 O O . SER A 1 415 ? -1.433 18.010 19.719 1.00 88.06 415 SER A O 1
ATOM 3331 N N . TYR A 1 416 ? 0.481 19.045 20.315 1.00 86.94 416 TYR A N 1
ATOM 3332 C CA . TYR A 1 416 ? 0.820 19.513 18.972 1.00 86.94 416 TYR A CA 1
ATOM 3333 C C . TYR A 1 416 ? 1.607 18.439 18.202 1.00 86.94 416 TYR A C 1
ATOM 3335 O O . TYR A 1 416 ? 2.616 17.937 18.697 1.00 86.94 416 TYR A O 1
ATOM 3343 N N . PRO A 1 417 ? 1.191 18.066 16.976 1.00 87.31 417 PRO A N 1
ATOM 3344 C CA . PRO A 1 417 ? 1.865 17.022 16.203 1.00 87.31 417 PRO A CA 1
ATOM 3345 C C . PRO A 1 417 ? 3.294 17.399 15.785 1.00 87.31 417 PRO A C 1
ATOM 3347 O O . PRO A 1 417 ? 4.154 16.530 15.836 1.00 87.31 417 PRO A O 1
ATOM 3350 N N . SER A 1 418 ? 3.557 18.668 15.443 1.00 88.00 418 SER A N 1
ATOM 3351 C CA . SER A 1 418 ? 4.908 19.142 15.084 1.00 88.00 418 SER A CA 1
ATOM 3352 C C . SER A 1 418 ? 5.872 19.003 16.259 1.00 88.00 418 SER A C 1
ATOM 3354 O O . SER A 1 418 ? 6.888 18.337 16.148 1.00 88.00 418 SER A O 1
ATOM 3356 N N . ASN A 1 419 ? 5.483 19.509 17.432 1.00 89.69 419 ASN A N 1
ATOM 3357 C CA . ASN A 1 419 ? 6.303 19.418 18.639 1.00 89.69 419 ASN A CA 1
ATOM 3358 C C . ASN A 1 419 ? 6.571 17.961 19.056 1.00 89.69 419 ASN A C 1
ATOM 3360 O O . ASN A 1 419 ? 7.660 17.642 19.515 1.00 89.69 419 ASN A O 1
ATOM 3364 N N . ARG A 1 420 ? 5.603 17.047 18.875 1.00 91.44 420 ARG A N 1
ATOM 3365 C CA . ARG A 1 420 ? 5.840 15.611 19.108 1.00 91.44 420 ARG A CA 1
ATOM 3366 C C . ARG A 1 420 ? 6.916 15.040 18.188 1.00 91.44 420 ARG A C 1
ATOM 3368 O O . ARG A 1 420 ? 7.706 14.218 18.640 1.00 91.44 420 ARG A O 1
ATOM 3375 N N . PHE A 1 421 ? 6.916 15.443 16.920 1.00 91.81 421 PHE A N 1
ATOM 3376 C CA . PHE A 1 421 ? 7.935 15.033 15.961 1.00 91.81 421 PHE A CA 1
ATOM 3377 C C . PHE A 1 421 ? 9.306 15.604 16.341 1.00 91.81 421 PHE A C 1
ATOM 3379 O O . PHE A 1 421 ? 10.252 14.833 16.461 1.00 91.81 421 PHE A O 1
ATOM 3386 N N . ASP A 1 422 ? 9.386 16.904 16.635 1.00 90.06 422 ASP A N 1
ATOM 3387 C CA . ASP A 1 422 ? 10.636 17.585 17.001 1.00 90.06 422 ASP A CA 1
ATOM 3388 C C . ASP A 1 422 ? 11.260 16.981 18.269 1.00 90.06 422 ASP A C 1
ATOM 3390 O O . ASP A 1 422 ? 12.455 16.686 18.307 1.00 90.06 422 ASP A O 1
ATOM 3394 N N . GLY A 1 423 ? 10.444 16.725 19.296 1.00 90.69 423 GLY A N 1
ATOM 3395 C CA . GLY A 1 423 ? 10.900 16.108 20.540 1.00 90.69 423 GLY A CA 1
ATOM 3396 C C . GLY A 1 423 ? 11.357 14.657 20.360 1.00 90.69 423 GLY A C 1
ATOM 3397 O O . GLY A 1 423 ? 12.371 14.261 20.933 1.00 90.69 423 GLY A O 1
ATOM 3398 N N . LEU A 1 424 ? 10.652 13.867 19.539 1.00 93.38 424 LEU A N 1
ATOM 3399 C CA . LEU A 1 424 ? 11.057 12.492 19.223 1.00 93.38 424 LEU A CA 1
ATOM 3400 C C . LEU A 1 424 ? 12.366 12.472 18.423 1.00 93.38 424 LEU A C 1
ATOM 3402 O O . LEU A 1 424 ? 13.266 11.704 18.752 1.00 93.38 424 LEU A O 1
ATOM 3406 N N . LEU A 1 425 ? 12.484 13.329 17.407 1.00 92.38 425 LEU A N 1
ATOM 3407 C CA . LEU A 1 425 ? 13.685 13.452 16.588 1.00 92.38 425 LEU A CA 1
ATOM 3408 C C . LEU A 1 425 ? 14.887 13.869 17.439 1.00 92.38 425 LEU A C 1
ATOM 3410 O O . LEU A 1 425 ? 15.931 13.230 17.365 1.00 92.38 425 LEU A O 1
ATOM 3414 N N . THR A 1 426 ? 14.719 14.871 18.3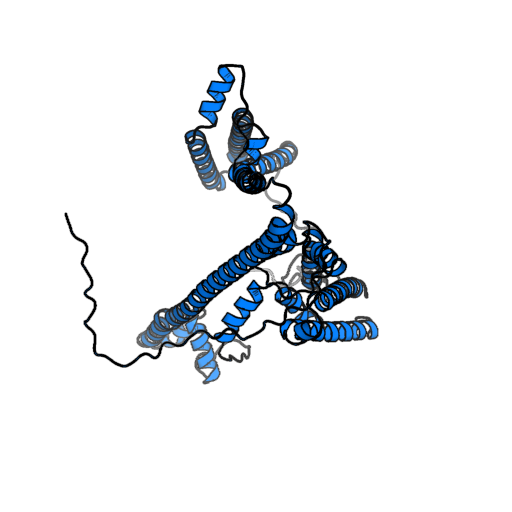03 1.00 92.38 426 THR A N 1
ATOM 3415 C CA . THR A 1 426 ? 15.763 15.312 19.242 1.00 92.38 426 THR A CA 1
ATOM 3416 C C . THR A 1 426 ? 16.181 14.177 20.180 1.00 92.38 426 THR A C 1
ATOM 3418 O O . THR A 1 426 ? 17.370 13.961 20.392 1.00 92.38 426 THR A O 1
ATOM 3421 N N . GLY A 1 427 ? 15.221 13.401 20.699 1.00 91.69 427 GLY A N 1
ATOM 3422 C CA . GLY A 1 427 ? 15.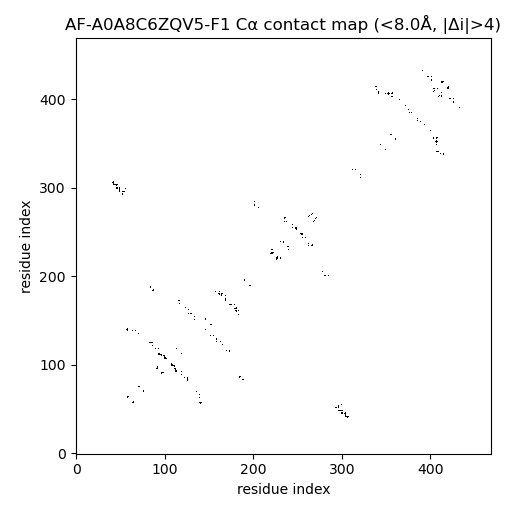506 12.231 21.533 1.00 91.69 427 GLY A CA 1
ATOM 3423 C C . GLY A 1 427 ? 16.296 11.145 20.798 1.00 91.69 427 GLY A C 1
ATOM 3424 O O . GLY A 1 427 ? 17.260 10.617 21.344 1.00 91.69 427 GLY A O 1
ATOM 3425 N N . ILE A 1 428 ? 15.934 10.843 19.548 1.00 92.56 428 ILE A N 1
ATOM 3426 C CA . ILE A 1 428 ? 16.663 9.880 18.708 1.00 92.56 428 ILE A CA 1
ATOM 3427 C C . ILE A 1 428 ? 18.084 10.380 18.421 1.00 92.56 428 ILE A C 1
ATOM 3429 O O . ILE A 1 428 ? 19.028 9.608 18.558 1.00 92.56 428 ILE A O 1
ATOM 3433 N N . LEU A 1 429 ? 18.250 11.660 18.071 1.00 90.31 429 LEU A N 1
ATOM 3434 C CA . LEU A 1 429 ? 19.562 12.257 17.803 1.00 90.31 429 LEU A CA 1
ATOM 3435 C C . LEU A 1 429 ? 20.479 12.196 19.029 1.00 90.31 429 LEU A C 1
ATOM 3437 O O . LEU A 1 429 ? 21.638 11.824 18.890 1.00 90.31 429 LEU A O 1
ATOM 3441 N N . LEU A 1 430 ? 19.955 12.476 20.226 1.00 89.31 430 LEU A N 1
ATOM 3442 C CA . LEU A 1 430 ? 20.708 12.358 21.480 1.00 89.31 430 LEU A CA 1
ATOM 3443 C C . LEU A 1 430 ? 21.121 10.916 21.787 1.00 89.31 430 LEU A C 1
ATOM 3445 O O . LEU A 1 430 ? 22.222 10.694 22.277 1.00 89.31 430 LEU A O 1
ATOM 3449 N N . VAL A 1 431 ? 20.255 9.936 21.506 1.00 89.06 431 VAL A N 1
ATOM 3450 C CA . VAL A 1 431 ? 20.588 8.515 21.687 1.00 89.06 431 VAL A CA 1
ATOM 3451 C C . VAL A 1 431 ? 21.665 8.080 20.699 1.00 89.06 431 VAL A C 1
AT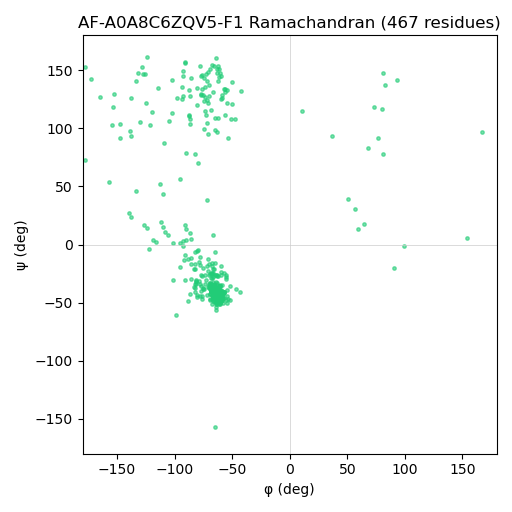OM 3453 O O . VAL A 1 431 ? 22.591 7.382 21.095 1.00 89.06 431 VAL A O 1
ATOM 3456 N N . ILE A 1 432 ? 21.568 8.493 19.433 1.00 85.19 432 ILE A N 1
ATOM 3457 C CA . ILE A 1 432 ? 22.565 8.163 18.409 1.00 85.19 432 ILE A CA 1
ATOM 3458 C C . ILE A 1 432 ? 23.913 8.798 18.761 1.00 85.19 432 ILE A C 1
ATOM 3460 O O . ILE A 1 432 ? 24.912 8.089 18.823 1.00 85.19 432 ILE A O 1
ATOM 3464 N N . ASP A 1 433 ? 23.946 10.099 19.047 1.00 82.75 433 ASP A N 1
ATOM 3465 C CA . ASP A 1 433 ? 25.185 10.809 19.379 1.00 82.75 433 ASP A CA 1
ATOM 3466 C C . ASP A 1 433 ? 25.784 10.287 20.697 1.00 82.75 433 ASP A C 1
ATOM 3468 O O . ASP A 1 433 ? 26.958 9.933 20.759 1.00 82.75 433 ASP A O 1
ATOM 3472 N N . GLY A 1 434 ? 24.953 10.081 21.724 1.00 75.44 434 GLY A N 1
ATOM 3473 C CA . GLY A 1 434 ? 25.365 9.500 23.003 1.00 75.44 434 GLY A CA 1
ATOM 3474 C C . GLY A 1 434 ? 25.848 8.046 22.924 1.00 75.44 434 GLY A C 1
ATOM 3475 O O . GLY A 1 434 ? 26.651 7.640 23.759 1.00 75.44 434 GLY A O 1
ATOM 3476 N N . LEU A 1 435 ? 25.403 7.265 21.933 1.00 69.50 435 LEU A N 1
ATOM 3477 C CA . LEU A 1 435 ? 25.901 5.908 21.666 1.00 69.50 435 LEU A CA 1
ATOM 3478 C C . LEU A 1 435 ? 27.213 5.922 20.865 1.00 69.50 435 LEU A C 1
ATOM 3480 O O . LEU A 1 435 ? 28.044 5.033 21.035 1.00 69.50 435 LEU A O 1
ATOM 3484 N N . VAL A 1 436 ? 27.416 6.928 20.011 1.00 65.31 436 VAL A N 1
ATOM 3485 C CA . VAL A 1 436 ? 28.600 7.061 19.147 1.00 65.31 436 VAL A CA 1
ATOM 3486 C C . VAL A 1 436 ? 29.788 7.696 19.886 1.00 65.31 436 VAL A C 1
ATOM 3488 O O . VAL A 1 436 ? 30.924 7.258 19.699 1.00 65.31 436 VAL A O 1
ATOM 3491 N N . ILE A 1 437 ? 29.552 8.664 20.779 1.00 59.22 437 ILE A N 1
ATOM 3492 C CA . ILE A 1 437 ? 30.592 9.332 21.584 1.00 59.22 437 ILE A CA 1
ATOM 3493 C C . ILE A 1 437 ? 31.483 8.350 22.381 1.00 59.22 437 ILE A C 1
ATOM 3495 O O . ILE A 1 437 ? 32.706 8.488 22.304 1.00 59.22 437 ILE A O 1
ATOM 3499 N N . PRO A 1 438 ? 30.964 7.336 23.105 1.00 54.84 438 PRO A N 1
ATOM 3500 C CA . PRO A 1 438 ? 31.818 6.398 23.837 1.00 54.84 438 PRO A CA 1
ATOM 3501 C C . PRO A 1 438 ? 32.622 5.452 22.929 1.00 54.84 438 PRO A C 1
ATOM 3503 O O . PRO A 1 438 ? 33.608 4.883 23.388 1.00 54.84 438 PRO A O 1
ATOM 3506 N N . VAL A 1 439 ? 32.256 5.304 21.651 1.00 54.78 439 VAL A N 1
ATOM 3507 C CA . VAL A 1 439 ? 33.013 4.498 20.674 1.00 54.78 439 VAL A CA 1
ATOM 3508 C C . VAL A 1 439 ? 34.142 5.321 20.031 1.00 54.78 439 VAL A C 1
ATOM 3510 O O . VAL A 1 439 ? 35.196 4.778 19.713 1.00 54.78 439 VAL A O 1
ATOM 3513 N N . GLY A 1 440 ? 33.972 6.643 19.898 1.00 51.41 440 GLY A N 1
ATOM 3514 C CA . GLY A 1 440 ? 34.935 7.542 19.242 1.00 51.41 440 GLY A CA 1
ATOM 3515 C C . GLY A 1 440 ? 36.124 8.014 20.091 1.00 51.41 440 GLY A C 1
ATOM 3516 O O . GLY A 1 440 ? 37.117 8.466 19.530 1.00 51.41 440 GLY A O 1
ATOM 3517 N N . TYR A 1 441 ? 36.073 7.892 21.422 1.00 42.88 441 TYR A N 1
ATOM 3518 C CA . TYR A 1 441 ? 37.198 8.248 22.309 1.00 42.88 441 TYR A CA 1
ATOM 3519 C C . TYR A 1 441 ? 38.130 7.068 22.641 1.00 42.88 441 TYR A C 1
ATOM 3521 O O . TYR A 1 441 ? 39.086 7.235 23.395 1.00 42.88 441 TYR A O 1
ATOM 3529 N N . GLY A 1 442 ? 37.877 5.884 22.070 1.00 38.41 442 GLY A N 1
ATOM 3530 C CA . GLY A 1 442 ? 38.656 4.665 22.303 1.00 38.41 442 GLY A CA 1
ATOM 3531 C C . GLY A 1 442 ? 39.534 4.214 21.134 1.00 38.41 442 GLY A C 1
ATOM 3532 O O . GLY A 1 442 ? 40.011 3.083 21.149 1.00 38.41 442 GLY A O 1
ATOM 3533 N N . SER A 1 443 ? 39.730 5.020 20.089 1.00 32.19 443 SER A N 1
ATOM 3534 C CA . SER A 1 443 ? 40.614 4.639 18.981 1.00 32.19 443 SER A CA 1
ATOM 3535 C C . SER A 1 443 ? 41.287 5.871 18.397 1.00 32.19 443 SER A C 1
ATOM 3537 O O . SER A 1 443 ? 40.769 6.549 17.514 1.00 32.19 443 SER A O 1
ATOM 3539 N N . THR A 1 444 ? 42.466 6.166 18.937 1.00 31.59 444 THR A N 1
ATOM 3540 C CA . THR A 1 444 ? 43.506 6.923 18.248 1.00 31.59 444 THR A CA 1
ATOM 3541 C C . THR A 1 444 ? 43.619 6.446 16.804 1.00 31.59 444 THR A C 1
ATOM 3543 O O . THR A 1 444 ? 43.697 5.244 16.553 1.00 31.59 444 THR A O 1
ATOM 3546 N N . CYS A 1 445 ? 43.642 7.392 15.866 1.00 33.16 445 CYS A N 1
ATOM 3547 C CA . CYS A 1 445 ? 44.112 7.163 14.510 1.00 33.16 445 CYS A CA 1
ATOM 3548 C C . CYS A 1 445 ? 45.448 6.413 14.541 1.00 33.16 445 CYS A C 1
ATOM 3550 O O . CYS A 1 445 ? 46.478 7.011 14.833 1.00 33.16 445 CYS A O 1
ATOM 3552 N N . GLU A 1 446 ? 45.429 5.143 14.162 1.00 32.25 446 GLU A N 1
ATOM 3553 C CA . GLU A 1 446 ? 46.573 4.466 13.577 1.00 32.25 446 GLU A CA 1
ATOM 3554 C C . GLU A 1 446 ? 46.067 3.612 12.408 1.00 32.25 446 GLU A C 1
ATOM 3556 O O . GLU A 1 446 ? 45.147 2.812 12.543 1.00 32.25 446 GLU A O 1
ATOM 3561 N N . HIS A 1 447 ? 46.690 3.846 11.253 1.00 30.62 447 HIS A N 1
ATOM 3562 C CA . HIS A 1 447 ? 46.599 3.095 9.999 1.00 30.62 447 HIS A CA 1
ATOM 3563 C C . HIS A 1 447 ? 45.358 3.268 9.100 1.00 30.62 447 HIS A C 1
ATOM 3565 O O . HIS A 1 447 ? 44.368 2.547 9.146 1.00 30.62 447 HIS A O 1
ATOM 3571 N N . VAL A 1 448 ? 45.510 4.221 8.171 1.00 39.19 448 VAL A N 1
ATOM 3572 C CA . VAL A 1 448 ? 45.407 4.029 6.709 1.00 39.19 448 VAL A CA 1
ATOM 3573 C C . VAL A 1 448 ? 44.852 2.661 6.271 1.00 39.19 448 VAL A C 1
ATOM 3575 O O . VAL A 1 448 ? 45.519 1.645 6.418 1.00 39.19 448 VAL A O 1
ATOM 3578 N N . ASN A 1 449 ? 43.673 2.694 5.642 1.00 40.38 449 ASN A N 1
ATOM 3579 C CA . ASN A 1 449 ? 43.111 1.704 4.716 1.00 40.38 449 ASN A CA 1
ATOM 3580 C C . ASN A 1 449 ? 43.389 0.221 5.009 1.00 40.38 449 ASN A C 1
ATOM 3582 O O . ASN A 1 449 ? 44.303 -0.362 4.434 1.00 40.38 449 ASN A O 1
ATOM 3586 N N . CYS A 1 450 ? 42.475 -0.429 5.728 1.00 27.52 450 CYS A N 1
ATOM 3587 C CA . CYS A 1 450 ? 42.101 -1.817 5.455 1.00 27.52 450 CYS A CA 1
ATOM 3588 C C . CYS A 1 450 ? 40.621 -2.013 5.798 1.00 27.52 450 CYS A C 1
ATOM 3590 O O . CYS A 1 450 ? 40.242 -2.126 6.961 1.00 27.52 450 CYS A O 1
ATOM 3592 N N . VAL A 1 451 ? 39.771 -2.077 4.771 1.00 28.95 451 VAL A N 1
ATOM 3593 C CA . VAL A 1 451 ? 38.480 -2.761 4.887 1.00 28.95 451 VAL A CA 1
ATOM 3594 C C . VAL A 1 451 ? 38.815 -4.232 5.121 1.00 28.95 451 VAL A C 1
ATOM 3596 O O . VAL A 1 451 ? 39.320 -4.898 4.219 1.00 28.95 451 VAL A O 1
ATOM 3599 N N . GLN A 1 452 ? 38.587 -4.736 6.335 1.00 29.08 452 GLN A N 1
ATOM 3600 C CA . GLN A 1 452 ? 38.615 -6.173 6.592 1.00 29.08 452 GLN A CA 1
ATOM 3601 C C . GLN A 1 452 ? 37.465 -6.822 5.817 1.00 29.08 452 GLN A C 1
ATOM 3603 O O . GLN A 1 452 ? 36.314 -6.821 6.247 1.00 29.08 452 GLN A O 1
ATOM 3608 N N . ILE A 1 453 ? 37.790 -7.374 4.652 1.00 34.78 453 ILE A N 1
ATOM 3609 C CA . ILE A 1 453 ? 36.982 -8.411 4.019 1.00 34.78 453 ILE A CA 1
ATOM 3610 C C . ILE A 1 453 ? 37.074 -9.644 4.940 1.00 34.78 453 ILE A C 1
ATOM 3612 O O . ILE A 1 453 ? 38.184 -9.996 5.350 1.00 34.78 453 ILE A O 1
ATOM 3616 N N . PRO A 1 454 ? 35.958 -10.299 5.309 1.00 31.66 454 PRO A N 1
ATOM 3617 C CA . PRO A 1 454 ? 35.996 -11.526 6.098 1.00 31.66 454 PRO A CA 1
ATOM 3618 C C . PRO A 1 454 ? 36.886 -12.574 5.419 1.00 31.66 454 PRO A C 1
ATOM 3620 O O . PRO A 1 454 ? 36.764 -12.815 4.217 1.00 31.66 454 PRO A O 1
ATOM 3623 N N . ALA A 1 455 ? 37.772 -13.201 6.193 1.00 37.22 455 ALA A N 1
ATOM 3624 C CA . ALA A 1 455 ? 38.805 -14.135 5.741 1.00 37.22 455 ALA A CA 1
ATOM 3625 C C . ALA A 1 455 ? 38.277 -15.515 5.280 1.00 37.22 455 ALA A C 1
ATOM 3627 O O . ALA A 1 455 ? 38.926 -16.527 5.519 1.00 37.22 455 ALA A O 1
ATOM 3628 N N . ASP A 1 456 ? 37.126 -15.560 4.605 1.00 37.00 456 ASP A N 1
ATOM 3629 C CA . ASP A 1 456 ? 36.540 -16.789 4.042 1.00 37.00 456 ASP A CA 1
ATOM 3630 C C . ASP A 1 456 ? 36.390 -16.754 2.508 1.00 37.00 456 ASP A C 1
ATOM 3632 O O . ASP A 1 456 ? 35.890 -17.696 1.897 1.00 37.00 456 ASP A O 1
ATOM 3636 N N . TYR A 1 457 ? 36.869 -15.689 1.851 1.00 37.09 457 TYR A N 1
ATOM 3637 C CA . TYR A 1 457 ? 36.770 -15.512 0.393 1.00 37.09 457 TYR A CA 1
ATOM 3638 C C . TYR A 1 457 ? 38.079 -15.734 -0.386 1.00 37.09 457 TYR A C 1
ATOM 3640 O O . TYR A 1 457 ? 38.118 -15.507 -1.591 1.00 37.09 457 TYR A O 1
ATOM 3648 N N . SER A 1 458 ? 39.150 -16.228 0.243 1.00 34.78 458 SER A N 1
ATOM 3649 C CA . SER A 1 458 ? 40.450 -16.440 -0.424 1.00 34.78 458 SER A CA 1
ATOM 3650 C C . SER A 1 458 ? 40.608 -17.796 -1.130 1.00 34.78 458 SER A C 1
ATOM 3652 O O . SER A 1 458 ? 41.704 -18.130 -1.572 1.00 34.78 458 SER A O 1
ATOM 3654 N N . LYS A 1 459 ? 39.542 -18.599 -1.272 1.00 38.53 459 LYS A N 1
ATOM 3655 C CA . LYS A 1 459 ? 39.652 -19.969 -1.814 1.00 38.53 459 LYS A CA 1
ATOM 3656 C C . LYS A 1 459 ? 39.378 -20.128 -3.318 1.00 38.53 459 LYS A C 1
ATOM 3658 O O . LYS A 1 459 ? 39.458 -21.254 -3.799 1.00 38.53 459 LYS A O 1
ATOM 3663 N N . TYR A 1 460 ? 39.090 -19.053 -4.064 1.00 41.03 460 TYR A N 1
ATOM 3664 C CA . TYR A 1 460 ? 38.689 -19.154 -5.483 1.00 41.03 460 TYR A CA 1
ATOM 3665 C C . TYR A 1 460 ? 39.300 -18.121 -6.449 1.00 41.03 460 TYR A C 1
ATOM 3667 O O . TYR A 1 460 ? 38.748 -17.910 -7.523 1.00 41.03 460 TYR A O 1
ATOM 3675 N N . GLU A 1 461 ? 40.457 -17.528 -6.149 1.00 33.56 461 GLU A N 1
ATOM 3676 C CA . GLU A 1 461 ? 41.249 -16.829 -7.178 1.00 33.56 461 GLU A CA 1
ATOM 3677 C C . GLU A 1 461 ? 42.510 -17.628 -7.494 1.00 33.56 461 GLU A C 1
ATOM 3679 O O . GLU A 1 461 ? 43.570 -17.471 -6.896 1.00 33.56 461 GLU A O 1
ATOM 3684 N N . GLY A 1 462 ? 42.352 -18.553 -8.434 1.00 37.94 462 GLY A N 1
ATOM 3685 C CA . GLY A 1 462 ? 43.417 -19.419 -8.912 1.00 37.94 462 GLY A CA 1
ATOM 3686 C C . GLY A 1 462 ? 43.113 -19.953 -10.302 1.00 37.94 462 GLY A C 1
ATOM 3687 O O . GLY A 1 462 ? 43.095 -21.161 -10.484 1.00 37.94 462 GLY A O 1
ATOM 3688 N N . ALA A 1 463 ? 42.824 -19.074 -11.265 1.00 42.59 463 ALA A N 1
ATOM 3689 C CA . ALA A 1 463 ? 43.015 -19.329 -12.695 1.00 42.59 463 ALA A CA 1
ATOM 3690 C C . ALA A 1 463 ? 42.749 -18.044 -13.493 1.00 42.59 463 ALA A C 1
ATOM 3692 O O . ALA A 1 463 ? 41.790 -17.340 -13.206 1.00 42.59 463 ALA A O 1
ATOM 3693 N N . PHE A 1 464 ? 43.542 -17.824 -14.543 1.00 36.16 464 PHE A N 1
ATOM 3694 C CA . PHE A 1 464 ? 43.469 -16.731 -15.523 1.00 36.16 464 PHE A CA 1
ATOM 3695 C C . PHE A 1 464 ? 44.085 -15.396 -15.106 1.00 36.16 464 PHE A C 1
ATOM 3697 O O . PHE A 1 464 ? 43.371 -14.451 -14.829 1.00 36.16 464 PHE A O 1
ATOM 3704 N N . PHE A 1 465 ? 45.415 -15.305 -15.166 1.00 34.00 465 PHE A N 1
ATOM 3705 C CA . PHE A 1 465 ? 46.126 -14.397 -16.085 1.00 34.00 465 PHE A CA 1
ATOM 3706 C C . PHE A 1 465 ? 47.606 -14.841 -16.150 1.00 34.00 465 PHE A C 1
ATOM 3708 O O . PHE A 1 465 ? 48.210 -15.038 -15.095 1.00 34.00 465 PHE A O 1
ATOM 3715 N N . PRO A 1 466 ? 48.206 -15.077 -17.337 1.00 33.56 466 PRO A N 1
ATOM 3716 C CA . PRO A 1 466 ? 49.631 -15.392 -17.434 1.00 33.56 466 PRO A CA 1
ATOM 3717 C C . PRO A 1 466 ? 50.482 -14.111 -17.301 1.00 33.56 466 PRO A C 1
ATOM 3719 O O . PRO A 1 466 ? 49.992 -13.028 -17.631 1.00 33.56 466 PRO A O 1
ATOM 3722 N N . PRO A 1 467 ? 51.743 -14.208 -16.837 1.00 43.34 467 PRO A N 1
ATOM 3723 C CA . PRO A 1 467 ? 52.622 -13.056 -16.675 1.00 43.34 467 PRO A CA 1
ATOM 3724 C C . PRO A 1 467 ? 53.469 -12.774 -17.933 1.00 43.34 467 PRO A C 1
ATOM 3726 O O . PRO A 1 467 ? 53.792 -13.693 -18.684 1.00 43.34 467 PRO A O 1
ATOM 3729 N N . HIS A 1 468 ? 53.901 -11.510 -18.050 1.00 32.31 468 HIS A N 1
ATOM 3730 C CA . HIS A 1 468 ? 54.859 -10.918 -19.011 1.00 32.31 468 HIS A CA 1
ATOM 3731 C C . HIS A 1 468 ? 54.261 -10.606 -20.401 1.00 32.31 468 HIS A C 1
ATOM 3733 O O . HIS A 1 468 ? 53.746 -11.488 -21.077 1.00 32.31 468 HIS A O 1
ATOM 3739 N N . CYS A 1 469 ? 54.205 -9.344 -20.845 1.00 35.66 469 CYS A N 1
ATOM 3740 C CA . CYS A 1 469 ? 55.308 -8.420 -21.127 1.00 35.66 469 CYS A CA 1
ATOM 3741 C C . CYS A 1 469 ? 54.820 -6.965 -21.186 1.00 35.66 469 CYS A C 1
ATOM 3743 O O . CYS A 1 469 ? 53.671 -6.764 -21.643 1.00 35.66 469 CYS A O 1
#

Foldseek 3Di:
DDDDDDDDDDDDDDDDDDPDDPDPDDDPPDPPDPDPDDDDPQLVQLQVCLVVLHDPQWDDDPVLVVLVCVCPDPVNVVVLVVLLVQLLCLCCQAPVHVPWPDPDPVPTDRGDHDQQPPSLVSVVVSLVSLVVVLVSVCRTNDVVRQVVDPLSVVSVVLSVVQVVLSVVCVVVSNPDPDRPNNVSSVSSVCSVDPVNVLVVVLVVVPDDDDDDDDDDDDDCCPPDPVSVVVNLVVLLVVVCPPVSVVVVCVVPVVSVVVSVVSNCCSNVPVVVVSVVVSVVSVVVSVVVVVVSSVVSSVVSVVVSVVVVVVVVVVCVVPDDDPPVVVVVVVVVVVVPDFDAFDDDPDPVLVVLLVVLVDPVVVVVLVVLVVVLVVCVVVCVVPVPCVLVSLVVSLVVLVVNLVSNCSNRNPRRLCVDPVSVVSVVVSVVSCVVSVVVVVVVVPDDDDDDDDPPDPPPPPPPPDDDDDDDD

Nearest PDB structures (foldseek):
  8ouo-assembly1_B  TM=8.726E-01  e=2.038E-28  Homo sapiens
  8ouo-assembly1_A  TM=8.648E-01  e=8.322E-28  Homo sapiens
  6nq0-assembly1_A  TM=8.579E-01  e=1.832E-25  Homo sapiens
  5dqq-assembly1_A  TM=5.895E-01  e=5.775E-08  Arabidopsis thaliana
  5tua-assembly1_A  TM=6.028E-01  e=1.282E-07  Arabidopsis thaliana

Organism: Nothoprocta perdicaria (NCBI:txid30464)

pLDDT: mean 73.44, std 22.91, range [22.11, 96.81]